Protein AF-0000000073278139 (afdb_homodimer)

Foldseek 3Di:
DAAAQQAQDDPLPPQWDADPVRHTQLLVLLVCLVVDPLVVLQVVVLVLQVVLVVVCVVLVHWSEEEEDQLFLQSLCVVCCCCPVNVTQYEYEYAADPPWDPLSVQSVVLSVVVPHHYDYDYADLVLLLVLLVVCCQPPVASCLQVVLLSVQGRQVCCLVRLRAEYEYAAQCCRNVVNPFQRDDAFFCLRVCVGPSNVQQDLVVRDDPVDHSVSSVSSHHPDSVSCVVSNHTYTHPPRNDSQDAPVSSNVVSVVSPRDWQPPDDLLAQLADDTRPPNTDLVLSVSQLLVCQQRVWGDLSVVRRRCSSVPNDGNVRSLVSRVRRGNGHHVVSLVVSCVSSVHDSVVSVVSSVVRGDCVQWDQDPVVRDIDGNDRRPDDDD/DAAAQQAQDDPLDPQWDADPVRHTLLLVLLVCLVVDPLVVLQVVVLVLQVVLVVVCVVLVHWSEEEEDQLFLQSLCVVCCCCPVNVTQYEYEYAADPPWDPLSVQSVVLSVVVPHHYDYDYADLVLLLVQLVVCCQPPVASCLQVVLLSVQGRQVCCLVRLRAEYEYAAQCCRNVVNPFQRDDAFFCLRVCVGPSNVQQDLVVRDDPVDHSVSSVSSHHDDSVSCVVSNHTYTHPPRNDSQDAPVSSNVVSVVSPRDWQPPDDLLAQLADDTRPPNTDLVLSVNQLLVCQQRVWGVLSVVRRRCSSVPNDGNVRSLVSRVRRTNGHHVVSLVVSCVSSVHDSVVSVVSSVVRGDCVQWDQDPVVRDIDGNDRRPDDDD

Sequence (756 aa):
MKYCKRCLQPDTRPDIKFDENGVCYACLYEERKRSIDWKSRQLELKEIVERAKRKAKKLNTYDCVIGVSGGKDSTFQAIYAKEKLGLNVLLVNCQPDNITEVGRHNMENLISLGFDCIQMRPNPQITKQLVKKSFYEYGNPIKPTEYSLWSSAYIIAEKFNIPLIIQGENAALTLGLVNGLGNDGNALNVNNGNTVNGCKATDWESDSISLDKLFMYNFPDKKVLIEKDIEAIYLQYYVREWSQVYNADFSIARGLWGRSREKLEDIGRYRRYTALDSDMQIVNQMIKYYKFGFGFATDEACYDIREGRLTREEAKWLVNKYDGKCSSRYIKEFCEYIDISEEEFWNVVDKYVNKDIFSKDPSTSKWIPKFTVGEDFEMKYCKRCLQPDTRPDIKFDENGVCYACLYEERKRSIDWKSRQLELKEIVERAKRKAKKLNTYDCVIGVSGGKDSTFQAIYAKEKLGLNVLLVNCQPDNITEVGRHNMENLISLGFDCIQMRPNPQITKQLVKKSFYEYGNPIKPTEYSLWSSAYIIAEKFNIPLIIQGENAALTLGLVNGLGNDGNALNVNNGNTVNGCKATDWESDSISLDKLFMYNFPDKKVLIEKDIEAIYLQYYVREWSQVYNADFSIARGLWGRSREKLEDIGRYRRYTALDSDMQIVNQMIKYYKFGFGFATDEACYDIREGRLTREEAKWLVNKYDGKCSSRYIKEFCEYIDISEEEFWNVVDKYVNKDIFSKDPSTSKWIPKFTVGEDFE

Organism: Clostridium novyi (strain NT) (NCBI:txid386415)

Radius of gyration: 28.95 Å; Cα contacts (8 Å, |Δi|>4): 1438; chains: 2; bounding box: 57×91×70 Å

InterPro domains:
  IPR014729 Rossmann-like alpha/beta/alpha sandwich fold [G3DSA:3.40.50.620] (43-197)
  IPR020022 N-acetyl sugar amidotransferase [TIGR03573] (1-350)

Structure (mmCIF, N/CA/C/O backbone):
data_AF-0000000073278139-model_v1
#
loop_
_entity.id
_entity.type
_entity.pdbx_description
1 polymer 'LPS biosynthesis protein WbpG'
#
loop_
_atom_site.group_PDB
_atom_site.id
_atom_site.type_symbol
_atom_site.label_atom_id
_atom_site.label_alt_id
_atom_site.label_comp_id
_atom_site.label_asym_id
_atom_site.label_entity_id
_atom_site.label_seq_id
_atom_site.pdbx_PDB_ins_code
_atom_site.Cartn_x
_atom_site.Cartn_y
_atom_site.Cartn_z
_atom_site.occupancy
_atom_site.B_iso_or_equiv
_atom_site.auth_seq_id
_atom_site.auth_comp_id
_atom_site.auth_asym_id
_atom_site.auth_atom_id
_atom_site.pdbx_PDB_model_num
ATOM 1 N N . MET A 1 1 ? 5.332 -37.219 -24.281 1 96 1 MET A N 1
ATOM 2 C CA . MET A 1 1 ? 4.281 -36.5 -23.594 1 96 1 MET A CA 1
ATOM 3 C C . MET A 1 1 ? 3.021 -37.344 -23.438 1 96 1 MET A C 1
ATOM 5 O O . MET A 1 1 ? 2.443 -37.781 -24.438 1 96 1 MET A O 1
ATOM 9 N N . LYS A 1 2 ? 2.688 -37.594 -22.188 1 97 2 LYS A N 1
ATOM 10 C CA . LYS A 1 2 ? 1.5 -38.375 -21.875 1 97 2 LYS A CA 1
ATOM 11 C C . LYS A 1 2 ? 0.469 -37.531 -21.125 1 97 2 LYS A C 1
ATOM 13 O O . LYS A 1 2 ? 0.824 -36.75 -20.25 1 97 2 LYS A O 1
ATOM 18 N N . TYR A 1 3 ? -0.718 -37.781 -21.531 1 97.81 3 TYR A N 1
ATOM 19 C CA . TYR A 1 3 ? -1.793 -37.062 -20.859 1 97.81 3 TYR A CA 1
ATOM 20 C C . TYR A 1 3 ? -2.457 -37.906 -19.797 1 97.81 3 TYR A C 1
ATOM 22 O O . TYR A 1 3 ? -2.545 -39.125 -19.922 1 97.81 3 TYR A O 1
ATOM 30 N N . CYS A 1 4 ? -2.848 -37.25 -18.75 1 98 4 CYS A N 1
ATOM 31 C CA . CYS A 1 4 ? -3.738 -37.906 -17.797 1 98 4 CYS A CA 1
ATOM 32 C C . CYS A 1 4 ? -4.934 -38.531 -18.5 1 98 4 CYS A C 1
ATOM 34 O O . CYS A 1 4 ? -5.52 -37.906 -19.391 1 98 4 CYS A O 1
ATOM 36 N N . LYS A 1 5 ? -5.332 -39.656 -18.094 1 96.56 5 LYS A N 1
ATOM 37 C CA . LYS A 1 5 ? -6.406 -40.406 -18.766 1 96.56 5 LYS A CA 1
ATOM 38 C C . LYS A 1 5 ? -7.77 -39.812 -18.438 1 96.56 5 LYS A C 1
ATOM 40 O O . LYS A 1 5 ? -8.75 -40.062 -19.125 1 96.56 5 LYS A O 1
ATOM 45 N N . ARG A 1 6 ? -7.852 -39 -17.453 1 96.25 6 ARG A N 1
ATOM 46 C CA . ARG A 1 6 ? -9.117 -38.406 -17.031 1 96.25 6 ARG A CA 1
ATOM 47 C C . ARG A 1 6 ? -9.234 -36.969 -17.5 1 96.25 6 ARG A C 1
ATOM 49 O O . ARG A 1 6 ? -10.281 -36.562 -18 1 96.25 6 ARG A O 1
ATOM 56 N N . CYS A 1 7 ? -8.227 -36.25 -17.312 1 97.88 7 CYS A N 1
ATOM 57 C CA . CYS A 1 7 ? -8.266 -34.844 -17.719 1 97.88 7 CYS A CA 1
ATOM 58 C C . CYS A 1 7 ? -7.289 -34.562 -18.859 1 97.88 7 CYS A C 1
ATOM 60 O O . CYS A 1 7 ? -7.094 -35.438 -19.719 1 97.88 7 CYS A O 1
ATOM 62 N N . LEU A 1 8 ? -6.75 -33.312 -18.969 1 98.12 8 LEU A N 1
ATOM 63 C CA . LEU A 1 8 ? -5.875 -32.969 -20.094 1 98.12 8 LEU A CA 1
ATOM 64 C C . LEU A 1 8 ? -4.496 -32.562 -19.594 1 98.12 8 LEU A C 1
ATOM 66 O O . LEU A 1 8 ? -3.75 -31.891 -20.312 1 98.12 8 LEU A O 1
ATOM 70 N N . GLN A 1 9 ? -4.172 -32.906 -18.312 1 97.62 9 GLN A N 1
ATOM 71 C CA . GLN A 1 9 ? -2.859 -32.594 -17.766 1 97.62 9 GLN A CA 1
ATOM 72 C C . GLN A 1 9 ? -1.771 -33.469 -18.391 1 97.62 9 GLN A C 1
ATOM 74 O O . GLN A 1 9 ? -1.834 -34.688 -18.312 1 97.62 9 GLN A O 1
ATOM 79 N N . PRO A 1 10 ? -0.804 -32.844 -19.031 1 97.62 10 PRO A N 1
ATOM 80 C CA . PRO A 1 10 ? 0.306 -33.656 -19.547 1 97.62 10 PRO A CA 1
ATOM 81 C C . PRO A 1 10 ? 1.376 -33.938 -18.484 1 97.62 10 PRO A C 1
ATOM 83 O O . PRO A 1 10 ? 1.479 -33.188 -17.5 1 97.62 10 PRO A O 1
ATOM 86 N N . ASP A 1 11 ? 2.174 -34.969 -18.672 1 96.25 11 ASP A N 1
ATOM 87 C CA . ASP A 1 11 ? 3.223 -35.312 -17.734 1 96.25 11 ASP A CA 1
ATOM 88 C C . ASP A 1 11 ? 4.461 -34.469 -17.906 1 96.25 11 ASP A C 1
ATOM 90 O O . ASP A 1 11 ? 5.492 -34.688 -17.266 1 96.25 11 ASP A O 1
ATOM 94 N N . THR A 1 12 ? 4.352 -33.469 -18.844 1 95.81 12 THR A N 1
ATOM 95 C CA . THR A 1 12 ? 5.434 -32.5 -19.031 1 95.81 12 THR A CA 1
ATOM 96 C C . THR A 1 12 ? 5.398 -31.422 -17.969 1 95.81 12 THR A C 1
ATOM 98 O O . THR A 1 12 ? 6.336 -30.641 -17.828 1 95.81 12 THR A O 1
ATOM 101 N N . ARG A 1 13 ? 4.281 -31.328 -17.156 1 94.12 13 ARG A N 1
ATOM 102 C CA . ARG A 1 13 ? 4.25 -30.406 -16.031 1 94.12 13 ARG A CA 1
ATOM 103 C C . ARG A 1 13 ? 5.297 -30.781 -14.992 1 94.12 13 ARG A C 1
ATOM 105 O O . ARG A 1 13 ? 5.324 -31.922 -14.508 1 94.12 13 ARG A O 1
ATOM 112 N N . PRO A 1 14 ? 6.051 -29.75 -14.625 1 89.44 14 PRO A N 1
ATOM 113 C CA . PRO A 1 14 ? 7.047 -30.047 -13.602 1 89.44 14 PRO A CA 1
ATOM 114 C C . PRO A 1 14 ? 6.422 -30.531 -12.289 1 89.44 14 PRO A C 1
ATOM 116 O O . PRO A 1 14 ? 5.441 -29.938 -11.82 1 89.44 14 PRO A O 1
ATOM 119 N N . ASP A 1 15 ? 6.871 -31.625 -11.695 1 87.62 15 ASP A N 1
ATOM 120 C CA . ASP A 1 15 ? 6.551 -32.156 -10.375 1 87.62 15 ASP A CA 1
ATOM 121 C C . ASP A 1 15 ? 5.184 -32.844 -10.375 1 87.62 15 ASP A C 1
ATOM 123 O O . ASP A 1 15 ? 4.656 -33.188 -9.32 1 87.62 15 ASP A O 1
ATOM 127 N N . ILE A 1 16 ? 4.664 -33.062 -11.578 1 92.38 16 ILE A N 1
ATOM 128 C CA . ILE A 1 16 ? 3.367 -33.75 -11.656 1 92.38 16 ILE A CA 1
ATOM 129 C C . ILE A 1 16 ? 3.537 -35.219 -11.383 1 92.38 16 ILE A C 1
ATOM 131 O O . ILE A 1 16 ? 4.598 -35.812 -11.656 1 92.38 16 ILE A O 1
ATOM 135 N N . LYS A 1 17 ? 2.514 -35.844 -10.789 1 91.69 17 LYS A N 1
ATOM 136 C CA . LYS A 1 17 ? 2.545 -37.281 -10.539 1 91.69 17 LYS A CA 1
ATOM 137 C C . LYS A 1 17 ? 1.291 -37.969 -11.078 1 91.69 17 LYS A C 1
ATOM 139 O O . LYS A 1 17 ? 0.185 -37.438 -10.938 1 91.69 17 LYS A O 1
ATOM 144 N N . PHE A 1 18 ? 1.536 -39.094 -11.75 1 95.31 18 PHE A N 1
ATOM 145 C CA . PHE A 1 18 ? 0.462 -39.969 -12.219 1 95.31 18 PHE A CA 1
ATOM 146 C C . PHE A 1 18 ? 0.475 -41.281 -11.484 1 95.31 18 PHE A C 1
ATOM 148 O O . PHE A 1 18 ? 1.533 -41.75 -11.062 1 95.31 18 PHE A O 1
ATOM 155 N N . ASP A 1 19 ? -0.637 -41.844 -11.32 1 95.25 19 ASP A N 1
ATOM 156 C CA . ASP A 1 19 ? -0.679 -43.188 -10.75 1 95.25 19 ASP A CA 1
ATOM 157 C C . ASP A 1 19 ? -0.417 -44.25 -11.82 1 95.25 19 ASP A C 1
ATOM 159 O O . ASP A 1 19 ? -0.039 -43.938 -12.945 1 95.25 19 ASP A O 1
ATOM 163 N N . GLU A 1 20 ? -0.483 -45.5 -11.438 1 96.5 20 GLU A N 1
ATOM 164 C CA . GLU A 1 20 ? -0.156 -46.594 -12.32 1 96.5 20 GLU A CA 1
ATOM 165 C C . GLU A 1 20 ? -1.116 -46.656 -13.508 1 96.5 20 GLU A C 1
ATOM 167 O O . GLU A 1 20 ? -0.776 -47.219 -14.555 1 96.5 20 GLU A O 1
ATOM 172 N N . ASN A 1 21 ? -2.27 -46.125 -13.359 1 96.56 21 ASN A N 1
ATOM 173 C CA . ASN A 1 21 ? -3.273 -46.156 -14.414 1 96.56 21 ASN A CA 1
ATOM 174 C C . ASN A 1 21 ? -3.189 -44.906 -15.305 1 96.56 21 ASN A C 1
ATOM 176 O O . ASN A 1 21 ? -4.031 -44.719 -16.172 1 96.56 21 ASN A O 1
ATOM 180 N N . GLY A 1 22 ? -2.24 -44 -15.039 1 96.81 22 GLY A N 1
ATOM 181 C CA . GLY A 1 22 ? -2.045 -42.812 -15.859 1 96.81 22 GLY A CA 1
ATOM 182 C C . GLY A 1 22 ? -2.951 -41.656 -15.461 1 96.81 22 GLY A C 1
ATOM 183 O O . GLY A 1 22 ? -3.229 -40.781 -16.266 1 96.81 22 GLY A O 1
ATOM 184 N N . VAL A 1 23 ? -3.512 -41.75 -14.312 1 97.56 23 VAL A N 1
ATOM 185 C CA . VAL A 1 23 ? -4.379 -40.688 -13.805 1 97.56 23 VAL A CA 1
ATOM 186 C C . VAL A 1 23 ? -3.584 -39.75 -12.883 1 97.56 23 VAL A C 1
ATOM 188 O O . VAL A 1 23 ? -2.875 -40.219 -11.992 1 97.56 23 VAL A O 1
ATOM 191 N N . CYS A 1 24 ? -3.639 -38.469 -13.125 1 96.75 24 CYS A N 1
ATOM 192 C CA . CYS A 1 24 ? -2.854 -37.531 -12.328 1 96.75 24 CYS A CA 1
ATOM 193 C C . CYS A 1 24 ? -3.41 -37.406 -10.914 1 96.75 24 CYS A C 1
ATOM 195 O O . CYS A 1 24 ? -4.594 -37.688 -10.688 1 96.75 24 CYS A O 1
ATOM 197 N N . TYR A 1 25 ? -2.633 -36.906 -10.008 1 94.44 25 TYR A N 1
ATOM 198 C CA . TYR A 1 25 ? -2.992 -36.875 -8.594 1 94.44 25 TYR A CA 1
ATOM 199 C C . TYR A 1 25 ? -4.086 -35.875 -8.328 1 94.44 25 TYR A C 1
ATOM 201 O O . TYR A 1 25 ? -4.848 -36 -7.367 1 94.44 25 TYR A O 1
ATOM 209 N N . ALA A 1 26 ? -4.148 -34.812 -9.125 1 94.88 26 ALA A N 1
ATOM 210 C CA . ALA A 1 26 ? -5.23 -33.844 -8.969 1 94.88 26 ALA A CA 1
ATOM 211 C C . ALA A 1 26 ? -6.586 -34.5 -9.227 1 94.88 26 ALA A C 1
ATOM 213 O O . ALA A 1 26 ? -7.555 -34.25 -8.516 1 94.88 26 ALA A O 1
ATOM 214 N N . CYS A 1 27 ? -6.645 -35.344 -10.266 1 96.62 27 CYS A N 1
ATOM 215 C CA . CYS A 1 27 ? -7.875 -36.062 -10.562 1 96.62 27 CYS A CA 1
ATOM 216 C C . CYS A 1 27 ? -8.195 -37.062 -9.445 1 96.62 27 CYS A C 1
ATOM 218 O O . CYS A 1 27 ? -9.359 -37.25 -9.078 1 96.62 27 CYS A O 1
ATOM 220 N N . LEU A 1 28 ? -7.18 -37.688 -8.969 1 94.88 28 LEU A N 1
ATOM 221 C CA . LEU A 1 28 ? -7.383 -38.625 -7.871 1 94.88 28 LEU A CA 1
ATOM 222 C C . LEU A 1 28 ? -7.906 -37.906 -6.637 1 94.88 28 LEU A C 1
ATOM 224 O O . LEU A 1 28 ? -8.773 -38.438 -5.93 1 94.88 28 LEU A O 1
ATOM 228 N N . TYR A 1 29 ? -7.379 -36.781 -6.387 1 92.12 29 TYR A N 1
ATOM 229 C CA . TYR A 1 29 ? -7.855 -36 -5.254 1 92.12 29 TYR A CA 1
ATOM 230 C C . TYR A 1 29 ? -9.32 -35.625 -5.434 1 92.12 29 TYR A C 1
ATOM 232 O O . TYR A 1 29 ? -10.102 -35.656 -4.477 1 92.12 29 TYR A O 1
ATOM 240 N N . GLU A 1 30 ? -9.68 -35.156 -6.594 1 92.94 30 GLU A N 1
ATOM 241 C CA . GLU A 1 30 ? -11.07 -34.781 -6.852 1 92.94 30 GLU A CA 1
ATOM 242 C C . GLU A 1 30 ? -12.016 -35.969 -6.547 1 92.94 30 GLU A C 1
ATOM 244 O O . GLU A 1 30 ? -13.094 -35.75 -5.996 1 92.94 30 GLU A O 1
ATOM 249 N N . GLU A 1 31 ? -11.586 -37.125 -6.875 1 91.94 31 GLU A N 1
ATOM 250 C CA . GLU A 1 31 ? -12.375 -38.312 -6.578 1 91.94 31 GLU A CA 1
ATOM 251 C C . GLU A 1 31 ? -12.5 -38.531 -5.074 1 91.94 31 GLU A C 1
ATOM 253 O O . GLU A 1 31 ? -13.57 -38.906 -4.582 1 91.94 31 GLU A O 1
ATOM 258 N N . ARG A 1 32 ? -11.477 -38.281 -4.426 1 90.44 32 ARG A N 1
ATOM 259 C CA . ARG A 1 32 ? -11.438 -38.5 -2.984 1 90.44 32 ARG A CA 1
ATOM 260 C C . ARG A 1 32 ? -12.273 -37.469 -2.246 1 90.44 32 ARG A C 1
ATOM 262 O O . ARG A 1 32 ? -12.734 -37.688 -1.129 1 90.44 32 ARG A O 1
ATOM 269 N N . LYS A 1 33 ? -12.391 -36.375 -2.789 1 90.38 33 LYS A N 1
ATOM 270 C CA . LYS A 1 33 ? -13.172 -35.281 -2.174 1 90.38 33 LYS A CA 1
ATOM 271 C C . LYS A 1 33 ? -14.57 -35.781 -1.786 1 90.38 33 LYS A C 1
ATOM 273 O O . LYS A 1 33 ? -15.148 -35.312 -0.808 1 90.38 33 LYS A O 1
ATOM 278 N N . ARG A 1 34 ? -15.078 -36.75 -2.543 1 88.56 34 ARG A N 1
ATOM 279 C CA . ARG A 1 34 ? -16.422 -3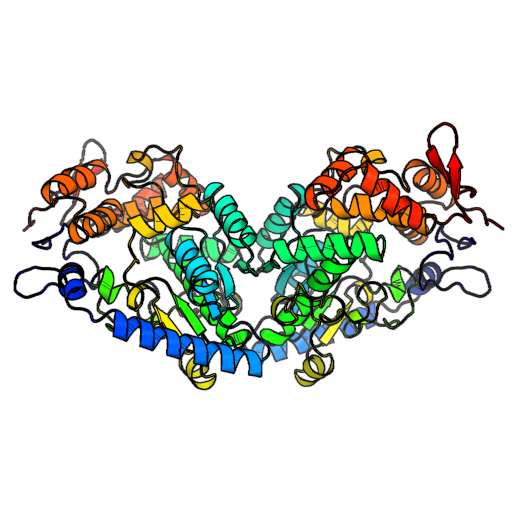7.281 -2.311 1 88.56 34 ARG A CA 1
ATOM 280 C C . ARG A 1 34 ? -16.5 -38.031 -0.979 1 88.56 34 ARG A C 1
ATOM 282 O O . ARG A 1 34 ? -17.578 -38.125 -0.38 1 88.56 34 ARG A O 1
ATOM 289 N N . SER A 1 35 ? -15.445 -38.438 -0.559 1 92.94 35 SER A N 1
ATOM 290 C CA . SER A 1 35 ? -15.438 -39.25 0.658 1 92.94 35 SER A CA 1
ATOM 291 C C . SER A 1 35 ? -14.875 -38.469 1.838 1 92.94 35 SER A C 1
ATOM 293 O O . SER A 1 35 ? -14.719 -39 2.934 1 92.94 35 SER A O 1
ATOM 295 N N . ILE A 1 36 ? -14.516 -37.219 1.633 1 94.69 36 ILE A N 1
ATOM 296 C CA . ILE A 1 36 ? -13.961 -36.406 2.701 1 94.69 36 ILE A CA 1
ATOM 297 C C . ILE A 1 36 ? -15.047 -36.094 3.74 1 94.69 36 ILE A C 1
ATOM 299 O O . ILE A 1 36 ? -16.188 -35.844 3.391 1 94.69 36 ILE A O 1
ATOM 303 N N . ASP A 1 37 ? -14.766 -36.25 5.008 1 96.25 37 ASP A N 1
ATOM 304 C CA . ASP A 1 37 ? -15.648 -35.812 6.094 1 96.25 37 ASP A CA 1
ATOM 305 C C . ASP A 1 37 ? -15.539 -34.312 6.324 1 96.25 37 ASP A C 1
ATOM 307 O O . ASP A 1 37 ? -14.836 -33.875 7.234 1 96.25 37 ASP A O 1
ATOM 311 N N . TRP A 1 38 ? -16.328 -33.594 5.66 1 95.81 38 TRP A N 1
ATOM 312 C CA . TRP A 1 38 ? -16.266 -32.125 5.684 1 95.81 38 TRP A CA 1
ATOM 313 C C . TRP A 1 38 ? -16.672 -31.594 7.051 1 95.81 38 TRP A C 1
ATOM 315 O O . TRP A 1 38 ? -16.25 -30.5 7.445 1 95.81 38 TRP A O 1
ATOM 325 N N . LYS A 1 39 ? -17.531 -32.312 7.734 1 96.31 39 LY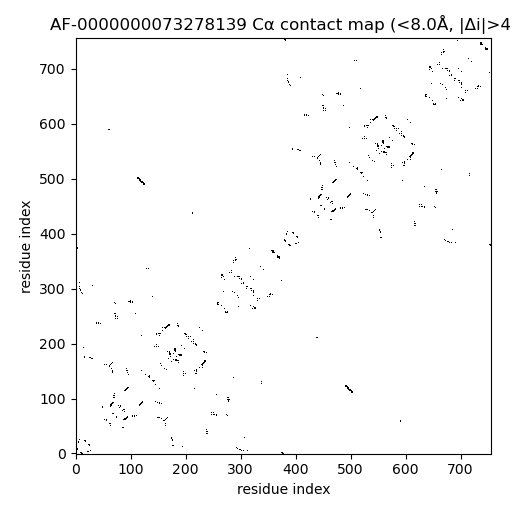S A N 1
ATOM 326 C CA . LYS A 1 39 ? -17.891 -31.906 9.086 1 96.31 39 LYS A CA 1
ATOM 327 C C . LYS A 1 39 ? -16.672 -31.891 10.008 1 96.31 39 LYS A C 1
ATOM 329 O O . LYS A 1 39 ? -16.484 -30.953 10.781 1 96.31 39 LYS A O 1
ATOM 334 N N . SER A 1 40 ? -15.922 -32.938 9.875 1 96.94 40 SER A N 1
ATOM 335 C CA . SER A 1 40 ? -14.695 -33 10.664 1 96.94 40 SER A CA 1
ATOM 336 C C . SER A 1 40 ? -13.727 -31.891 10.281 1 96.94 40 SER A C 1
ATOM 338 O O . SER A 1 40 ? -13.086 -31.281 11.148 1 96.94 40 SER A O 1
ATOM 340 N N . ARG A 1 41 ? -13.617 -31.609 9.016 1 96.94 41 ARG A N 1
ATOM 341 C CA . ARG A 1 41 ? -12.75 -30.531 8.531 1 96.94 41 ARG A CA 1
ATOM 342 C C . ARG A 1 41 ? -13.195 -29.188 9.086 1 96.94 41 ARG A C 1
ATOM 344 O O . ARG A 1 41 ? -12.359 -28.359 9.469 1 96.94 41 ARG A O 1
ATOM 351 N N . GLN A 1 42 ? -14.438 -29.016 9.078 1 96.62 42 GLN A N 1
ATOM 352 C CA . GLN A 1 42 ? -14.984 -27.75 9.57 1 96.62 42 GLN A CA 1
ATOM 353 C C . GLN A 1 42 ? -14.734 -27.594 11.07 1 96.62 42 GLN A C 1
ATOM 355 O O . GLN A 1 42 ? -14.469 -26.484 11.547 1 96.62 42 GLN A O 1
ATOM 360 N N . LEU A 1 43 ? -14.875 -28.656 11.805 1 97.75 43 LEU A N 1
ATOM 361 C CA . LEU A 1 43 ? -14.609 -28.625 13.234 1 97.75 43 LEU A CA 1
ATOM 362 C C . LEU A 1 43 ? -13.141 -28.281 13.508 1 97.75 43 LEU A C 1
ATOM 364 O O . LEU A 1 43 ? -12.836 -27.5 14.406 1 97.75 43 LEU A O 1
ATOM 368 N N . GLU A 1 44 ? -12.289 -28.906 12.719 1 98.19 44 GLU A N 1
ATOM 369 C CA . GLU A 1 44 ? -10.867 -28.594 12.828 1 98.19 44 GLU A CA 1
ATOM 370 C C . GLU A 1 44 ? -10.602 -27.125 12.547 1 98.19 44 GLU A C 1
ATOM 372 O O . GLU A 1 44 ? -9.836 -26.469 13.266 1 98.19 44 GLU A O 1
ATOM 377 N N . LEU A 1 45 ? -11.195 -26.594 11.516 1 98.5 45 LEU A N 1
ATOM 378 C CA . LEU A 1 45 ? -11.047 -25.188 11.156 1 98.5 45 LEU A CA 1
ATOM 379 C C . LEU A 1 45 ? -11.539 -24.297 12.289 1 98.5 45 LEU A C 1
ATOM 381 O O . LEU A 1 45 ? -10.906 -23.297 12.609 1 98.5 45 LEU A O 1
ATOM 385 N N . LYS A 1 46 ? -12.641 -24.672 12.844 1 98.31 46 LYS A N 1
ATOM 386 C CA . LYS A 1 46 ? -13.195 -23.891 13.953 1 98.31 46 LYS A CA 1
ATOM 387 C C . LYS A 1 46 ? -12.219 -23.828 15.125 1 98.31 46 LYS A C 1
ATOM 389 O O . LYS A 1 46 ? -12.07 -22.781 15.758 1 98.31 46 LYS A O 1
ATOM 394 N N . GLU A 1 47 ? -11.578 -24.906 15.391 1 98.62 47 GLU A N 1
ATOM 395 C CA . GLU A 1 47 ? -10.602 -24.938 16.484 1 98.62 47 GLU A CA 1
ATOM 396 C C . GLU A 1 47 ? -9.406 -24.047 16.188 1 98.62 47 GLU A C 1
ATOM 398 O O . GLU A 1 47 ? -8.906 -23.344 17.062 1 98.62 47 GLU A O 1
ATOM 403 N N . ILE A 1 48 ? -8.938 -24.094 14.977 1 98.69 48 ILE A N 1
ATOM 404 C CA . ILE A 1 48 ? -7.824 -23.25 14.547 1 98.69 48 ILE A CA 1
ATOM 405 C C . ILE A 1 48 ? -8.195 -21.781 14.719 1 98.69 48 ILE A C 1
ATOM 407 O O . ILE A 1 48 ? -7.402 -20.984 15.234 1 98.69 48 ILE A O 1
ATOM 411 N N . VAL A 1 49 ? -9.367 -21.469 14.328 1 98.75 49 VAL A N 1
ATOM 412 C CA . VAL A 1 49 ? -9.883 -20.094 14.367 1 98.75 49 VAL A CA 1
ATOM 413 C C . VAL A 1 49 ? -9.953 -19.625 15.82 1 98.75 49 VAL A C 1
ATOM 415 O O . VAL A 1 49 ? -9.516 -18.5 16.125 1 98.75 49 VAL A O 1
ATOM 418 N N . GLU A 1 50 ? -10.453 -20.453 16.688 1 98.69 50 GLU A N 1
ATOM 419 C CA . GLU A 1 50 ? -10.578 -20.078 18.094 1 98.69 50 GLU A CA 1
ATOM 420 C C . GLU A 1 50 ? -9.203 -19.875 18.734 1 98.69 50 GLU A C 1
ATOM 422 O O . GLU A 1 50 ? -9.016 -18.953 19.531 1 98.69 50 GLU A O 1
ATOM 427 N N . ARG A 1 51 ? -8.273 -20.719 18.391 1 98.5 51 ARG A N 1
ATOM 428 C CA . ARG A 1 51 ? -6.91 -20.547 18.891 1 98.5 51 ARG A CA 1
ATOM 429 C C . ARG A 1 51 ? -6.309 -19.234 18.422 1 98.5 51 ARG A C 1
ATOM 431 O O . ARG A 1 51 ? -5.664 -18.516 19.188 1 98.5 51 ARG A O 1
ATOM 438 N N . ALA A 1 52 ? -6.531 -18.938 17.172 1 98.75 52 ALA A N 1
ATOM 439 C CA . ALA A 1 52 ? -6.004 -17.703 16.594 1 98.75 52 ALA A CA 1
ATOM 440 C C . ALA A 1 52 ? -6.582 -16.469 17.297 1 98.75 52 ALA A C 1
ATOM 442 O O . ALA A 1 52 ? -5.852 -15.539 17.641 1 98.75 52 ALA A O 1
ATOM 443 N N . LYS A 1 53 ? -7.859 -16.5 17.547 1 98.5 53 LYS A N 1
ATOM 444 C CA . LYS A 1 53 ? -8.523 -15.391 18.219 1 98.5 53 LYS A CA 1
ATOM 445 C C . LYS A 1 53 ? -7.984 -15.188 19.625 1 98.5 53 LYS A C 1
ATOM 447 O O . LYS A 1 53 ? -7.742 -14.055 20.047 1 98.5 53 LYS A O 1
ATOM 452 N N . ARG A 1 54 ? -7.801 -16.266 20.359 1 98.19 54 ARG A N 1
ATOM 453 C CA . ARG A 1 54 ? -7.285 -16.203 21.719 1 98.19 54 ARG A CA 1
ATOM 454 C C . ARG A 1 54 ? -5.879 -15.609 21.75 1 98.19 54 ARG A C 1
ATOM 456 O O . ARG A 1 54 ? -5.574 -14.742 22.562 1 98.19 54 ARG A O 1
ATOM 463 N N . LYS A 1 55 ? -5.094 -16.062 20.844 1 98.19 55 LYS A N 1
ATOM 464 C CA . LYS A 1 55 ? -3.717 -15.578 20.766 1 98.19 55 LYS A CA 1
ATOM 465 C C . LYS A 1 55 ? -3.668 -14.109 20.375 1 98.19 55 LYS A C 1
ATOM 467 O O . LYS A 1 55 ? -2.906 -13.328 20.953 1 98.19 55 LYS A O 1
ATOM 472 N N . ALA A 1 56 ? -4.426 -13.789 19.375 1 97.94 56 ALA A N 1
ATOM 473 C CA . ALA A 1 56 ? -4.469 -12.414 18.875 1 97.94 56 ALA A CA 1
ATOM 474 C C . ALA A 1 56 ? -4.887 -11.445 19.984 1 97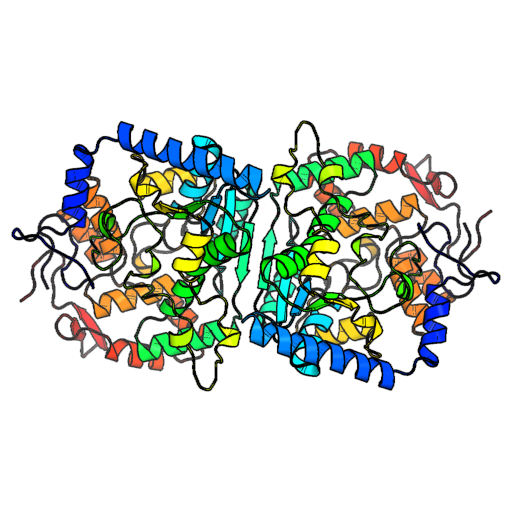.94 56 ALA A C 1
ATOM 476 O O . ALA A 1 56 ? -4.355 -10.336 20.078 1 97.94 56 ALA A O 1
ATOM 477 N N . LYS A 1 57 ? -5.887 -11.812 20.719 1 96.12 57 LYS A N 1
ATOM 478 C CA . LYS A 1 57 ? -6.348 -10.984 21.828 1 96.12 57 LYS A CA 1
ATOM 479 C C . LYS A 1 57 ? -5.219 -10.719 22.828 1 96.12 57 LYS A C 1
ATOM 481 O O . LYS A 1 57 ? -5.039 -9.586 23.281 1 96.12 57 LYS A O 1
ATOM 486 N N . LYS A 1 58 ? -4.473 -11.727 23.125 1 95.62 58 LYS A N 1
ATOM 487 C CA . LYS A 1 58 ? -3.357 -11.609 24.047 1 95.62 58 LYS A CA 1
ATOM 488 C C . LYS A 1 58 ? -2.268 -10.695 23.5 1 95.62 58 LYS A C 1
ATOM 490 O O . LYS A 1 58 ? -1.641 -9.945 24.25 1 95.62 58 LYS A O 1
ATOM 495 N N . LEU A 1 59 ? -2.076 -10.75 22.25 1 94.75 59 LEU A N 1
ATOM 496 C CA . LEU A 1 59 ? -0.975 -10.039 21.609 1 94.75 59 LEU A CA 1
ATOM 497 C C . LEU A 1 59 ? -1.432 -8.68 21.094 1 94.75 59 LEU A C 1
ATOM 499 O O . LEU A 1 59 ? -0.62 -7.898 20.594 1 94.75 59 LEU A O 1
ATOM 503 N N . ASN A 1 60 ? -2.74 -8.336 21.188 1 92.62 60 ASN A N 1
ATOM 504 C CA . ASN A 1 60 ? -3.318 -7.102 20.672 1 92.62 60 ASN A CA 1
ATOM 505 C C . ASN A 1 60 ? -2.973 -6.902 19.188 1 92.62 60 ASN A C 1
ATOM 507 O O . ASN A 1 60 ? -2.41 -5.871 18.828 1 92.62 60 ASN A O 1
ATOM 511 N N . THR A 1 61 ? -3.295 -7.918 18.422 1 96.69 61 THR A N 1
ATOM 512 C CA . THR A 1 61 ? -3.029 -7.922 16.984 1 96.69 61 THR A CA 1
ATOM 513 C C . THR A 1 61 ? -4.203 -8.523 16.219 1 96.69 61 THR A C 1
ATOM 515 O O . THR A 1 61 ? -5.262 -8.781 16.797 1 96.69 61 THR A O 1
ATOM 518 N N . TYR A 1 62 ? -4.098 -8.617 14.898 1 98.44 62 TYR A N 1
ATOM 519 C CA . TYR A 1 62 ? -5.117 -9.227 14.047 1 98.44 62 TYR A CA 1
ATOM 520 C C . TYR A 1 62 ? -5.18 -10.727 14.266 1 98.44 62 TYR A C 1
ATOM 522 O O . TYR A 1 62 ? -4.188 -11.352 14.656 1 98.44 62 TYR A O 1
ATOM 530 N N . ASP A 1 63 ? -6.375 -11.32 13.984 1 98.75 63 ASP A N 1
ATOM 531 C CA . ASP A 1 63 ? -6.531 -12.766 14.109 1 98.75 63 ASP A CA 1
ATOM 532 C C . ASP A 1 63 ? -5.754 -13.5 13.023 1 98.75 63 ASP A C 1
ATOM 534 O O . ASP A 1 63 ? -5.203 -14.57 13.266 1 98.75 63 ASP A O 1
ATOM 538 N N . CYS A 1 64 ? -5.766 -12.898 11.867 1 98.81 64 CYS A N 1
ATOM 539 C CA . CYS A 1 64 ? -5.121 -13.586 10.758 1 98.81 64 CYS A CA 1
ATOM 540 C C . CYS A 1 64 ? -4.66 -12.602 9.695 1 98.81 64 CYS A C 1
ATOM 542 O O . CYS A 1 64 ? -5.086 -11.445 9.688 1 98.81 64 CYS A O 1
ATOM 544 N N . VAL A 1 65 ? -3.736 -13.078 8.883 1 98.75 65 VAL A N 1
ATOM 545 C CA . VAL A 1 65 ? -3.289 -12.375 7.688 1 98.75 65 VAL A CA 1
ATOM 546 C C . VAL A 1 65 ? -3.645 -13.188 6.445 1 98.75 65 VAL A C 1
ATOM 548 O O . VAL A 1 65 ? -3.562 -14.414 6.457 1 98.75 65 VAL A O 1
ATOM 551 N N . ILE A 1 66 ? -4.051 -12.523 5.387 1 98.81 66 ILE A N 1
ATOM 552 C CA . ILE A 1 66 ? -4.352 -13.148 4.105 1 98.81 66 ILE A CA 1
ATOM 553 C C . ILE A 1 66 ? -3.65 -12.391 2.98 1 98.81 66 ILE A C 1
ATOM 555 O O . ILE A 1 66 ? -3.854 -11.188 2.814 1 98.81 66 ILE A O 1
ATOM 559 N N . GLY A 1 67 ? -2.762 -13.117 2.26 1 98.12 67 GLY A N 1
ATOM 560 C CA . GLY A 1 67 ? -2.264 -12.547 1.019 1 98.12 67 GLY A CA 1
ATOM 561 C C . GLY A 1 67 ? -3.334 -12.406 -0.048 1 98.12 67 GLY A C 1
ATOM 562 O O . GLY A 1 67 ? -4.051 -13.367 -0.342 1 98.12 67 GLY A O 1
ATOM 563 N N . VAL A 1 68 ? -3.434 -11.172 -0.608 1 98.19 68 VAL A N 1
ATOM 564 C CA . VAL A 1 68 ? -4.512 -10.945 -1.567 1 98.19 68 VAL A CA 1
ATOM 565 C C . VAL A 1 68 ? -3.951 -10.297 -2.832 1 98.19 68 VAL A C 1
ATOM 567 O O . VAL A 1 68 ? -3.004 -9.516 -2.768 1 98.19 68 VAL A O 1
ATOM 570 N N . SER A 1 69 ? -4.594 -10.609 -3.926 1 95.75 69 SER A N 1
ATOM 571 C CA . SER A 1 69 ? -4.254 -10.016 -5.215 1 95.75 69 SER A CA 1
ATOM 572 C C . SER A 1 69 ? -5.426 -9.211 -5.773 1 95.75 69 SER A C 1
ATOM 574 O O . SER A 1 69 ? -5.277 -8.5 -6.77 1 95.75 69 SER A O 1
ATOM 576 N N . GLY A 1 70 ? -6.562 -9.367 -5.164 1 95.25 70 GLY A N 1
ATOM 577 C CA . GLY A 1 70 ? -7.766 -8.781 -5.73 1 95.25 70 GLY A CA 1
ATOM 578 C C . GLY A 1 70 ? -8.461 -9.688 -6.73 1 95.25 70 GLY A C 1
ATOM 579 O O . GLY A 1 70 ? -9.43 -9.281 -7.375 1 95.25 70 GLY A O 1
ATOM 580 N N . GLY A 1 71 ? -8.078 -10.883 -6.84 1 97.25 71 GLY A N 1
ATOM 581 C CA . GLY A 1 71 ? -8.719 -11.859 -7.703 1 97.25 71 GLY A CA 1
ATOM 582 C C . GLY A 1 71 ? -9.828 -12.625 -7.012 1 97.25 71 GLY A C 1
ATOM 583 O O . GLY A 1 71 ? -10.18 -12.32 -5.867 1 97.25 71 GLY A O 1
ATOM 584 N N . LYS A 1 72 ? -10.312 -13.594 -7.703 1 97.75 72 LYS A N 1
ATOM 585 C CA . LYS A 1 72 ? -11.5 -14.312 -7.25 1 97.75 72 LYS A CA 1
ATOM 586 C C . LYS A 1 72 ? -11.195 -15.141 -6.008 1 97.75 72 LYS A C 1
ATOM 588 O O . LYS A 1 72 ? -11.992 -15.172 -5.066 1 97.75 72 LYS A O 1
ATOM 593 N N . ASP A 1 73 ? -10.055 -15.82 -5.969 1 97.44 73 ASP A N 1
ATOM 594 C CA . ASP A 1 73 ? -9.734 -16.719 -4.863 1 97.44 73 ASP A CA 1
ATOM 595 C C . ASP A 1 73 ? -9.422 -15.938 -3.592 1 97.44 73 ASP A C 1
ATOM 597 O O . ASP A 1 73 ? -9.922 -16.266 -2.514 1 97.44 73 ASP A O 1
ATOM 601 N N . SER A 1 74 ? -8.609 -14.914 -3.736 1 97.19 74 SER A N 1
ATOM 602 C CA . SER A 1 74 ? -8.242 -14.133 -2.557 1 97.19 74 SER A CA 1
ATOM 603 C C . SER A 1 74 ? -9.438 -13.352 -2.016 1 97.19 74 SER A C 1
ATOM 605 O O . SER A 1 74 ? -9.555 -13.156 -0.805 1 97.19 74 SER A O 1
ATOM 607 N N . THR A 1 75 ? -10.305 -12.859 -2.893 1 98.25 75 THR A N 1
ATOM 608 C CA . THR A 1 75 ? -11.523 -12.195 -2.447 1 98.25 75 THR A CA 1
ATOM 609 C C . THR A 1 75 ? -12.406 -13.156 -1.653 1 98.25 75 THR A C 1
ATOM 611 O O . THR A 1 75 ? -12.906 -12.805 -0.585 1 98.25 75 THR A O 1
ATOM 614 N N . PHE A 1 76 ? -12.578 -14.367 -2.152 1 98.38 76 PHE A N 1
ATOM 615 C CA . PHE A 1 76 ? -13.336 -15.383 -1.433 1 98.38 76 PHE A CA 1
ATOM 616 C C . PHE A 1 76 ? -12.711 -15.656 -0.067 1 98.38 76 PHE A C 1
ATOM 618 O O . PHE A 1 76 ? -13.414 -15.68 0.946 1 98.38 76 PHE A O 1
ATOM 625 N N . GLN A 1 77 ? -11.406 -15.828 -0.053 1 98.56 77 GLN A N 1
ATOM 626 C CA . GLN A 1 77 ? -10.68 -16.078 1.184 1 98.56 77 GLN A CA 1
ATOM 627 C C . GLN A 1 77 ? -10.953 -15 2.219 1 98.56 77 GLN A C 1
ATOM 629 O O . GLN A 1 77 ? -11.289 -15.297 3.367 1 98.56 77 GLN A O 1
ATOM 634 N N . ALA A 1 78 ? -10.789 -13.766 1.813 1 98.75 78 ALA A N 1
ATOM 635 C CA . ALA A 1 78 ? -10.906 -12.625 2.713 1 98.75 78 ALA A CA 1
ATOM 636 C C . ALA A 1 78 ? -12.312 -12.523 3.301 1 98.75 78 ALA A C 1
ATOM 638 O O . ALA A 1 78 ? -12.477 -12.398 4.516 1 98.75 78 ALA A O 1
ATOM 639 N N . ILE A 1 79 ? -13.305 -12.641 2.449 1 98.38 79 ILE A N 1
ATOM 640 C CA . ILE A 1 79 ? -14.688 -12.469 2.881 1 98.38 79 ILE A CA 1
ATOM 641 C C . ILE A 1 79 ? -15.117 -13.656 3.738 1 98.38 79 ILE A C 1
ATOM 643 O O . ILE A 1 79 ? -15.789 -13.484 4.758 1 98.38 79 ILE A O 1
ATOM 647 N N . TYR A 1 80 ? -14.719 -14.898 3.312 1 98.31 80 TYR A N 1
ATOM 648 C CA . TYR A 1 80 ? -15.023 -16.078 4.102 1 98.31 80 TYR A CA 1
ATOM 649 C C . TYR A 1 80 ? -14.438 -15.977 5.504 1 98.31 80 TYR A C 1
ATOM 651 O O . TYR A 1 80 ? -15.125 -16.25 6.492 1 98.31 80 TYR A O 1
ATOM 659 N N . ALA A 1 81 ? -13.195 -15.57 5.617 1 98.69 81 ALA A N 1
ATOM 660 C CA . ALA A 1 81 ? -12.516 -15.438 6.902 1 98.69 81 ALA A CA 1
ATOM 661 C C . ALA A 1 81 ? -13.227 -14.422 7.793 1 98.69 81 ALA A C 1
ATOM 663 O O . ALA A 1 81 ? -13.438 -14.672 8.984 1 98.69 81 ALA A O 1
ATOM 664 N N . LYS A 1 82 ? -13.602 -13.32 7.207 1 98.19 82 LYS A N 1
ATOM 665 C CA . LYS A 1 82 ? -14.242 -12.258 7.969 1 98.19 82 LYS A CA 1
ATOM 666 C C . LYS A 1 82 ? -15.68 -12.617 8.32 1 98.19 82 LYS A C 1
ATOM 668 O O . LYS A 1 82 ? -16.062 -12.609 9.492 1 98.19 82 LYS A O 1
ATOM 673 N N . GLU A 1 83 ? -16.484 -13 7.383 1 97.44 83 GLU A N 1
ATOM 674 C CA . GLU A 1 83 ? -17.938 -13.094 7.57 1 97.44 83 GLU A CA 1
ATOM 675 C C . GLU A 1 83 ? -18.328 -14.461 8.117 1 97.44 83 GLU A C 1
ATOM 677 O O . GLU A 1 83 ? -19.25 -14.57 8.938 1 97.44 83 GLU A O 1
ATOM 682 N N . LYS A 1 84 ? -17.719 -15.531 7.617 1 97.44 84 LYS A N 1
ATOM 683 C CA . LYS A 1 84 ? -18.094 -16.875 8.039 1 97.44 84 LYS A CA 1
ATOM 684 C C . LYS A 1 84 ? -17.344 -17.297 9.297 1 97.44 84 LYS A C 1
ATOM 686 O O . LYS A 1 84 ? -17.922 -17.922 10.188 1 97.44 84 LYS A O 1
ATOM 691 N N . LEU A 1 85 ? -16.062 -16.953 9.344 1 98.38 85 LEU A N 1
ATOM 692 C CA . LEU A 1 85 ? -15.242 -17.406 10.461 1 98.38 85 LEU A CA 1
ATOM 693 C C . LEU A 1 85 ? -15.18 -16.359 11.562 1 98.38 85 LEU A C 1
ATOM 695 O O . LEU A 1 85 ? -14.734 -16.641 12.672 1 98.38 85 LEU A O 1
ATOM 699 N N . GLY A 1 86 ? -15.57 -15.062 11.258 1 97.94 86 GLY A N 1
ATOM 700 C CA . GLY A 1 86 ? -15.617 -14 12.25 1 97.94 86 GLY A CA 1
ATOM 701 C C . GLY A 1 86 ? -14.234 -13.5 12.648 1 97.94 86 GLY A C 1
ATOM 702 O O . GLY A 1 86 ? -14.031 -13.055 13.781 1 97.94 86 GLY A O 1
ATOM 703 N N . LEU A 1 87 ? -13.289 -13.602 11.781 1 98.62 87 LEU A N 1
ATOM 704 C CA . LEU A 1 87 ? -11.906 -13.242 12.094 1 98.62 87 LEU A CA 1
ATOM 705 C C . LEU A 1 87 ? -11.672 -11.758 11.836 1 98.62 87 LEU A C 1
ATOM 707 O O . LEU A 1 87 ? -12.242 -11.18 10.906 1 98.62 87 LEU A O 1
ATOM 711 N N . ASN A 1 88 ? -10.844 -11.094 12.656 1 98.38 88 ASN A N 1
ATOM 712 C CA . ASN A 1 88 ? -10.234 -9.805 12.344 1 98.38 88 ASN A CA 1
ATOM 713 C C . ASN A 1 88 ? -9.055 -9.961 11.383 1 98.38 88 ASN A C 1
ATOM 715 O O . ASN A 1 88 ? -7.957 -10.344 11.797 1 98.38 88 ASN A O 1
ATOM 719 N N . VAL A 1 89 ? -9.297 -9.562 10.148 1 98.81 89 VAL A N 1
ATOM 720 C CA . VAL A 1 89 ? -8.391 -9.938 9.07 1 98.81 89 VAL A CA 1
ATOM 721 C C . VAL A 1 89 ? -7.531 -8.742 8.672 1 98.81 89 VAL A C 1
ATOM 723 O O . VAL A 1 89 ? -8.047 -7.633 8.492 1 98.81 89 VAL A O 1
ATOM 726 N N . LEU A 1 90 ? -6.234 -8.953 8.562 1 98.88 90 LEU A N 1
ATOM 727 C CA . LEU A 1 90 ? -5.348 -8.031 7.863 1 98.88 90 LEU A CA 1
ATOM 728 C C . LEU A 1 90 ? -5.004 -8.562 6.477 1 98.88 90 LEU A C 1
ATOM 730 O O . LEU A 1 90 ? -4.449 -9.656 6.344 1 98.88 90 LEU A O 1
ATOM 734 N N . LEU A 1 91 ? -5.387 -7.805 5.449 1 98.88 91 LEU A N 1
ATOM 735 C CA . LEU A 1 91 ? -4.984 -8.164 4.094 1 98.88 91 LEU A CA 1
ATOM 736 C C . LEU A 1 91 ? -3.555 -7.715 3.811 1 98.88 91 LEU A C 1
ATOM 738 O O . LEU A 1 91 ? -3.137 -6.648 4.266 1 98.88 91 LEU A O 1
ATOM 742 N N . VAL A 1 92 ? -2.836 -8.5 3.098 1 98.81 92 VAL A N 1
ATOM 743 C CA . VAL A 1 92 ? -1.503 -8.156 2.617 1 98.81 92 VAL A CA 1
ATOM 744 C C . VAL A 1 92 ? -1.437 -8.328 1.102 1 98.81 92 VAL A C 1
ATOM 746 O O . VAL A 1 92 ? -1.867 -9.352 0.57 1 98.81 92 VAL A O 1
ATOM 749 N N . ASN A 1 93 ? -0.991 -7.344 0.464 1 98 93 ASN A N 1
ATOM 750 C CA . ASN A 1 93 ? -0.894 -7.34 -0.992 1 98 93 ASN A CA 1
ATOM 751 C C . ASN A 1 93 ? 0.519 -7.004 -1.459 1 98 93 ASN A C 1
ATOM 753 O O . ASN A 1 93 ? 1.143 -6.074 -0.942 1 98 93 ASN A O 1
ATOM 757 N N . CYS A 1 94 ? 1.077 -7.82 -2.256 1 96.62 94 CYS A N 1
ATOM 758 C CA . CYS A 1 94 ? 2.25 -7.418 -3.025 1 96.62 94 CYS A CA 1
ATOM 759 C C . CYS A 1 94 ? 1.845 -6.82 -4.367 1 96.62 94 CYS A C 1
ATOM 761 O O . CYS A 1 94 ? 1.556 -7.551 -5.316 1 96.62 94 CYS A O 1
ATOM 763 N N . GLN A 1 95 ? 1.91 -5.562 -4.434 1 93.94 95 GLN A N 1
ATOM 764 C CA . GLN A 1 95 ? 1.437 -4.891 -5.641 1 93.94 95 GLN A CA 1
ATOM 765 C C . GLN A 1 95 ? 2.426 -5.062 -6.789 1 93.94 95 GLN A C 1
ATOM 767 O O . GLN A 1 95 ? 3.605 -4.734 -6.656 1 93.94 95 GLN A O 1
ATOM 772 N N . PRO A 1 96 ? 1.946 -5.578 -7.891 1 94.44 96 PRO A N 1
ATOM 773 C CA . PRO A 1 96 ? 2.859 -5.738 -9.023 1 94.44 96 PRO A CA 1
ATOM 774 C C . PRO A 1 96 ? 3.191 -4.41 -9.703 1 94.44 96 PRO A C 1
ATOM 776 O O . PRO A 1 96 ? 2.432 -3.445 -9.586 1 94.44 96 PRO A O 1
ATOM 779 N N . ASP A 1 97 ? 4.34 -4.43 -10.391 1 92.06 97 ASP A N 1
ATOM 780 C CA . ASP A 1 97 ? 4.621 -3.309 -11.281 1 92.06 97 ASP A CA 1
ATOM 781 C C . ASP A 1 97 ? 3.605 -3.242 -12.414 1 92.06 97 ASP A C 1
ATOM 783 O O . ASP A 1 97 ? 3.133 -4.273 -12.898 1 92.06 97 ASP A O 1
ATOM 787 N N . ASN A 1 98 ? 3.277 -2.086 -12.812 1 92 98 ASN A N 1
ATOM 788 C CA . ASN A 1 98 ? 2.355 -1.882 -13.93 1 92 98 ASN A CA 1
ATOM 789 C C . ASN A 1 98 ? 1.032 -2.607 -13.703 1 92 98 ASN A C 1
ATOM 791 O O . ASN A 1 98 ? 0.566 -3.346 -14.57 1 92 98 ASN A O 1
ATOM 795 N N . ILE A 1 99 ? 0.554 -2.527 -12.492 1 95.44 99 ILE A N 1
ATOM 796 C CA . ILE A 1 99 ? -0.733 -3.129 -12.164 1 95.44 99 ILE A CA 1
ATOM 797 C C . ILE A 1 99 ? -1.783 -2.688 -13.18 1 95.44 99 ILE A C 1
ATOM 799 O O . ILE A 1 99 ? -1.791 -1.531 -13.609 1 95.44 99 ILE A O 1
ATOM 803 N N . THR A 1 100 ? -2.672 -3.58 -13.562 1 96.25 100 THR A N 1
ATOM 804 C CA . THR A 1 100 ? -3.713 -3.295 -14.547 1 96.25 100 THR A CA 1
ATOM 805 C C . THR A 1 100 ? -4.816 -2.439 -13.93 1 96.25 100 THR A C 1
ATOM 807 O O . THR A 1 100 ? -4.914 -2.328 -12.711 1 96.25 100 T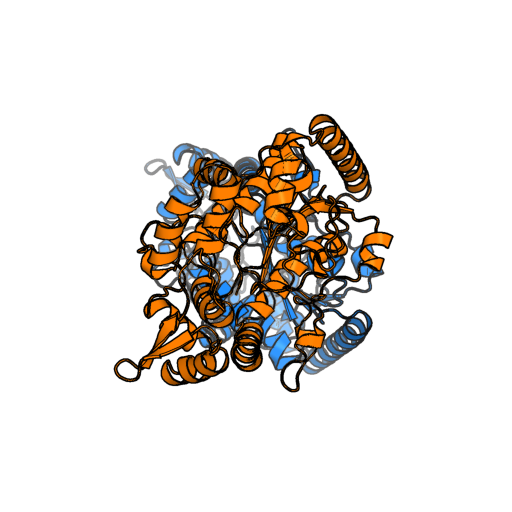HR A O 1
ATOM 810 N N . GLU A 1 101 ? -5.598 -1.86 -14.797 1 95.38 101 GLU A N 1
ATOM 811 C CA . GLU A 1 101 ? -6.758 -1.113 -14.32 1 95.38 101 GLU A CA 1
ATOM 812 C C . GLU A 1 101 ? -7.711 -2.012 -13.539 1 95.38 101 GLU A C 1
ATOM 814 O O . GLU A 1 101 ? -8.211 -1.626 -12.477 1 95.38 101 GLU A O 1
ATOM 819 N N . VAL A 1 102 ? -7.949 -3.215 -14.055 1 97.38 102 VAL A N 1
ATOM 820 C CA . VAL A 1 102 ? -8.828 -4.18 -13.398 1 97.38 102 VAL A CA 1
ATOM 821 C C . VAL A 1 102 ? -8.242 -4.57 -12.039 1 97.38 102 VAL A C 1
ATOM 823 O O . VAL A 1 102 ? -8.969 -4.656 -11.047 1 97.38 102 VAL A O 1
ATOM 826 N N . GLY A 1 103 ? -6.934 -4.836 -12.016 1 97.12 103 GLY A N 1
ATOM 827 C CA . GLY A 1 103 ? -6.273 -5.148 -10.758 1 97.12 103 GLY A CA 1
ATOM 828 C C . GLY A 1 103 ? -6.414 -4.055 -9.719 1 97.12 103 GLY A C 1
ATOM 829 O O . GLY A 1 103 ? -6.68 -4.336 -8.547 1 97.12 103 GLY A O 1
ATOM 830 N N . ARG A 1 104 ? -6.238 -2.787 -10.141 1 95.81 104 ARG A N 1
ATOM 831 C CA . ARG A 1 104 ? -6.383 -1.642 -9.25 1 95.81 104 ARG A CA 1
ATOM 832 C C . ARG A 1 104 ? -7.805 -1.554 -8.703 1 95.81 104 ARG A C 1
ATOM 834 O O . ARG A 1 104 ? -8 -1.351 -7.5 1 95.81 104 ARG A O 1
ATOM 841 N N . HIS A 1 105 ? -8.719 -1.649 -9.57 1 97.06 105 HIS A N 1
ATOM 842 C CA . HIS A 1 105 ? -10.117 -1.613 -9.172 1 97.06 105 HIS A CA 1
ATOM 843 C C . HIS A 1 105 ? -10.422 -2.697 -8.141 1 97.06 105 HIS A C 1
ATOM 845 O O . HIS A 1 105 ? -11.047 -2.426 -7.113 1 97.06 105 HIS A O 1
ATOM 851 N N . ASN A 1 106 ? -10.031 -3.926 -8.461 1 98.38 106 ASN A N 1
ATOM 852 C CA . ASN A 1 106 ? -10.375 -5.07 -7.625 1 98.38 106 ASN A CA 1
ATOM 853 C C . ASN A 1 106 ? -9.742 -4.969 -6.242 1 98.38 106 ASN A C 1
ATOM 855 O O . ASN A 1 106 ? -10.352 -5.363 -5.246 1 98.38 106 ASN A O 1
ATOM 859 N N . MET A 1 107 ? -8.523 -4.48 -6.188 1 97.56 107 MET A N 1
ATOM 860 C CA . MET A 1 107 ? -7.879 -4.301 -4.891 1 97.56 107 MET A CA 1
ATOM 861 C C . MET A 1 107 ? -8.617 -3.264 -4.055 1 97.56 107 MET A C 1
ATOM 863 O O . MET A 1 107 ? -8.875 -3.482 -2.869 1 97.56 107 MET A O 1
ATOM 867 N N . GLU A 1 108 ? -8.914 -2.133 -4.68 1 96.88 108 GLU A N 1
ATOM 868 C CA . GLU A 1 108 ? -9.656 -1.1 -3.963 1 96.88 108 GLU A CA 1
ATOM 869 C C . GLU A 1 108 ? -11.031 -1.601 -3.541 1 96.88 108 GLU A C 1
ATOM 871 O O . GLU A 1 108 ? -11.492 -1.309 -2.436 1 96.88 108 GLU A O 1
ATOM 876 N N . ASN A 1 109 ? -11.68 -2.283 -4.43 1 97.94 109 ASN A N 1
ATOM 877 C CA . ASN A 1 109 ? -12.977 -2.873 -4.109 1 97.94 109 ASN A CA 1
ATOM 878 C C . ASN A 1 109 ? -12.891 -3.795 -2.898 1 97.94 109 ASN A C 1
ATOM 880 O O . ASN A 1 109 ? -13.695 -3.686 -1.972 1 97.94 109 ASN A O 1
ATOM 884 N N . LEU A 1 110 ? -11.93 -4.676 -2.928 1 98.38 110 LEU A N 1
ATOM 885 C CA . LEU A 1 110 ? -11.766 -5.629 -1.834 1 98.38 110 LEU A CA 1
ATOM 886 C C . LEU A 1 110 ? -11.531 -4.902 -0.513 1 98.38 110 LEU A C 1
ATOM 888 O O . LEU A 1 110 ? -12.164 -5.223 0.496 1 98.38 110 LEU A O 1
ATOM 892 N N . ILE A 1 111 ? -10.672 -3.926 -0.482 1 98.25 111 ILE A N 1
ATOM 893 C CA . ILE A 1 111 ? -10.383 -3.158 0.724 1 98.25 111 ILE A CA 1
ATOM 894 C C . ILE A 1 111 ? -11.656 -2.457 1.204 1 98.25 111 ILE A C 1
ATOM 896 O O . ILE A 1 111 ? -11.938 -2.424 2.404 1 98.25 111 ILE A O 1
ATOM 900 N N . SER A 1 112 ? -12.438 -1.947 0.286 1 97.31 112 SER A N 1
ATOM 901 C CA . SER A 1 112 ? -13.633 -1.166 0.6 1 97.31 112 SER A CA 1
ATOM 902 C C . SER A 1 112 ? -14.711 -2.035 1.239 1 97.31 112 SER A C 1
ATOM 904 O O . SER A 1 112 ? -15.664 -1.52 1.822 1 97.31 112 SER A O 1
ATOM 906 N N . LEU A 1 113 ? -14.547 -3.328 1.077 1 97.62 113 LEU A N 1
ATOM 907 C CA . LEU A 1 113 ? -15.492 -4.238 1.713 1 97.62 113 LEU A CA 1
ATOM 908 C C . LEU A 1 113 ? -15.227 -4.344 3.211 1 97.62 113 LEU A C 1
ATOM 910 O O . LEU A 1 113 ? -15.852 -5.152 3.902 1 97.62 113 LEU A O 1
ATOM 914 N N . GLY A 1 114 ? -14.336 -3.586 3.723 1 97.06 114 GLY A N 1
ATOM 915 C CA . GLY A 1 114 ? -14.164 -3.412 5.156 1 97.06 114 GLY A CA 1
ATOM 916 C C . GLY A 1 114 ? -12.922 -4.102 5.695 1 97.06 114 GLY A C 1
ATOM 917 O O . GLY A 1 114 ? -12.992 -4.82 6.695 1 97.06 114 GLY A O 1
ATOM 918 N N . PHE A 1 115 ? -11.797 -3.895 5.023 1 98.38 115 PHE A N 1
ATOM 919 C CA . PHE A 1 115 ? -10.562 -4.547 5.461 1 98.38 115 PHE A CA 1
ATOM 920 C C . PHE A 1 115 ? -9.453 -3.527 5.66 1 98.38 115 PHE A C 1
ATOM 922 O O . PHE A 1 115 ? -9.359 -2.545 4.922 1 98.38 115 PHE A O 1
ATOM 929 N N . ASP A 1 116 ? -8.617 -3.729 6.719 1 98.56 116 ASP A N 1
ATOM 930 C CA . ASP A 1 116 ? -7.277 -3.141 6.73 1 98.56 116 ASP A CA 1
ATOM 931 C C . ASP A 1 116 ? -6.355 -3.855 5.75 1 98.56 116 ASP A C 1
ATOM 933 O O . ASP A 1 116 ? -6.469 -5.066 5.547 1 98.56 116 ASP A O 1
ATOM 937 N N . CYS A 1 117 ? -5.449 -3.092 5.141 1 98.69 117 CYS A N 1
ATOM 938 C CA . CYS A 1 117 ? -4.559 -3.713 4.168 1 98.69 117 CYS A CA 1
ATOM 939 C C . CYS A 1 117 ? -3.16 -3.111 4.25 1 98.69 117 CYS A C 1
ATOM 941 O O . CYS A 1 117 ? -3.01 -1.902 4.43 1 98.69 117 CYS A O 1
ATOM 943 N N . ILE A 1 118 ? -2.168 -3.953 4.238 1 98.69 118 ILE A N 1
ATOM 944 C CA . ILE A 1 118 ? -0.783 -3.549 4.023 1 98.69 118 ILE A CA 1
ATOM 945 C C . ILE A 1 118 ? -0.336 -3.963 2.625 1 98.69 118 ILE A C 1
ATOM 947 O O . ILE A 1 118 ? -0.395 -5.141 2.27 1 98.69 118 ILE A O 1
ATOM 951 N N . GLN A 1 119 ? 0.063 -2.986 1.879 1 98 119 GLN A N 1
ATOM 952 C CA . GLN A 1 119 ? 0.596 -3.266 0.55 1 98 119 GLN A CA 1
ATOM 953 C C . GLN A 1 119 ? 2.113 -3.119 0.523 1 98 119 GLN A C 1
ATOM 955 O O . GLN A 1 119 ? 2.648 -2.07 0.89 1 98 119 GLN A O 1
ATOM 960 N N . MET A 1 120 ? 2.75 -4.168 0.14 1 97.69 120 MET A N 1
ATOM 961 C CA . MET A 1 120 ? 4.203 -4.16 -0.01 1 97.69 120 MET A CA 1
ATOM 962 C C . MET A 1 120 ? 4.598 -3.971 -1.471 1 97.69 120 MET A C 1
ATOM 964 O O . MET A 1 120 ? 4.184 -4.746 -2.336 1 97.69 120 MET A O 1
ATOM 968 N N . ARG A 1 121 ? 5.355 -2.945 -1.728 1 97.31 121 ARG A N 1
ATOM 969 C CA . ARG A 1 121 ? 5.801 -2.574 -3.066 1 97.31 121 ARG A CA 1
ATOM 970 C C . ARG A 1 121 ? 7.324 -2.604 -3.168 1 97.31 121 ARG A C 1
ATOM 972 O O . ARG A 1 121 ? 7.992 -1.626 -2.826 1 97.31 121 ARG A O 1
ATOM 979 N N . PRO A 1 122 ? 7.855 -3.705 -3.748 1 97.12 122 PRO A N 1
ATOM 980 C CA . PRO A 1 122 ? 9.312 -3.74 -3.906 1 97.12 122 PRO A CA 1
ATOM 981 C C . PRO A 1 122 ? 9.828 -2.662 -4.859 1 97.12 122 PRO A C 1
ATOM 983 O O . PRO A 1 122 ? 9.102 -2.229 -5.758 1 97.12 122 PRO A O 1
ATOM 986 N N . ASN A 1 123 ? 11.078 -2.299 -4.652 1 97.81 123 ASN A N 1
ATOM 987 C CA . ASN A 1 123 ? 11.773 -1.356 -5.527 1 97.81 123 ASN A CA 1
ATOM 988 C C . ASN A 1 123 ? 11.641 -1.758 -6.996 1 97.81 123 ASN A C 1
ATOM 990 O O . ASN A 1 123 ? 12.211 -2.768 -7.418 1 97.81 123 ASN A O 1
ATOM 994 N N . PRO A 1 124 ? 10.953 -0.905 -7.801 1 97.38 124 PRO A N 1
ATOM 995 C CA . PRO A 1 124 ? 10.688 -1.288 -9.188 1 97.38 124 PRO A CA 1
ATOM 996 C C . PRO A 1 124 ? 11.961 -1.427 -10.016 1 97.38 124 PRO A C 1
ATOM 998 O O . PRO A 1 124 ? 12 -2.209 -10.977 1 97.38 124 PRO A O 1
ATOM 1001 N N . GLN A 1 125 ? 12.969 -0.676 -9.672 1 97.12 125 GLN A N 1
ATOM 1002 C CA . GLN A 1 125 ? 14.227 -0.782 -10.406 1 97.12 125 GLN A CA 1
ATOM 1003 C C . GLN A 1 125 ? 14.859 -2.156 -10.219 1 97.12 125 GLN A C 1
ATOM 1005 O O . GLN A 1 125 ? 15.383 -2.744 -11.164 1 97.12 125 GLN A O 1
ATOM 1010 N N . ILE A 1 126 ? 14.766 -2.615 -9.016 1 97 126 ILE A N 1
ATOM 1011 C CA . ILE A 1 126 ? 15.305 -3.936 -8.703 1 97 126 ILE A CA 1
ATOM 1012 C C . ILE A 1 126 ? 14.422 -5.012 -9.328 1 97 126 ILE A C 1
ATOM 1014 O O . ILE A 1 126 ? 14.922 -5.961 -9.938 1 97 126 ILE A O 1
ATOM 1018 N N . THR A 1 127 ? 13.117 -4.867 -9.211 1 97 127 THR A N 1
ATOM 1019 C CA . THR A 1 127 ? 12.18 -5.836 -9.766 1 97 127 THR A CA 1
ATOM 1020 C C . THR A 1 127 ? 12.398 -6 -11.273 1 97 127 THR A C 1
ATOM 1022 O O . THR A 1 127 ? 12.445 -7.121 -11.781 1 97 127 THR A O 1
ATOM 1025 N N . LYS A 1 128 ? 12.539 -4.879 -11.938 1 97.06 128 LYS A N 1
ATOM 1026 C CA . LYS A 1 128 ? 12.75 -4.902 -13.383 1 97.06 128 LYS A CA 1
ATOM 1027 C C . LYS A 1 128 ? 14.016 -5.676 -13.742 1 97.06 128 LYS A C 1
ATOM 1029 O O . LYS A 1 128 ? 14.016 -6.465 -14.688 1 97.06 128 LYS A O 1
ATOM 1034 N N . GLN A 1 129 ? 15.047 -5.457 -13 1 96.94 129 GLN A N 1
ATOM 1035 C CA . GLN A 1 129 ? 16.297 -6.16 -13.234 1 96.94 129 GLN A CA 1
ATOM 1036 C C . GLN A 1 129 ? 16.141 -7.66 -13.008 1 96.94 129 GLN A C 1
ATOM 1038 O O . GLN A 1 129 ? 16.656 -8.469 -13.781 1 96.94 129 GLN A O 1
ATOM 1043 N N . LEU A 1 130 ? 15.453 -7.969 -11.953 1 96.56 130 LEU A N 1
ATOM 1044 C CA . LEU A 1 130 ? 15.258 -9.375 -11.625 1 96.56 130 LEU A CA 1
ATOM 1045 C C . LEU A 1 130 ? 14.391 -10.062 -12.68 1 96.56 130 LEU A C 1
ATOM 1047 O O . LEU A 1 130 ? 14.656 -11.211 -13.055 1 96.56 130 LEU A O 1
ATOM 1051 N N . VAL A 1 131 ? 13.375 -9.367 -13.156 1 97.25 131 VAL A N 1
ATOM 1052 C CA . VAL A 1 131 ? 12.5 -9.898 -14.195 1 97.25 131 VAL A CA 1
ATOM 1053 C C . VAL A 1 131 ? 13.305 -10.164 -15.469 1 97.25 131 VAL A C 1
ATOM 1055 O O . VAL A 1 131 ? 13.203 -11.242 -16.062 1 97.25 131 VAL A O 1
ATOM 1058 N N . LYS A 1 132 ? 14.109 -9.203 -15.836 1 97.62 132 LYS A N 1
ATOM 1059 C CA . LYS A 1 132 ? 14.945 -9.344 -17.031 1 97.62 132 LYS A CA 1
ATOM 1060 C C . LYS A 1 132 ? 15.914 -10.516 -16.875 1 97.62 132 LYS A C 1
ATOM 1062 O O . LYS A 1 132 ? 16.016 -11.359 -17.781 1 97.62 132 LYS A O 1
ATOM 1067 N N . LYS A 1 133 ? 16.547 -10.562 -15.781 1 95.94 133 LYS A N 1
ATOM 1068 C CA . LYS A 1 133 ? 17.484 -11.648 -15.516 1 95.94 133 LYS A CA 1
ATOM 1069 C C . LYS A 1 133 ? 16.781 -13.008 -15.586 1 95.94 133 LYS A C 1
ATOM 1071 O O . LYS A 1 133 ? 17.297 -13.938 -16.219 1 95.94 133 LYS A O 1
ATOM 1076 N N . SER A 1 134 ? 15.648 -13.109 -14.945 1 95.81 134 SER A N 1
ATOM 1077 C CA . SER A 1 134 ? 14.914 -14.367 -14.891 1 95.81 134 SER A CA 1
ATOM 1078 C C . SER A 1 134 ? 14.422 -14.781 -16.266 1 95.81 134 SER A C 1
ATOM 1080 O O . SER A 1 134 ? 14.375 -15.977 -16.578 1 95.81 134 SER A O 1
ATOM 1082 N N . PHE A 1 135 ? 14.086 -13.789 -17.078 1 98.19 135 PHE A N 1
ATOM 1083 C CA . PHE A 1 135 ? 13.672 -14.055 -18.453 1 98.19 135 PHE A CA 1
ATOM 1084 C C . PHE A 1 135 ? 14.805 -14.695 -19.234 1 98.19 135 PHE A C 1
ATOM 1086 O O . PHE A 1 135 ? 14.617 -15.734 -19.875 1 98.19 135 PHE A O 1
ATOM 1093 N N . TYR A 1 136 ? 15.922 -14.156 -19.125 1 97.81 136 TYR A N 1
ATOM 1094 C CA . TYR A 1 136 ? 17.078 -14.641 -19.875 1 97.81 136 TYR A CA 1
ATOM 1095 C C . TYR A 1 136 ? 17.562 -15.977 -19.344 1 97.81 136 TYR A C 1
ATOM 1097 O O . TYR A 1 136 ? 17.891 -16.875 -20.109 1 97.81 136 TYR A O 1
ATOM 1105 N N . GLU A 1 137 ? 17.516 -16.125 -18.062 1 95 137 GLU A N 1
ATOM 1106 C CA . GLU A 1 137 ? 18.172 -17.281 -17.453 1 95 137 GLU A CA 1
ATOM 1107 C C . GLU A 1 137 ? 17.234 -18.484 -17.406 1 95 137 GLU A C 1
ATOM 1109 O O . GLU A 1 137 ? 17.688 -19.625 -17.5 1 95 137 GLU A O 1
ATOM 1114 N N . TYR A 1 138 ? 15.93 -18.188 -17.266 1 93.88 138 TYR A N 1
ATOM 1115 C CA . TYR A 1 138 ? 15.031 -19.297 -16.984 1 93.88 138 TYR A CA 1
ATOM 1116 C C . TYR A 1 138 ? 13.859 -19.312 -17.969 1 93.88 138 TYR A C 1
ATOM 1118 O O . TYR A 1 138 ? 13.07 -20.25 -18 1 93.88 138 TYR A O 1
ATOM 1126 N N . GLY A 1 139 ? 13.727 -18.328 -18.812 1 96.5 139 GLY A N 1
ATOM 1127 C CA . GLY A 1 139 ? 12.5 -18.203 -19.594 1 96.5 139 GLY A CA 1
ATOM 1128 C C . GLY A 1 139 ? 11.258 -18.094 -18.75 1 96.5 139 GLY A C 1
ATOM 1129 O O . GLY A 1 139 ? 10.195 -18.609 -19.109 1 96.5 139 GLY A O 1
ATOM 1130 N N . ASN A 1 140 ? 11.43 -17.578 -17.562 1 95.75 140 ASN A N 1
ATOM 1131 C CA . ASN A 1 140 ? 10.352 -17.375 -16.609 1 95.75 140 ASN A CA 1
ATOM 1132 C C . ASN A 1 140 ? 10.414 -15.992 -15.969 1 95.75 140 ASN A C 1
ATOM 1134 O O . ASN A 1 140 ? 10.898 -15.836 -14.852 1 95.75 140 ASN A O 1
ATOM 1138 N N . PRO A 1 141 ? 9.844 -15.023 -16.641 1 96.31 141 PRO A N 1
ATOM 1139 C CA . PRO A 1 141 ? 9.992 -13.648 -16.172 1 96.31 141 PRO A CA 1
ATOM 1140 C C . PRO A 1 141 ? 9.227 -13.375 -14.875 1 96.31 141 PRO A C 1
ATOM 1142 O O . PRO A 1 141 ? 9.5 -12.391 -14.18 1 96.31 141 PRO A O 1
ATOM 1145 N N . ILE A 1 142 ? 8.281 -14.188 -14.453 1 94.69 142 ILE A N 1
ATOM 1146 C CA . ILE A 1 142 ? 7.441 -13.852 -13.305 1 94.69 142 ILE A CA 1
ATOM 1147 C C . ILE A 1 142 ? 8.031 -14.477 -12.039 1 94.69 142 ILE A C 1
ATOM 1149 O O . ILE A 1 142 ? 7.609 -14.148 -10.93 1 94.69 142 ILE A O 1
ATOM 1153 N N . LYS A 1 143 ? 9.016 -15.328 -12.164 1 92.81 143 LYS A N 1
ATOM 1154 C CA . LYS A 1 143 ? 9.602 -16.047 -11.031 1 92.81 143 LYS A CA 1
ATOM 1155 C C . LYS A 1 143 ? 9.984 -15.086 -9.914 1 92.81 143 LYS A C 1
ATOM 1157 O O . LYS A 1 143 ? 9.617 -15.289 -8.758 1 92.81 143 LYS A O 1
ATOM 1162 N N . PRO A 1 144 ? 10.656 -13.984 -10.18 1 93 144 PRO A N 1
ATOM 1163 C CA . PRO A 1 144 ? 11.047 -13.102 -9.078 1 93 144 PRO A CA 1
ATOM 1164 C C . PRO A 1 144 ? 9.844 -12.492 -8.367 1 93 144 PRO A C 1
ATOM 1166 O O . PRO A 1 144 ? 9.867 -12.32 -7.145 1 93 144 PRO A O 1
ATOM 1169 N N . THR A 1 145 ? 8.805 -12.117 -9.086 1 93.38 145 THR A N 1
ATOM 1170 C CA . THR A 1 145 ? 7.656 -11.461 -8.477 1 93.38 145 THR A CA 1
ATOM 1171 C C . THR A 1 145 ? 6.859 -12.445 -7.629 1 93.38 145 THR A C 1
ATOM 1173 O O . THR A 1 145 ? 6.152 -12.047 -6.703 1 93.38 145 THR A O 1
ATOM 1176 N N . GLU A 1 146 ? 7 -13.734 -7.93 1 92.12 146 GLU A N 1
ATOM 1177 C CA . GLU A 1 146 ? 6.355 -14.742 -7.098 1 92.12 146 GLU A CA 1
ATOM 1178 C C . GLU A 1 146 ? 6.984 -14.797 -5.707 1 92.12 146 GLU A C 1
ATOM 1180 O O . GLU A 1 146 ? 6.301 -15.078 -4.723 1 92.12 146 GLU A O 1
ATOM 1185 N N . TYR A 1 147 ? 8.266 -14.523 -5.648 1 92.88 147 TYR A N 1
ATOM 1186 C CA . TYR A 1 147 ? 8.945 -14.531 -4.355 1 92.88 147 TYR A CA 1
ATOM 1187 C C . TYR A 1 147 ? 8.32 -13.516 -3.406 1 92.88 147 TYR A C 1
ATOM 1189 O O . TYR A 1 147 ? 7.879 -13.867 -2.309 1 92.88 147 TYR A O 1
ATOM 1197 N N . SER A 1 148 ? 8.219 -12.281 -3.898 1 94.12 148 SER A N 1
ATOM 1198 C CA . SER A 1 148 ? 7.672 -11.234 -3.045 1 94.12 148 SER A CA 1
ATOM 1199 C C . SER A 1 148 ? 6.176 -11.43 -2.818 1 94.12 148 SER A C 1
ATOM 1201 O O . SER A 1 148 ? 5.656 -11.102 -1.75 1 94.12 148 SER A O 1
ATOM 1203 N N . LEU A 1 149 ? 5.523 -11.969 -3.775 1 93.94 149 LEU A N 1
ATOM 1204 C CA . LEU A 1 149 ? 4.094 -12.242 -3.643 1 93.94 149 LEU A CA 1
ATOM 1205 C C . LEU A 1 149 ? 3.832 -13.211 -2.496 1 93.94 149 LEU A C 1
ATOM 1207 O O . LEU A 1 149 ? 2.982 -12.953 -1.64 1 93.94 149 LEU A O 1
ATOM 1211 N N . TRP A 1 150 ? 4.57 -14.266 -2.43 1 92.88 150 TRP A N 1
ATOM 1212 C CA . TRP A 1 150 ? 4.344 -15.297 -1.425 1 92.88 150 TRP A CA 1
ATOM 1213 C C . TRP A 1 150 ? 4.914 -14.875 -0.073 1 92.88 150 TRP A C 1
ATOM 1215 O O . TRP A 1 150 ? 4.301 -15.125 0.969 1 92.88 150 TRP A O 1
ATOM 1225 N N . SER A 1 151 ? 6.043 -14.242 -0.076 1 95.44 151 SER A N 1
ATOM 1226 C CA . SER A 1 151 ? 6.719 -13.922 1.18 1 95.44 151 SER A CA 1
ATOM 1227 C C . SER A 1 151 ? 5.977 -12.836 1.945 1 95.44 151 SER A C 1
ATOM 1229 O O . SER A 1 151 ? 6.062 -12.766 3.174 1 95.44 151 SER A O 1
ATOM 1231 N N . SER A 1 152 ? 5.238 -12 1.284 1 97.25 152 SER A N 1
ATOM 1232 C CA . SER A 1 152 ? 4.672 -10.789 1.871 1 97.25 152 SER A CA 1
ATOM 1233 C C . SER A 1 152 ? 3.797 -11.117 3.076 1 97.25 152 SER A C 1
ATOM 1235 O O . SER A 1 152 ? 3.984 -10.555 4.156 1 97.25 152 SER A O 1
ATOM 1237 N N . ALA A 1 153 ? 2.842 -12.062 2.936 1 97.88 153 ALA A N 1
ATOM 1238 C CA . ALA A 1 153 ? 1.928 -12.398 4.027 1 97.88 153 ALA A CA 1
ATOM 1239 C C . ALA A 1 153 ? 2.684 -12.992 5.211 1 97.88 153 ALA A C 1
ATOM 1241 O O . ALA A 1 153 ? 2.342 -12.727 6.367 1 97.88 153 ALA A O 1
ATOM 1242 N N . TYR A 1 154 ? 3.725 -13.742 4.918 1 97.75 154 TYR A N 1
ATOM 1243 C CA . TYR A 1 154 ? 4.492 -14.391 5.977 1 97.75 154 TYR A CA 1
ATOM 1244 C C . TYR A 1 154 ? 5.379 -13.391 6.703 1 97.75 154 TYR A C 1
ATOM 1246 O O . TYR A 1 154 ? 5.543 -13.461 7.922 1 97.75 154 TYR A O 1
ATOM 1254 N N . ILE A 1 155 ? 5.973 -12.453 5.914 1 97.88 155 ILE A N 1
ATOM 1255 C CA . ILE A 1 155 ? 6.766 -11.391 6.52 1 97.88 155 ILE A CA 1
ATOM 1256 C C . ILE A 1 155 ? 5.898 -10.586 7.48 1 97.88 155 ILE A C 1
ATOM 1258 O O . ILE A 1 155 ? 6.277 -10.359 8.633 1 97.88 155 ILE A O 1
ATOM 1262 N N . ILE A 1 156 ? 4.715 -10.219 7.066 1 98.69 156 ILE A N 1
ATOM 1263 C CA . ILE A 1 156 ? 3.838 -9.383 7.887 1 98.69 156 ILE A CA 1
ATOM 1264 C C . ILE A 1 156 ? 3.355 -10.18 9.094 1 98.69 156 ILE A C 1
ATOM 1266 O O . ILE A 1 156 ? 3.283 -9.648 10.203 1 98.69 156 ILE A O 1
ATOM 1270 N N . ALA A 1 157 ? 2.986 -11.477 8.875 1 98.69 157 ALA A N 1
ATOM 1271 C CA . ALA A 1 157 ? 2.592 -12.312 10.008 1 98.69 157 ALA A CA 1
ATOM 1272 C C . ALA A 1 157 ? 3.693 -12.359 11.062 1 98.69 157 ALA A C 1
ATOM 1274 O O . ALA A 1 157 ? 3.426 -12.195 12.258 1 98.69 157 ALA A O 1
ATOM 1275 N N . GLU A 1 158 ? 4.895 -12.586 10.625 1 98.38 158 GLU A N 1
ATOM 1276 C CA . GLU A 1 158 ? 6.039 -12.664 11.531 1 98.38 158 GLU A CA 1
ATOM 1277 C C . GLU A 1 158 ? 6.262 -11.336 12.25 1 98.38 158 GLU A C 1
ATOM 1279 O O . GLU A 1 158 ? 6.402 -11.305 13.477 1 98.38 158 GLU A O 1
ATOM 1284 N N . LYS A 1 159 ? 6.312 -10.234 11.492 1 98.31 159 LYS A N 1
ATOM 1285 C CA . LYS A 1 159 ? 6.668 -8.93 12.039 1 98.31 159 LYS A CA 1
ATOM 1286 C C . LYS A 1 159 ? 5.582 -8.406 12.969 1 98.31 159 LYS A C 1
ATOM 1288 O O . LYS A 1 159 ? 5.875 -7.754 13.977 1 98.31 159 LYS A O 1
ATOM 1293 N N . PHE A 1 160 ? 4.301 -8.703 12.695 1 98.19 160 PHE A N 1
ATOM 1294 C CA . PHE A 1 160 ? 3.174 -8.18 13.461 1 98.19 160 PHE A CA 1
ATOM 1295 C C . PHE A 1 160 ? 2.682 -9.219 14.469 1 98.19 160 PHE A C 1
ATOM 1297 O O . PHE A 1 160 ? 1.678 -9 15.148 1 98.19 160 PHE A O 1
ATOM 1304 N N . ASN A 1 161 ? 3.309 -10.375 14.523 1 98.12 161 ASN A N 1
ATOM 1305 C CA . ASN A 1 161 ? 2.953 -11.469 15.422 1 98.12 161 ASN A CA 1
ATOM 1306 C C . ASN A 1 161 ? 1.499 -11.898 15.242 1 98.12 161 ASN A C 1
ATOM 1308 O O . ASN A 1 161 ? 0.749 -11.984 16.219 1 98.12 161 ASN A O 1
ATOM 1312 N N . ILE A 1 162 ? 1.091 -12.047 14.062 1 98.75 162 ILE A N 1
ATOM 1313 C CA . ILE A 1 162 ? -0.272 -12.469 13.758 1 98.75 162 ILE A CA 1
ATOM 1314 C C . ILE A 1 162 ? -0.347 -13.992 13.75 1 98.75 162 ILE A C 1
ATOM 1316 O O . ILE A 1 162 ? 0.386 -14.656 13.016 1 98.75 162 ILE A O 1
ATOM 1320 N N . PRO A 1 163 ? -1.236 -14.586 14.438 1 98.75 163 PRO A N 1
ATOM 1321 C CA . PRO A 1 163 ? -1.147 -16 14.773 1 98.75 163 PRO A CA 1
ATOM 1322 C C . PRO A 1 163 ? -1.543 -16.922 13.617 1 98.75 163 PRO A C 1
ATOM 1324 O O . PRO A 1 163 ? -1.209 -18.109 13.617 1 98.75 163 PRO A O 1
ATOM 1327 N N . LEU A 1 164 ? -2.268 -16.422 12.648 1 98.88 164 LEU A N 1
ATOM 1328 C CA . LEU A 1 164 ? -2.801 -17.312 11.625 1 98.88 164 LEU A CA 1
ATOM 1329 C C . LEU A 1 164 ? -2.611 -16.719 10.234 1 98.88 164 LEU A C 1
ATOM 1331 O O . LEU A 1 164 ? -2.959 -15.562 10 1 98.88 164 LEU A O 1
ATOM 1335 N N . ILE A 1 165 ? -1.977 -17.469 9.398 1 98.81 165 ILE A N 1
ATOM 1336 C CA . ILE A 1 165 ? -1.896 -17.156 7.973 1 98.81 165 ILE A CA 1
ATOM 1337 C C . ILE A 1 165 ? -2.883 -18.031 7.199 1 98.81 165 ILE A C 1
ATOM 1339 O O . ILE A 1 165 ? -2.938 -19.25 7.398 1 98.81 165 ILE A O 1
ATOM 1343 N N . ILE A 1 166 ? -3.695 -17.438 6.344 1 98.75 166 ILE A N 1
ATOM 1344 C CA . ILE A 1 166 ? -4.629 -18.188 5.516 1 98.75 166 ILE A CA 1
ATOM 1345 C C . ILE A 1 166 ? -4.246 -18.047 4.047 1 98.75 166 ILE A C 1
ATOM 1347 O O . ILE A 1 166 ? -4.293 -16.953 3.488 1 98.75 166 ILE A O 1
ATOM 1351 N N . GLN A 1 167 ? -3.9 -19.141 3.463 1 97 167 GLN A N 1
ATOM 1352 C CA . GLN A 1 167 ? -3.604 -19.25 2.039 1 97 167 GLN A CA 1
ATOM 1353 C C . GLN A 1 167 ? -4.758 -19.891 1.28 1 97 167 GLN A C 1
ATOM 1355 O O . GLN A 1 167 ? -5.699 -20.406 1.892 1 97 167 GLN A O 1
ATOM 1360 N N . GLY A 1 168 ? -4.688 -19.844 -0.046 1 95.5 168 GLY A N 1
ATOM 1361 C CA . GLY A 1 168 ? -5.789 -20.312 -0.87 1 95.5 168 GLY A CA 1
ATOM 1362 C C . GLY A 1 168 ? -5.859 -21.828 -0.968 1 95.5 168 GLY A C 1
ATOM 1363 O O . GLY A 1 168 ? -6.539 -22.469 -0.17 1 95.5 168 GLY A O 1
ATOM 1364 N N . GLU A 1 169 ? -5.047 -22.328 -1.881 1 93.25 169 GLU A N 1
ATOM 1365 C CA . GLU A 1 169 ? -5.188 -23.766 -2.123 1 93.25 169 GLU A CA 1
ATOM 1366 C C . GLU A 1 169 ? -3.834 -24.469 -2.082 1 93.25 169 GLU A C 1
ATOM 1368 O O . GLU A 1 169 ? -2.809 -23.875 -2.42 1 93.25 169 GLU A O 1
ATOM 1373 N N . ASN A 1 170 ? -3.854 -25.719 -1.667 1 92.44 170 ASN A N 1
ATOM 1374 C CA . ASN A 1 170 ? -2.697 -26.609 -1.721 1 92.44 170 ASN A CA 1
ATOM 1375 C C . ASN A 1 170 ? -2.498 -27.188 -3.119 1 92.44 170 ASN A C 1
ATOM 1377 O O . ASN A 1 170 ? -3.234 -28.078 -3.535 1 92.44 170 ASN A O 1
ATOM 1381 N N . ALA A 1 171 ? -1.5 -26.75 -3.799 1 87.75 171 ALA A N 1
ATOM 1382 C CA . ALA A 1 171 ? -1.266 -27.141 -5.184 1 87.75 171 ALA A CA 1
ATOM 1383 C C . ALA A 1 171 ? -1.001 -28.641 -5.289 1 87.75 171 ALA A C 1
ATOM 1385 O O . ALA A 1 171 ? -1.279 -29.266 -6.32 1 87.75 171 ALA A O 1
ATOM 1386 N N . ALA A 1 172 ? -0.497 -29.234 -4.238 1 87 172 ALA A N 1
ATOM 1387 C CA . ALA A 1 172 ? -0.311 -30.688 -4.238 1 87 172 ALA A CA 1
ATOM 1388 C C . ALA A 1 172 ? -1.644 -31.406 -4.402 1 87 172 ALA A C 1
ATOM 1390 O O . ALA A 1 172 ? -1.72 -32.438 -5.086 1 87 172 ALA A O 1
ATOM 1391 N N . LEU A 1 173 ? -2.615 -30.844 -3.826 1 88.75 173 LEU A N 1
ATOM 1392 C CA . LEU A 1 173 ? -3.939 -31.453 -3.873 1 88.75 173 LEU A CA 1
ATOM 1393 C C . LEU A 1 173 ? -4.68 -31.047 -5.145 1 88.75 173 LEU A C 1
ATOM 1395 O O . LEU A 1 173 ? -5.199 -31.906 -5.863 1 88.75 173 LEU A O 1
ATOM 1399 N N . THR A 1 174 ? -4.609 -29.812 -5.5 1 89.06 174 THR A N 1
ATOM 1400 C CA . THR A 1 174 ? -5.5 -29.297 -6.535 1 89.06 174 THR A CA 1
ATOM 1401 C C . THR A 1 174 ? -4.848 -29.391 -7.91 1 89.06 174 THR A C 1
ATOM 1403 O O . THR A 1 174 ? -5.535 -29.375 -8.93 1 89.06 174 THR A O 1
ATOM 1406 N N . LEU A 1 175 ? -3.484 -29.469 -7.906 1 87.19 175 LEU A N 1
ATOM 1407 C CA . LEU A 1 175 ? -2.777 -29.5 -9.18 1 87.19 175 LEU A CA 1
ATOM 1408 C C . LEU A 1 175 ? -1.934 -30.766 -9.297 1 87.19 175 LEU A C 1
ATOM 1410 O O . LEU A 1 175 ? -1.391 -31.062 -10.359 1 87.19 175 LEU A O 1
ATOM 1414 N N . GLY A 1 176 ? -1.846 -31.484 -8.227 1 86.56 176 GLY A N 1
ATOM 1415 C CA . GLY A 1 176 ? -1.114 -32.75 -8.25 1 86.56 176 GLY A CA 1
ATOM 1416 C C . GLY A 1 176 ? 0.388 -32.562 -8.148 1 86.56 176 GLY A C 1
ATOM 1417 O O . GLY A 1 176 ? 1.156 -33.406 -8.602 1 86.56 176 GLY A O 1
ATOM 1418 N N . LEU A 1 177 ? 0.754 -31.391 -7.566 1 83.56 177 LEU A N 1
ATOM 1419 C CA . LEU A 1 177 ? 2.174 -31.094 -7.422 1 83.56 177 LEU A CA 1
ATOM 1420 C C . LEU A 1 177 ? 2.695 -31.578 -6.066 1 83.56 177 LEU A C 1
ATOM 1422 O O . LEU A 1 177 ? 2.543 -30.875 -5.062 1 83.56 177 LEU A O 1
ATOM 1426 N N . VAL A 1 178 ? 3.354 -32.688 -5.949 1 75.12 178 VAL A N 1
ATOM 1427 C CA . VAL A 1 178 ? 3.525 -33.375 -4.668 1 75.12 178 VAL A CA 1
ATOM 1428 C C . VAL A 1 178 ? 4.867 -32.969 -4.051 1 75.12 178 VAL A C 1
ATOM 1430 O O . VAL A 1 178 ? 5.059 -33.094 -2.838 1 75.12 178 VAL A O 1
ATOM 1433 N N . ASN A 1 179 ? 5.656 -32.344 -4.668 1 74.19 179 ASN A N 1
ATOM 1434 C CA . ASN A 1 179 ? 6.98 -32.188 -4.078 1 74.19 179 ASN A CA 1
ATOM 1435 C C . ASN A 1 179 ? 6.992 -31.062 -3.055 1 74.19 179 ASN A C 1
ATOM 1437 O O . ASN A 1 179 ? 6.777 -29.891 -3.406 1 74.19 179 ASN A O 1
ATOM 1441 N N . GLY A 1 180 ? 7.148 -31.391 -1.77 1 76.12 180 GLY A N 1
ATOM 1442 C CA . GLY A 1 180 ? 7.5 -30.5 -0.683 1 76.12 180 GLY A CA 1
ATOM 1443 C C . GLY A 1 180 ? 6.301 -29.812 -0.063 1 76.12 180 GLY A C 1
ATOM 1444 O O . GLY A 1 180 ? 6.422 -29.141 0.964 1 76.12 180 GLY A O 1
ATOM 1445 N N . LEU A 1 181 ? 5.094 -29.875 -0.569 1 82.44 181 LEU A N 1
ATOM 1446 C CA . LEU A 1 181 ? 3.939 -29.141 -0.077 1 82.44 181 LEU A CA 1
ATOM 1447 C C . LEU A 1 181 ? 3.143 -29.969 0.923 1 82.44 181 LEU A C 1
ATOM 1449 O O . LEU A 1 181 ? 2.43 -29.422 1.765 1 82.44 181 LEU A O 1
ATOM 1453 N N . GLY A 1 182 ? 3.244 -31.281 0.905 1 81.25 182 GLY A N 1
ATOM 1454 C CA . GLY A 1 182 ? 2.414 -32.156 1.728 1 81.25 182 GLY A CA 1
ATOM 1455 C C . GLY A 1 182 ? 0.991 -32.281 1.217 1 81.25 182 GLY A C 1
ATOM 1456 O O . GLY A 1 182 ? 0.608 -31.594 0.261 1 81.25 182 GLY A O 1
ATOM 1457 N N . ASN A 1 183 ? 0.139 -33.125 1.838 1 87.5 183 ASN A N 1
ATOM 1458 C CA . ASN A 1 183 ? -1.232 -33.375 1.413 1 87.5 183 ASN A CA 1
ATOM 1459 C C . ASN A 1 183 ? -2.234 -33.062 2.516 1 87.5 183 ASN A C 1
ATOM 1461 O O . ASN A 1 183 ? -3.229 -33.75 2.689 1 87.5 183 ASN A O 1
ATOM 1465 N N . ASP A 1 184 ? -1.892 -32 3.24 1 91.69 184 ASP A N 1
ATOM 1466 C CA . ASP A 1 184 ? -2.76 -31.594 4.34 1 91.69 184 ASP A CA 1
ATOM 1467 C C . ASP A 1 184 ? -3.041 -30.094 4.281 1 91.69 184 ASP A C 1
ATOM 1469 O O . ASP A 1 184 ? -2.881 -29.453 3.234 1 91.69 184 ASP A O 1
ATOM 1473 N N . GLY A 1 185 ? -3.621 -29.609 5.387 1 93.94 185 GLY A N 1
ATOM 1474 C CA . GLY A 1 185 ? -4.016 -28.203 5.422 1 93.94 185 GLY A CA 1
ATOM 1475 C C . GLY A 1 185 ? -2.904 -27.281 5.898 1 93.94 185 GLY A C 1
ATOM 1476 O O . GLY A 1 185 ? -3.123 -26.094 6.086 1 93.94 185 GLY A O 1
ATOM 1477 N N . ASN A 1 186 ? -1.703 -27.781 6.062 1 94.5 186 ASN A N 1
ATOM 1478 C CA . ASN A 1 186 ? -0.586 -27.016 6.59 1 94.5 186 ASN A CA 1
ATOM 1479 C C . ASN A 1 186 ? 0.109 -26.203 5.496 1 94.5 186 ASN A C 1
ATOM 1481 O O . ASN A 1 186 ? 0.705 -26.781 4.582 1 94.5 186 ASN A O 1
ATOM 1485 N N . ALA A 1 187 ? 0.108 -24.891 5.609 1 95.12 187 ALA A N 1
ATOM 1486 C CA . ALA A 1 187 ? 0.66 -24.016 4.574 1 95.12 187 ALA A CA 1
ATOM 1487 C C . ALA A 1 187 ? 1.998 -23.422 5.012 1 95.12 187 ALA A C 1
ATOM 1489 O O . ALA A 1 187 ? 2.5 -22.484 4.387 1 95.12 187 ALA A O 1
ATOM 1490 N N . LEU A 1 188 ? 2.65 -23.891 6.07 1 92.88 188 LEU A N 1
ATOM 1491 C CA . LEU A 1 188 ? 3.957 -23.406 6.508 1 92.88 188 LEU A CA 1
ATOM 1492 C C . LEU A 1 188 ? 5.043 -23.828 5.523 1 92.88 188 LEU A C 1
ATOM 1494 O O . LEU A 1 188 ? 6.113 -23.219 5.469 1 92.88 188 LEU A O 1
ATOM 1498 N N . ASN A 1 189 ? 4.664 -24.875 4.73 1 85.88 189 ASN A N 1
ATOM 1499 C CA . ASN A 1 189 ? 5.664 -25.391 3.795 1 85.88 189 ASN A CA 1
ATOM 1500 C C . ASN A 1 189 ? 5.41 -24.891 2.375 1 85.88 189 ASN A C 1
ATOM 1502 O O . ASN A 1 189 ? 5.93 -25.453 1.412 1 85.88 189 ASN A O 1
ATOM 1506 N N . VAL A 1 190 ? 4.711 -23.859 2.26 1 84.62 190 VAL A N 1
ATOM 1507 C CA . VAL A 1 190 ? 4.289 -23.359 0.95 1 84.62 190 VAL A CA 1
ATOM 1508 C C . VAL A 1 190 ? 5.512 -23.016 0.108 1 84.62 190 VAL A C 1
ATOM 1510 O O . VAL A 1 190 ? 5.496 -23.172 -1.115 1 84.62 190 VAL A O 1
ATOM 1513 N N . ASN A 1 191 ? 6.602 -22.594 0.772 1 81.25 191 ASN A N 1
ATOM 1514 C CA . ASN A 1 191 ? 7.781 -22.141 0.042 1 81.25 191 ASN A CA 1
ATOM 1515 C C . ASN A 1 191 ? 8.633 -23.328 -0.425 1 81.25 191 ASN A C 1
ATOM 1517 O O . ASN A 1 191 ? 9.648 -23.141 -1.089 1 81.25 191 ASN A O 1
ATOM 1521 N N . ASN A 1 192 ? 8.18 -24.5 -0.147 1 78 192 ASN A N 1
ATOM 1522 C CA . ASN A 1 192 ? 8.898 -25.688 -0.624 1 78 192 ASN A CA 1
ATOM 1523 C C . ASN A 1 192 ? 8.43 -26.094 -2.016 1 78 192 ASN A C 1
ATOM 1525 O O . ASN A 1 192 ? 9.016 -26.984 -2.631 1 78 192 ASN A O 1
ATOM 1529 N N . GLY A 1 193 ? 7.473 -25.453 -2.516 1 70.19 193 GLY A N 1
ATOM 1530 C CA . GLY A 1 193 ? 7.016 -25.75 -3.863 1 70.19 193 GLY A CA 1
ATOM 1531 C C . GLY A 1 193 ? 7.977 -25.281 -4.938 1 70.19 193 GLY A C 1
ATOM 1532 O O . GLY A 1 193 ? 8.867 -24.469 -4.668 1 70.19 193 GLY A O 1
ATOM 1533 N N . ASN A 1 194 ? 7.859 -25.766 -6.121 1 64.62 194 ASN A N 1
ATOM 1534 C CA . ASN A 1 194 ? 8.734 -25.484 -7.258 1 64.62 194 ASN A CA 1
ATOM 1535 C C . ASN A 1 194 ? 8.773 -24 -7.59 1 64.62 194 ASN A C 1
ATOM 1537 O O . ASN A 1 194 ? 9.836 -23.453 -7.91 1 64.62 194 ASN A O 1
ATOM 1541 N N . THR A 1 195 ? 7.703 -23.438 -7.484 1 63.88 195 THR A N 1
ATOM 1542 C CA . THR A 1 195 ? 7.598 -22.047 -7.91 1 63.88 195 THR A CA 1
ATOM 1543 C C . THR A 1 195 ? 8.492 -21.141 -7.055 1 63.88 195 THR A C 1
ATOM 1545 O O . THR A 1 195 ? 9.172 -20.266 -7.578 1 63.88 195 THR A O 1
ATOM 1548 N N . VAL A 1 196 ? 8.555 -21.438 -5.766 1 72.06 196 VAL A N 1
ATOM 1549 C CA . VAL A 1 196 ? 9.195 -20.516 -4.836 1 72.06 196 VAL A CA 1
ATOM 1550 C C . VAL A 1 196 ? 10.516 -21.125 -4.348 1 72.06 196 VAL A C 1
ATOM 1552 O O . VAL A 1 196 ? 11.469 -20.391 -4.086 1 72.06 196 VAL A O 1
ATOM 1555 N N . ASN A 1 197 ? 10.695 -22.359 -4.469 1 69.88 197 ASN A N 1
ATOM 1556 C CA . ASN A 1 197 ? 11.914 -23.078 -4.117 1 69.88 197 ASN A CA 1
ATOM 1557 C C . ASN A 1 197 ? 12.625 -22.438 -2.932 1 69.88 197 ASN A C 1
ATOM 1559 O O . ASN A 1 197 ? 13.812 -22.109 -3.016 1 69.88 197 ASN A O 1
ATOM 1563 N N . GLY A 1 198 ? 11.891 -22.203 -1.879 1 73.31 198 GLY A N 1
ATOM 1564 C CA . GLY A 1 198 ? 12.414 -21.656 -0.637 1 73.31 198 GLY A CA 1
ATOM 1565 C C . GLY A 1 198 ? 12.289 -20.141 -0.554 1 73.31 198 GLY A C 1
ATOM 1566 O O . GLY A 1 198 ? 12.32 -19.562 0.538 1 73.31 198 GLY A O 1
ATOM 1567 N N . CYS A 1 199 ? 12.188 -19.547 -1.826 1 76.38 199 CYS A N 1
ATOM 1568 C CA . CYS A 1 199 ? 12.07 -18.094 -1.925 1 76.38 199 CYS A CA 1
ATOM 1569 C C . CYS A 1 199 ? 13.172 -17.406 -1.125 1 76.38 199 CYS A C 1
ATOM 1571 O O . CYS A 1 199 ? 12.891 -16.547 -0.284 1 76.38 199 CYS A O 1
ATOM 1573 N N . LYS A 1 200 ? 14.398 -17.766 -1.473 1 86.38 200 LYS A N 1
ATOM 1574 C CA . LYS A 1 200 ? 15.555 -17.188 -0.804 1 86.38 200 LYS A CA 1
ATOM 1575 C C . LYS A 1 200 ? 16.109 -16 -1.599 1 86.38 200 LYS A C 1
ATOM 1577 O O . LYS A 1 200 ? 16.406 -16.125 -2.789 1 86.38 200 LYS A O 1
ATOM 1582 N N . ALA A 1 201 ? 16.281 -14.961 -0.856 1 87.62 201 ALA A N 1
ATOM 1583 C CA . ALA A 1 201 ? 16.812 -13.75 -1.48 1 87.62 201 ALA A CA 1
ATOM 1584 C C . ALA A 1 201 ? 18.172 -14.016 -2.143 1 87.62 201 ALA A C 1
ATOM 1586 O O . ALA A 1 201 ? 18.5 -13.398 -3.156 1 87.62 201 ALA A O 1
ATOM 1587 N N . THR A 1 202 ? 18.906 -14.938 -1.666 1 87.75 202 THR A N 1
ATOM 1588 C CA . THR A 1 202 ? 20.25 -15.234 -2.152 1 87.75 202 THR A CA 1
ATOM 1589 C C . THR A 1 202 ? 20.203 -15.742 -3.59 1 87.75 202 THR A C 1
ATOM 1591 O O . THR A 1 202 ? 21.219 -15.703 -4.301 1 87.75 202 THR A O 1
ATOM 1594 N N . ASP A 1 203 ? 19.062 -16.203 -3.984 1 86.19 203 ASP A N 1
ATOM 1595 C CA . ASP A 1 203 ? 18.906 -16.688 -5.355 1 86.19 203 ASP A CA 1
ATOM 1596 C C . ASP A 1 203 ? 19.016 -15.531 -6.352 1 86.19 203 ASP A C 1
ATOM 1598 O O . ASP A 1 203 ? 19.266 -15.742 -7.535 1 86.19 203 ASP A O 1
ATOM 1602 N N . TRP A 1 204 ? 18.859 -14.32 -5.848 1 90.06 204 TRP A N 1
ATOM 1603 C CA . TRP A 1 204 ? 18.781 -13.164 -6.738 1 90.06 204 TRP A CA 1
ATOM 1604 C C . TRP A 1 204 ? 19.984 -12.242 -6.543 1 90.06 204 TRP A C 1
ATOM 1606 O O . TRP A 1 204 ? 20.156 -11.266 -7.273 1 90.06 204 TRP A O 1
ATOM 1616 N N . GLU A 1 205 ? 20.75 -12.547 -5.57 1 90 205 GLU A N 1
ATOM 1617 C CA . GLU A 1 205 ? 21.922 -11.727 -5.316 1 90 205 GLU A CA 1
ATOM 1618 C C . GLU A 1 205 ? 22.875 -11.734 -6.504 1 90 205 GLU A C 1
ATOM 1620 O O . GLU A 1 205 ? 23.047 -12.766 -7.16 1 90 205 GLU A O 1
ATOM 1625 N N . SER A 1 206 ? 23.422 -10.586 -6.84 1 90.88 206 SER A N 1
ATOM 1626 C CA . SER A 1 206 ? 24.406 -10.406 -7.898 1 90.88 206 SER A CA 1
ATOM 1627 C C . SER A 1 206 ? 25.328 -9.234 -7.602 1 90.88 206 SER A C 1
ATOM 1629 O O . SER A 1 206 ? 25.25 -8.633 -6.527 1 90.88 206 SER A O 1
ATOM 1631 N N . ASP A 1 207 ? 26.234 -8.984 -8.57 1 87.75 207 ASP A N 1
ATOM 1632 C CA . ASP A 1 207 ? 27.156 -7.859 -8.398 1 87.75 207 ASP A CA 1
ATOM 1633 C C . ASP A 1 207 ? 26.391 -6.539 -8.359 1 87.75 207 ASP A C 1
ATOM 1635 O O . ASP A 1 207 ? 26.797 -5.598 -7.676 1 87.75 207 ASP A O 1
ATOM 1639 N N . SER A 1 208 ? 25.281 -6.566 -8.969 1 89.62 208 SER A N 1
ATOM 1640 C CA . SER A 1 208 ? 24.531 -5.316 -9.102 1 89.62 208 SER A CA 1
ATOM 1641 C C . SER A 1 208 ? 23.422 -5.215 -8.055 1 89.62 208 SER A C 1
ATOM 1643 O O . SER A 1 208 ? 22.891 -4.129 -7.809 1 89.62 208 SER A O 1
ATOM 1645 N N . ILE A 1 209 ? 23.078 -6.348 -7.469 1 93 209 ILE A N 1
ATOM 1646 C CA . ILE A 1 209 ? 21.984 -6.348 -6.496 1 93 209 ILE A CA 1
ATOM 1647 C C . ILE A 1 209 ? 22.453 -7.02 -5.207 1 93 209 ILE A C 1
ATOM 1649 O O . ILE A 1 209 ? 22.547 -8.25 -5.137 1 93 209 ILE A O 1
ATOM 1653 N N . SER A 1 210 ? 22.594 -6.211 -4.191 1 92.12 210 SER A N 1
ATOM 1654 C CA . SER A 1 210 ? 23.031 -6.734 -2.904 1 92.12 210 SER A CA 1
ATOM 1655 C C . SER A 1 210 ? 21.875 -7.289 -2.1 1 92.12 210 SER A C 1
ATOM 1657 O O . SER A 1 210 ? 20.719 -6.902 -2.32 1 92.12 210 SER A O 1
ATOM 1659 N N . LEU A 1 211 ? 22.172 -8.141 -1.182 1 91.81 211 LEU A N 1
ATOM 1660 C CA . LEU A 1 211 ? 21.172 -8.867 -0.4 1 91.81 211 LEU A CA 1
ATOM 1661 C C . LEU A 1 211 ? 20.312 -7.902 0.415 1 91.81 211 LEU A C 1
ATOM 1663 O O . LEU A 1 211 ? 19.141 -8.164 0.652 1 91.81 211 LEU A O 1
ATOM 1667 N N . ASP A 1 212 ? 20.875 -6.836 0.806 1 90.44 212 ASP A N 1
ATOM 1668 C CA . ASP A 1 212 ? 20.156 -5.887 1.654 1 90.44 212 ASP A CA 1
ATOM 1669 C C . ASP A 1 212 ? 19.016 -5.223 0.891 1 90.44 212 ASP A C 1
ATOM 1671 O O . ASP A 1 212 ? 18.109 -4.641 1.496 1 90.44 212 ASP A O 1
ATOM 1675 N N . LYS A 1 213 ? 19.016 -5.348 -0.425 1 93 213 LYS A N 1
ATOM 1676 C CA . LYS A 1 213 ? 17.984 -4.766 -1.269 1 93 213 LYS A CA 1
ATOM 1677 C C . LYS A 1 213 ? 16.875 -5.781 -1.562 1 93 213 LYS A C 1
ATOM 1679 O O . LYS A 1 213 ? 15.906 -5.469 -2.252 1 93 213 LYS A O 1
ATOM 1684 N N . LEU A 1 214 ? 17 -6.926 -0.982 1 95.5 214 LEU A N 1
ATOM 1685 C CA . LEU A 1 214 ? 16.125 -8.023 -1.365 1 95.5 214 LEU A CA 1
ATOM 1686 C C . LEU A 1 214 ? 15.305 -8.508 -0.171 1 95.5 214 LEU A C 1
ATOM 1688 O O . LEU A 1 214 ? 14.898 -9.672 -0.121 1 95.5 214 LEU A O 1
ATOM 1692 N N . PHE A 1 215 ? 15.047 -7.586 0.749 1 95.38 215 PHE A N 1
ATOM 1693 C CA . PHE A 1 215 ? 14.336 -7.93 1.975 1 95.38 215 PHE A CA 1
ATOM 1694 C C . PHE A 1 215 ? 12.969 -8.523 1.659 1 95.38 215 PHE A C 1
ATOM 1696 O O . PHE A 1 215 ? 12.578 -9.539 2.24 1 95.38 215 PHE A O 1
ATOM 1703 N N . MET A 1 216 ? 12.273 -7.992 0.695 1 95.88 216 MET A N 1
ATOM 1704 C CA . MET A 1 216 ? 10.883 -8.359 0.424 1 95.88 216 MET A CA 1
ATOM 1705 C C . MET A 1 216 ? 10.812 -9.648 -0.38 1 95.88 216 MET A C 1
ATOM 1707 O O . MET A 1 216 ? 9.719 -10.164 -0.631 1 95.88 216 MET A O 1
ATOM 1711 N N . TYR A 1 217 ? 11.969 -10.227 -0.744 1 94.56 217 TYR A N 1
ATOM 1712 C CA . TYR A 1 217 ? 12.023 -11.438 -1.552 1 94.56 217 TYR A CA 1
ATOM 1713 C C . TYR A 1 217 ? 12.406 -12.641 -0.701 1 94.56 217 TYR A C 1
ATOM 1715 O O . TYR A 1 217 ? 12.648 -13.734 -1.227 1 94.56 217 TYR A O 1
ATOM 1723 N N . ASN A 1 218 ? 12.422 -12.438 0.586 1 93 218 ASN A N 1
ATOM 1724 C CA . ASN A 1 218 ? 12.883 -13.484 1.482 1 93 218 ASN A CA 1
ATOM 1725 C C . ASN A 1 218 ? 11.766 -13.992 2.385 1 93 218 ASN A C 1
ATOM 1727 O O . ASN A 1 218 ? 11.172 -13.219 3.143 1 93 218 ASN A O 1
ATOM 1731 N N . PHE A 1 219 ? 11.547 -15.289 2.309 1 92.56 219 PHE A N 1
ATOM 1732 C CA . PHE A 1 219 ? 10.625 -15.914 3.25 1 92.56 219 PHE A CA 1
ATOM 1733 C C . PHE A 1 219 ? 11.219 -15.93 4.656 1 92.56 219 PHE A C 1
ATOM 1735 O O . PHE A 1 219 ? 12.414 -16.188 4.832 1 92.56 219 PHE A O 1
ATOM 1742 N N . PRO A 1 220 ? 10.367 -15.641 5.637 1 93.25 220 PRO A N 1
ATOM 1743 C CA . PRO A 1 220 ? 10.875 -15.836 6.996 1 93.25 220 PRO A CA 1
ATOM 1744 C C . PRO A 1 220 ? 11.312 -17.281 7.262 1 93.25 220 PRO A C 1
ATOM 1746 O O . PRO A 1 220 ? 10.758 -18.203 6.676 1 93.25 220 PRO A O 1
ATOM 1749 N N . ASP A 1 221 ? 12.281 -17.391 8.109 1 90.94 221 ASP A N 1
ATOM 1750 C CA . ASP A 1 221 ? 12.672 -18.719 8.555 1 90.94 221 ASP A CA 1
ATOM 1751 C C . ASP A 1 221 ? 11.508 -19.453 9.219 1 90.94 221 ASP A C 1
ATOM 1753 O O . ASP A 1 221 ? 10.875 -18.906 10.133 1 90.94 221 ASP A O 1
ATOM 1757 N N . LYS A 1 222 ? 11.234 -20.625 8.742 1 91.44 222 LYS A N 1
ATOM 1758 C CA . LYS A 1 222 ? 10.133 -21.422 9.281 1 91.44 222 LYS A CA 1
ATOM 1759 C C . LYS A 1 222 ? 10.273 -21.609 10.789 1 91.44 222 LYS A C 1
ATOM 1761 O O . LYS A 1 222 ? 9.273 -21.625 11.508 1 91.44 222 LYS A O 1
ATOM 1766 N N . LYS A 1 223 ? 11.484 -21.766 11.289 1 94 223 LYS A N 1
ATOM 1767 C CA . LYS A 1 223 ? 11.742 -21.938 12.719 1 94 223 LYS A CA 1
ATOM 1768 C C . LYS A 1 223 ? 11.234 -20.734 13.516 1 94 223 LYS A C 1
ATOM 1770 O O . LYS A 1 223 ? 10.711 -20.891 14.625 1 94 223 LYS A O 1
ATOM 1775 N N . VAL A 1 224 ? 11.43 -19.578 12.898 1 95.38 224 VAL A N 1
ATOM 1776 C CA . VAL A 1 224 ? 10.984 -18.359 13.562 1 95.38 224 VAL A CA 1
ATOM 1777 C C . VAL A 1 224 ? 9.461 -18.344 13.648 1 95.38 224 VAL A C 1
ATOM 1779 O O . VAL A 1 224 ? 8.891 -17.984 14.68 1 95.38 224 VAL A O 1
ATOM 1782 N N . LEU A 1 225 ? 8.766 -18.75 12.625 1 96.5 225 LEU A N 1
ATOM 1783 C CA . LEU A 1 225 ? 7.305 -18.797 12.609 1 96.5 225 LEU A CA 1
ATOM 1784 C C . LEU A 1 225 ? 6.785 -19.781 13.648 1 96.5 225 LEU A C 1
ATOM 1786 O O . LEU A 1 225 ? 5.82 -19.484 14.359 1 96.5 225 LEU A O 1
ATOM 1790 N N . ILE A 1 226 ? 7.48 -20.906 13.758 1 96.25 226 ILE A N 1
ATOM 1791 C CA . ILE A 1 226 ? 7.09 -21.938 14.711 1 96.25 226 ILE A CA 1
ATOM 1792 C C . ILE A 1 226 ? 7.309 -21.438 16.141 1 96.25 226 ILE A C 1
ATOM 1794 O O . ILE A 1 226 ? 6.449 -21.609 17 1 96.25 226 ILE A O 1
ATOM 1798 N N . GLU A 1 227 ? 8.43 -20.812 16.344 1 97.12 227 GLU A N 1
ATOM 1799 C CA . GLU A 1 227 ? 8.75 -20.281 17.656 1 97.12 227 GLU A CA 1
ATOM 1800 C C . GLU A 1 227 ? 7.73 -19.219 18.094 1 97.12 227 GLU A C 1
ATOM 1802 O O . GLU A 1 227 ? 7.398 -19.109 19.266 1 97.12 227 GLU A O 1
ATOM 1807 N N . LYS A 1 228 ? 7.238 -18.5 17.156 1 96.94 228 LYS A N 1
ATOM 1808 C CA . LYS A 1 228 ? 6.25 -17.469 17.438 1 96.94 228 LYS A CA 1
ATOM 1809 C C . LYS A 1 228 ? 4.84 -18.047 17.5 1 96.94 228 LYS A C 1
ATOM 1811 O O . LYS A 1 228 ? 3.867 -17.312 17.672 1 96.94 228 LYS A O 1
ATOM 1816 N N . ASP A 1 229 ? 4.746 -19.344 17.297 1 97.56 229 ASP A N 1
ATOM 1817 C CA . ASP A 1 229 ? 3.48 -20.078 17.344 1 97.56 229 ASP A CA 1
ATOM 1818 C C . ASP A 1 229 ? 2.51 -19.562 16.281 1 97.56 229 ASP A C 1
ATOM 1820 O O . ASP A 1 229 ? 1.338 -19.312 16.578 1 97.56 229 ASP A O 1
ATOM 1824 N N . ILE A 1 230 ? 3.01 -19.234 15.109 1 98.31 230 ILE A N 1
ATOM 1825 C CA . ILE A 1 230 ? 2.207 -18.812 13.969 1 98.31 230 ILE A CA 1
ATOM 1826 C C . ILE A 1 230 ? 1.81 -20.031 13.141 1 98.31 230 ILE A C 1
ATOM 1828 O O . ILE A 1 230 ? 2.662 -20.844 12.766 1 98.31 230 ILE A O 1
ATOM 1832 N N . GLU A 1 231 ? 0.545 -20.172 12.891 1 98.06 231 GLU A N 1
ATOM 1833 C CA . GLU A 1 231 ? 0.016 -21.25 12.055 1 98.06 231 GLU A CA 1
ATOM 1834 C C . GLU A 1 231 ? -0.326 -20.734 10.656 1 98.06 231 GLU A C 1
ATOM 1836 O O . GLU A 1 231 ? -0.649 -19.562 10.484 1 98.06 231 GLU A O 1
ATOM 1841 N N . ALA A 1 232 ? -0.181 -21.594 9.695 1 98.12 232 ALA A N 1
ATOM 1842 C CA . ALA A 1 232 ? -0.58 -21.297 8.32 1 98.12 232 ALA A CA 1
ATOM 1843 C C . ALA A 1 232 ? -1.424 -22.438 7.738 1 98.12 232 ALA A C 1
ATOM 1845 O O . ALA A 1 232 ? -1.087 -23.609 7.887 1 98.12 232 ALA A O 1
ATOM 1846 N N . ILE A 1 233 ? -2.514 -22.078 7.074 1 98.44 233 ILE A N 1
ATOM 1847 C CA . ILE A 1 233 ? -3.391 -23.125 6.559 1 98.44 233 ILE A CA 1
ATOM 1848 C C . ILE A 1 233 ? -3.764 -22.812 5.109 1 98.44 233 ILE A C 1
ATOM 1850 O O . ILE A 1 233 ? -3.701 -21.656 4.68 1 98.44 233 ILE A O 1
ATOM 1854 N N . TYR A 1 234 ? -4.121 -23.859 4.41 1 97.25 234 TYR A N 1
ATOM 1855 C CA . TYR A 1 234 ? -4.828 -23.734 3.141 1 97.25 234 TYR A CA 1
ATOM 1856 C C . TYR A 1 234 ? -6.336 -23.781 3.35 1 97.25 234 TYR A C 1
ATOM 1858 O O . TYR A 1 234 ? -6.879 -24.781 3.795 1 97.25 234 TYR A O 1
ATOM 1866 N N . LEU A 1 235 ? -6.973 -22.719 2.979 1 98.06 235 LEU A N 1
ATOM 1867 C CA . LEU A 1 235 ? -8.414 -22.656 3.207 1 98.06 235 LEU A CA 1
ATOM 1868 C C . LEU A 1 235 ? -9.141 -23.734 2.416 1 98.06 235 LEU A C 1
ATOM 1870 O O . LEU A 1 235 ? -10.109 -24.328 2.902 1 98.06 235 LEU A O 1
ATOM 1874 N N . GLN A 1 236 ? -8.672 -23.984 1.226 1 96.25 236 GLN A N 1
ATOM 1875 C CA . GLN A 1 236 ? -9.281 -24.969 0.339 1 96.25 236 GLN A CA 1
ATOM 1876 C C . GLN A 1 236 ? -9.375 -26.344 1.013 1 96.25 236 GLN A C 1
ATOM 1878 O O . GLN A 1 236 ? -10.312 -27.109 0.76 1 96.25 236 GLN A O 1
ATOM 1883 N N . TYR A 1 237 ? -8.5 -26.641 1.855 1 96.44 237 TYR A N 1
ATOM 1884 C CA . TYR A 1 237 ? -8.461 -27.938 2.531 1 96.44 237 TYR A CA 1
ATOM 1885 C C . TYR A 1 237 ? -9.656 -28.109 3.453 1 96.44 237 TYR A C 1
ATOM 1887 O O . TYR A 1 237 ? -10.133 -29.219 3.66 1 96.44 237 TYR A O 1
ATOM 1895 N N . TYR A 1 238 ? -10.211 -27.031 3.896 1 97.38 238 TYR A N 1
ATOM 1896 C CA . TYR A 1 238 ? -11.227 -27.078 4.945 1 97.38 238 TYR A CA 1
ATOM 1897 C C . TYR A 1 238 ? -12.594 -26.703 4.398 1 97.38 238 TYR A C 1
ATOM 1899 O O . TYR A 1 238 ? -13.617 -26.969 5.039 1 97.38 238 TYR A O 1
ATOM 1907 N N . VAL A 1 239 ? -12.656 -26.125 3.287 1 95.56 239 VAL A N 1
ATOM 1908 C CA . VAL A 1 239 ? -13.891 -25.516 2.807 1 95.56 239 VAL A CA 1
ATOM 1909 C C . VAL A 1 239 ? -14.391 -26.266 1.574 1 95.56 239 VAL A C 1
ATOM 1911 O O . VAL A 1 239 ? -13.836 -26.109 0.482 1 95.56 239 VAL A O 1
ATOM 1914 N N . ARG A 1 240 ? -15.547 -26.875 1.667 1 91.88 240 ARG A N 1
ATOM 1915 C CA . ARG A 1 240 ? -16.125 -27.734 0.626 1 91.88 240 ARG A CA 1
ATOM 1916 C C . ARG A 1 240 ? -16.5 -26.906 -0.599 1 91.88 240 ARG A C 1
ATOM 1918 O O . ARG A 1 240 ? -16.391 -27.391 -1.731 1 91.88 240 ARG A O 1
ATOM 1925 N N . GLU A 1 241 ? -16.875 -25.688 -0.365 1 91.62 241 GLU A N 1
ATOM 1926 C CA . GLU A 1 241 ? -17.406 -24.828 -1.421 1 91.62 241 GLU A CA 1
ATOM 1927 C C . GLU A 1 241 ? -16.297 -24.328 -2.334 1 91.62 241 GLU A C 1
ATOM 1929 O O . GLU A 1 241 ? -16.562 -23.812 -3.426 1 91.62 241 GLU A O 1
ATOM 1934 N N . TRP A 1 242 ? -15.055 -24.484 -1.955 1 93.81 242 TRP A N 1
ATOM 1935 C CA . TRP A 1 242 ? -13.938 -23.922 -2.713 1 93.81 242 TRP A CA 1
ATOM 1936 C C . TRP A 1 242 ? -13.914 -24.484 -4.133 1 93.81 242 TRP A C 1
ATOM 1938 O O . TRP A 1 242 ? -13.875 -25.703 -4.328 1 93.81 242 TRP A O 1
ATOM 1948 N N . SER A 1 243 ? -14.016 -23.734 -5.121 1 92.94 243 SER A N 1
ATOM 1949 C CA . SER A 1 243 ? -13.828 -24.078 -6.531 1 92.94 243 SER A CA 1
ATOM 1950 C C . SER A 1 243 ? -13.523 -22.828 -7.363 1 92.94 243 SER A C 1
ATOM 1952 O O . SER A 1 243 ? -13.836 -21.719 -6.949 1 92.94 243 SER A O 1
ATOM 1954 N N . GLN A 1 244 ? -12.977 -23.062 -8.477 1 90.81 244 GLN A N 1
ATOM 1955 C CA . GLN A 1 244 ? -12.617 -21.938 -9.336 1 90.81 244 GLN A CA 1
ATOM 1956 C C . GLN A 1 244 ? -13.852 -21.141 -9.75 1 90.81 244 GLN A C 1
ATOM 1958 O O . GLN A 1 244 ? -13.836 -19.906 -9.727 1 90.81 244 GLN A O 1
ATOM 1963 N N . VAL A 1 245 ? -14.859 -21.844 -10.062 1 93.88 245 VAL A N 1
ATOM 1964 C CA . VAL A 1 245 ? -16.062 -21.203 -10.578 1 93.88 245 VAL A CA 1
ATOM 1965 C C . VAL A 1 245 ? -16.844 -20.562 -9.43 1 93.88 245 VAL A C 1
ATOM 1967 O O . VAL A 1 245 ? -17.344 -19.438 -9.547 1 93.88 245 VAL A O 1
ATOM 1970 N N . TYR A 1 246 ? -16.969 -21.25 -8.336 1 95.44 246 TYR A N 1
ATOM 1971 C CA . TYR A 1 246 ? -17.688 -20.703 -7.195 1 95.44 246 TYR A CA 1
ATOM 1972 C C . TYR A 1 246 ? -17 -19.453 -6.672 1 95.44 246 TYR A C 1
ATOM 1974 O O . TYR A 1 246 ? -17.656 -18.453 -6.371 1 95.44 246 TYR A O 1
ATOM 1982 N N . ASN A 1 247 ? -15.695 -19.531 -6.543 1 97.5 247 ASN A N 1
ATOM 1983 C CA . ASN A 1 247 ? -14.945 -18.359 -6.082 1 97.5 247 ASN A CA 1
ATOM 1984 C C . ASN A 1 247 ? -15.172 -17.156 -6.988 1 97.5 247 ASN A C 1
ATOM 1986 O O . ASN A 1 247 ? -15.297 -16.031 -6.508 1 97.5 247 ASN A O 1
ATOM 1990 N N . ALA A 1 248 ? -15.211 -17.438 -8.273 1 97.12 248 ALA A N 1
ATOM 1991 C CA . ALA A 1 248 ? -15.453 -16.359 -9.234 1 97.12 248 ALA A CA 1
ATOM 1992 C C . ALA A 1 248 ? -16.844 -15.758 -9.047 1 97.12 248 ALA A C 1
ATOM 1994 O O . ALA A 1 248 ? -16.984 -14.547 -8.898 1 97.12 248 ALA A O 1
ATOM 1995 N N . ASP A 1 249 ? -17.844 -16.609 -9.008 1 97.31 249 ASP A N 1
ATOM 1996 C CA . ASP A 1 249 ? -19.219 -16.141 -8.859 1 97.31 249 ASP A CA 1
ATOM 1997 C C . ASP A 1 249 ? -19.391 -15.352 -7.566 1 97.31 249 ASP A C 1
ATOM 1999 O O . ASP A 1 249 ? -20.016 -14.289 -7.562 1 97.31 249 ASP A O 1
ATOM 2003 N N . PHE A 1 250 ? -18.844 -15.891 -6.562 1 97.81 250 PHE A N 1
ATOM 2004 C CA . PHE A 1 250 ? -18.906 -15.281 -5.238 1 97.81 250 PHE A CA 1
ATOM 2005 C C . PHE A 1 250 ? -18.281 -13.883 -5.262 1 97.81 250 PHE A C 1
ATOM 2007 O O . PHE A 1 250 ? -18.875 -12.938 -4.73 1 97.81 250 PHE A O 1
ATOM 2014 N N . SER A 1 251 ? -17.172 -13.758 -5.871 1 98.31 251 SER A N 1
ATOM 2015 C CA . SER A 1 251 ? -16.422 -12.516 -5.887 1 98.31 251 SER A CA 1
ATOM 2016 C C . SER A 1 251 ? -17.031 -11.5 -6.848 1 98.31 251 SER A C 1
ATOM 2018 O O . SER A 1 251 ? -17.047 -10.305 -6.57 1 98.31 251 SER A O 1
ATOM 2020 N N . ILE A 1 252 ? -17.531 -12.008 -7.996 1 97.69 252 ILE A N 1
ATOM 2021 C CA . ILE A 1 252 ? -18.203 -11.148 -8.961 1 97.69 252 ILE A CA 1
ATOM 2022 C C . ILE A 1 252 ? -19.422 -10.5 -8.305 1 97.69 252 ILE A C 1
ATOM 2024 O O . ILE A 1 252 ? -19.641 -9.297 -8.461 1 97.69 252 ILE A O 1
ATOM 2028 N N . ALA A 1 253 ? -20.156 -11.273 -7.543 1 98.06 253 ALA A N 1
ATOM 2029 C CA . ALA A 1 253 ? -21.344 -10.766 -6.852 1 98.06 253 ALA A CA 1
ATOM 2030 C C . ALA A 1 253 ? -20.969 -9.664 -5.867 1 98.06 253 ALA A C 1
ATOM 2032 O O . ALA A 1 253 ? -21.844 -8.922 -5.406 1 98.06 253 ALA A O 1
ATOM 2033 N N . ARG A 1 254 ? -19.703 -9.539 -5.676 1 97.56 254 ARG A N 1
ATOM 2034 C CA . ARG A 1 254 ? -19.25 -8.57 -4.684 1 97.56 254 ARG A CA 1
ATOM 2035 C C . ARG A 1 254 ? -18.359 -7.508 -5.328 1 97.56 254 ARG A C 1
ATOM 2037 O O . ARG A 1 254 ? -17.562 -6.871 -4.645 1 97.56 254 ARG A O 1
ATOM 2044 N N . GLY A 1 255 ? -18.422 -7.391 -6.57 1 97.75 255 GLY A N 1
ATOM 2045 C CA . GLY A 1 255 ? -17.875 -6.223 -7.242 1 97.75 255 GLY A CA 1
ATOM 2046 C C . GLY A 1 255 ? -16.609 -6.527 -8.008 1 97.75 255 GLY A C 1
ATOM 2047 O O . GLY A 1 255 ? -15.977 -5.621 -8.57 1 97.75 255 GLY A O 1
ATOM 2048 N N . LEU A 1 256 ? -16.172 -7.809 -8.086 1 98.12 256 LEU A N 1
ATOM 2049 C CA . LEU A 1 256 ? -14.961 -8.164 -8.82 1 98.12 256 LEU A CA 1
ATOM 2050 C C . LEU A 1 256 ? -15.148 -7.941 -10.312 1 98.12 256 LEU A C 1
ATOM 2052 O O . LEU A 1 256 ? -16.172 -8.328 -10.883 1 98.12 256 LEU A O 1
ATOM 2056 N N . TRP A 1 257 ? -14.148 -7.238 -10.906 1 98.06 257 TRP A N 1
ATOM 2057 C CA . TRP A 1 257 ? -14.102 -7.07 -12.352 1 98.06 257 TRP A CA 1
ATOM 2058 C C . TRP A 1 257 ? -13.234 -8.148 -13 1 98.06 257 TRP A C 1
ATOM 2060 O O . TRP A 1 257 ? -12.32 -8.68 -12.367 1 98.06 257 TRP A O 1
ATOM 2070 N N . GLY A 1 258 ? -13.594 -8.578 -14.133 1 97.12 258 GLY A N 1
ATOM 2071 C CA . GLY A 1 258 ? -12.773 -9.453 -14.961 1 97.12 258 GLY A CA 1
ATOM 2072 C C . GLY A 1 258 ? -12.211 -8.758 -16.188 1 97.12 258 GLY A C 1
ATOM 2073 O O . GLY A 1 258 ? -12.328 -7.539 -16.328 1 97.12 258 GLY A O 1
ATOM 2074 N N . ARG A 1 259 ? -11.461 -9.562 -16.953 1 95.31 259 ARG A N 1
ATOM 2075 C CA . ARG A 1 259 ? -10.977 -9.078 -18.25 1 95.31 259 ARG A CA 1
ATOM 2076 C C . ARG A 1 259 ? -12.094 -9.094 -19.281 1 95.31 259 ARG A C 1
ATOM 2078 O O . ARG A 1 259 ? -12.07 -9.906 -20.219 1 95.31 259 ARG A O 1
ATOM 2085 N N . SER A 1 260 ? -12.938 -8.094 -19.203 1 90.38 260 SER A N 1
ATOM 2086 C CA . SER A 1 260 ? -14.188 -8.148 -19.953 1 90.38 260 SER A CA 1
ATOM 2087 C C . SER A 1 260 ? -14.008 -7.617 -21.375 1 90.38 260 SER A C 1
ATOM 2089 O O . SER A 1 260 ? -14.82 -7.895 -22.25 1 90.38 260 SER A O 1
ATOM 2091 N N . ARG A 1 261 ? -12.961 -6.891 -21.703 1 87.31 261 ARG A N 1
ATOM 2092 C CA . ARG A 1 261 ? -12.867 -6.203 -22.984 1 87.31 261 ARG A CA 1
ATOM 2093 C C . ARG A 1 261 ? -11.844 -6.879 -23.891 1 87.31 261 ARG A C 1
ATOM 2095 O O . ARG A 1 261 ? -11.773 -6.578 -25.094 1 87.31 261 ARG A O 1
ATOM 2102 N N . GLU A 1 262 ? -11.133 -7.844 -23.375 1 92.12 262 GLU A N 1
ATOM 2103 C CA . GLU A 1 262 ? -10.094 -8.484 -24.172 1 92.12 262 GLU A CA 1
ATOM 2104 C C . GLU A 1 262 ? -10.641 -9.695 -24.922 1 92.12 262 GLU A C 1
ATOM 2106 O O . GLU A 1 262 ? -11.5 -10.414 -24.406 1 92.12 262 GLU A O 1
ATOM 2111 N N . LYS A 1 263 ? -10.102 -9.828 -26.172 1 95.06 263 LYS A N 1
ATOM 2112 C CA . LYS A 1 263 ? -10.375 -11.102 -26.844 1 95.06 263 LYS A CA 1
ATOM 2113 C C . LYS A 1 263 ? -9.68 -12.258 -26.125 1 95.06 263 LYS A C 1
ATOM 2115 O O . LYS A 1 263 ? -8.508 -12.156 -25.75 1 95.06 263 LYS A O 1
ATOM 2120 N N . LEU A 1 264 ? -10.43 -13.305 -25.906 1 95.81 264 LEU A N 1
ATOM 2121 C CA . LEU A 1 264 ? -9.906 -14.445 -25.156 1 95.81 264 LEU A CA 1
ATOM 2122 C C . LEU A 1 264 ? -8.695 -15.047 -25.859 1 95.81 264 LEU A C 1
ATOM 2124 O O . LEU A 1 264 ? -7.77 -15.531 -25.203 1 95.81 264 LEU A O 1
ATOM 2128 N N . GLU A 1 265 ? -8.641 -15.008 -27.203 1 95.69 265 GLU A N 1
ATOM 2129 C CA . GLU A 1 265 ? -7.508 -15.516 -27.969 1 95.69 265 GLU A CA 1
ATOM 2130 C C . GLU A 1 265 ? -6.246 -14.695 -27.703 1 95.69 265 GLU A C 1
ATOM 2132 O O . GLU A 1 265 ? -5.133 -15.195 -27.859 1 95.69 265 GLU A O 1
ATOM 2137 N N . ASP A 1 266 ? -6.465 -13.508 -27.281 1 96.56 266 ASP A N 1
ATOM 2138 C CA . ASP A 1 266 ? -5.336 -12.609 -27.031 1 96.56 266 ASP A CA 1
ATOM 2139 C C . ASP A 1 266 ? -4.637 -12.945 -25.719 1 96.56 266 ASP A C 1
ATOM 2141 O O . ASP A 1 266 ? -3.453 -12.641 -25.547 1 96.56 266 ASP A O 1
ATOM 2145 N N . ILE A 1 267 ? -5.363 -13.602 -24.797 1 97.06 267 ILE A N 1
ATOM 2146 C CA . ILE A 1 267 ? -4.793 -13.766 -23.469 1 97.06 267 ILE A CA 1
ATOM 2147 C C . ILE A 1 267 ? -4.547 -15.242 -23.188 1 97.06 267 ILE A C 1
ATOM 2149 O O . ILE A 1 267 ? -4.023 -15.602 -22.141 1 97.06 267 ILE A O 1
ATOM 2153 N N . GLY A 1 268 ? -4.93 -16.125 -24.125 1 97.06 268 GLY A N 1
ATOM 2154 C CA . GLY A 1 268 ? -4.605 -17.547 -24.047 1 97.06 268 GLY A CA 1
ATOM 2155 C C . GLY A 1 268 ? -5.398 -18.281 -22.969 1 97.06 268 GLY A C 1
ATOM 2156 O O . GLY A 1 268 ? -4.871 -19.172 -22.297 1 97.06 268 GLY A O 1
ATOM 2157 N N . ARG A 1 269 ? -6.617 -17.891 -22.703 1 95.88 269 ARG A N 1
ATOM 2158 C CA . ARG A 1 269 ? -7.512 -18.469 -21.719 1 95.88 269 ARG A CA 1
ATOM 2159 C C . ARG A 1 269 ? -8.961 -18.406 -22.172 1 95.88 269 ARG A C 1
ATOM 2161 O O . ARG A 1 269 ? -9.281 -17.719 -23.156 1 95.88 269 ARG A O 1
ATOM 2168 N N . TYR A 1 270 ? -9.812 -19.188 -21.531 1 96.19 270 TYR A N 1
ATOM 2169 C CA . TYR A 1 270 ? -11.203 -19.109 -21.969 1 96.19 270 TYR A CA 1
ATOM 2170 C C . TYR A 1 270 ? -12.102 -18.625 -20.859 1 96.19 270 TYR A C 1
ATOM 2172 O O . TYR A 1 270 ? -13.328 -18.578 -21 1 96.19 270 TYR A O 1
ATOM 2180 N N . ARG A 1 271 ? -11.484 -18.266 -19.703 1 94.69 271 ARG A N 1
ATOM 2181 C CA . ARG A 1 271 ? -12.188 -17.594 -18.609 1 94.69 271 ARG A CA 1
ATOM 2182 C C . ARG A 1 271 ? -11.633 -16.188 -18.391 1 94.69 271 ARG A C 1
ATOM 2184 O O . ARG A 1 271 ? -10.469 -15.914 -18.719 1 94.69 271 ARG A O 1
ATOM 2191 N N . ARG A 1 272 ? -12.414 -15.359 -17.766 1 96.19 272 ARG A N 1
ATOM 2192 C CA . ARG A 1 272 ? -12.086 -13.938 -17.75 1 96.19 272 ARG A CA 1
ATOM 2193 C C . ARG A 1 272 ? -11.664 -13.492 -16.359 1 96.19 272 ARG A C 1
ATOM 2195 O O . ARG A 1 272 ? -11.359 -12.312 -16.141 1 96.19 272 ARG A O 1
ATOM 2202 N N . TYR A 1 273 ? -11.594 -14.391 -15.367 1 96.38 273 TYR A N 1
ATOM 2203 C CA . TYR A 1 273 ? -11.469 -13.945 -13.984 1 96.38 273 TYR A CA 1
ATOM 2204 C C . TYR A 1 273 ? -10.219 -14.523 -13.336 1 96.38 273 TYR A C 1
ATOM 2206 O O . TYR A 1 273 ? -10.203 -14.789 -12.125 1 96.38 273 TYR A O 1
ATOM 2214 N N . THR A 1 274 ? -9.188 -14.711 -14.148 1 93.88 274 THR A N 1
ATOM 2215 C CA . THR A 1 274 ? -7.906 -15.188 -13.648 1 93.88 274 THR A CA 1
ATOM 2216 C C . THR A 1 274 ? -6.789 -14.203 -13.992 1 93.88 274 THR A C 1
ATOM 2218 O O . THR A 1 274 ? -6.863 -13.516 -15.008 1 93.88 274 THR A O 1
ATOM 2221 N N . ALA A 1 275 ? -5.805 -14.117 -13.125 1 91.88 275 ALA A N 1
ATOM 2222 C CA . ALA A 1 275 ? -4.605 -13.312 -13.344 1 91.88 275 ALA A CA 1
ATOM 2223 C C . ALA A 1 275 ? -4.969 -11.898 -13.797 1 91.88 275 ALA A C 1
ATOM 2225 O O . ALA A 1 275 ? -4.527 -11.445 -14.852 1 91.88 275 ALA A O 1
ATOM 2226 N N . LEU A 1 276 ? -5.59 -11.203 -12.953 1 96.69 276 LEU A N 1
ATOM 2227 C CA . LEU A 1 276 ? -6.242 -9.953 -13.336 1 96.69 276 LEU A CA 1
ATOM 2228 C C . LEU A 1 276 ? -5.324 -8.758 -13.07 1 96.69 276 LEU A C 1
ATOM 2230 O O . LEU A 1 276 ? -5.508 -7.691 -13.656 1 96.69 276 LEU A O 1
ATOM 2234 N N . ASP A 1 277 ? -4.305 -8.898 -12.242 1 96.12 277 ASP A N 1
ATOM 2235 C CA . ASP A 1 277 ? -3.6 -7.727 -11.734 1 96.12 277 ASP A CA 1
ATOM 2236 C C . ASP A 1 277 ? -2.35 -7.438 -12.562 1 96.12 277 ASP A C 1
ATOM 2238 O O . ASP A 1 277 ? -1.776 -6.348 -12.469 1 96.12 277 ASP A O 1
ATOM 2242 N N . SER A 1 278 ? -1.896 -8.391 -13.375 1 95.81 278 SER A N 1
ATOM 2243 C CA . SER A 1 278 ? -0.689 -8.18 -14.164 1 95.81 278 SER A CA 1
ATOM 2244 C C . SER A 1 278 ? -0.828 -8.797 -15.555 1 95.81 278 SER A C 1
ATOM 2246 O O . SER A 1 278 ? -1.253 -9.945 -15.688 1 95.81 278 SER A O 1
ATOM 2248 N N . ASP A 1 279 ? -0.335 -8.094 -16.547 1 96.5 279 ASP A N 1
ATOM 2249 C CA . ASP A 1 279 ? -0.381 -8.586 -17.922 1 96.5 279 ASP A CA 1
ATOM 2250 C C . ASP A 1 279 ? 0.828 -9.461 -18.234 1 96.5 279 ASP A C 1
ATOM 2252 O O . ASP A 1 279 ? 0.823 -10.211 -19.219 1 96.5 279 ASP A O 1
ATOM 2256 N N . MET A 1 280 ? 1.773 -9.438 -17.391 1 96.31 280 MET A N 1
ATOM 2257 C CA . MET A 1 280 ? 2.98 -10.219 -17.625 1 96.31 280 MET A CA 1
ATOM 2258 C C . MET A 1 280 ? 2.678 -11.719 -17.562 1 96.31 280 MET A C 1
ATOM 2260 O O . MET A 1 280 ? 3.359 -12.516 -18.203 1 96.31 280 MET A O 1
ATOM 2264 N N . GLN A 1 281 ? 1.687 -12.008 -16.812 1 96.12 281 GLN A N 1
ATOM 2265 C CA . GLN A 1 281 ? 1.295 -13.406 -16.688 1 96.12 281 GLN A CA 1
ATOM 2266 C C . GLN A 1 281 ? 0.887 -13.992 -18.031 1 96.12 281 GLN A C 1
ATOM 2268 O O . GLN A 1 281 ? 1.126 -15.172 -18.297 1 96.12 281 GLN A O 1
ATOM 2273 N N . ILE A 1 282 ? 0.326 -13.18 -18.906 1 97.5 282 ILE A N 1
ATOM 2274 C CA . ILE A 1 282 ? -0.137 -13.625 -20.203 1 97.5 282 ILE A CA 1
ATOM 2275 C C . ILE A 1 282 ? 1.056 -14.062 -21.062 1 97.5 282 ILE A C 1
ATOM 2277 O O . ILE A 1 282 ? 1.041 -15.141 -21.656 1 97.5 282 ILE A O 1
ATOM 2281 N N . VAL A 1 283 ? 2.072 -13.266 -21.031 1 98.31 283 VAL A N 1
ATOM 2282 C CA . VAL A 1 283 ? 3.295 -13.578 -21.766 1 98.31 283 VAL A CA 1
ATOM 2283 C C . VAL A 1 283 ? 3.939 -14.836 -21.172 1 98.31 283 VAL A C 1
ATOM 2285 O O . VAL A 1 283 ? 4.363 -15.727 -21.922 1 98.31 283 VAL A O 1
ATOM 2288 N N . ASN A 1 284 ? 3.951 -14.906 -19.875 1 97.94 284 ASN A N 1
ATOM 2289 C CA . ASN A 1 284 ? 4.578 -16.047 -19.203 1 97.94 284 ASN A CA 1
ATOM 2290 C C . ASN A 1 284 ? 3.869 -17.344 -19.531 1 97.94 284 ASN A C 1
ATOM 2292 O O . ASN A 1 284 ? 4.508 -18.406 -19.625 1 97.94 284 ASN A O 1
ATOM 2296 N N . GLN A 1 285 ? 2.592 -17.312 -19.656 1 97.62 285 GLN A N 1
ATOM 2297 C CA . GLN A 1 285 ? 1.835 -18.531 -19.953 1 97.62 285 GLN A CA 1
ATOM 2298 C C . GLN A 1 285 ? 2.09 -19 -21.375 1 97.62 285 GLN A C 1
ATOM 2300 O O . GLN A 1 285 ? 2.096 -20.203 -21.641 1 97.62 285 GLN A O 1
ATOM 2305 N N . MET A 1 286 ? 2.293 -18.047 -22.266 1 98.31 286 MET A N 1
ATOM 2306 C CA . MET A 1 286 ? 2.701 -18.453 -23.609 1 98.31 286 MET A CA 1
ATOM 2307 C C . MET A 1 286 ? 4.051 -19.156 -23.594 1 98.31 286 MET A C 1
ATOM 2309 O O . MET A 1 286 ? 4.223 -20.203 -24.234 1 98.31 286 MET A O 1
ATOM 2313 N N . ILE A 1 287 ? 4.969 -18.609 -22.844 1 98.44 287 ILE A N 1
ATOM 2314 C CA . ILE A 1 287 ? 6.289 -19.219 -22.734 1 98.44 287 ILE A CA 1
ATOM 2315 C C . ILE A 1 287 ? 6.172 -20.609 -22.125 1 98.44 287 ILE A C 1
ATOM 2317 O O . ILE A 1 287 ? 6.812 -21.547 -22.594 1 98.44 287 ILE A O 1
ATOM 2321 N N . LYS A 1 288 ? 5.359 -20.703 -21.109 1 97.69 288 LYS A N 1
ATOM 2322 C CA . LYS A 1 288 ? 5.094 -22 -20.484 1 97.69 288 LYS A CA 1
ATOM 2323 C C . LYS A 1 288 ? 4.594 -23.016 -21.516 1 97.69 288 LYS A C 1
ATOM 2325 O O . LYS A 1 288 ? 5.027 -24.172 -21.516 1 97.69 288 LYS A O 1
ATOM 2330 N N . TYR A 1 289 ? 3.719 -22.609 -22.359 1 98.31 289 TYR A N 1
ATOM 2331 C CA . TYR A 1 289 ? 3.184 -23.469 -23.422 1 98.31 289 TYR A CA 1
ATOM 2332 C C . TYR A 1 289 ? 4.301 -23.984 -24.312 1 98.31 289 TYR A C 1
ATOM 2334 O O . TYR A 1 289 ? 4.344 -25.188 -24.609 1 98.31 289 TYR A O 1
ATOM 2342 N N . TYR A 1 290 ? 5.184 -23.141 -24.688 1 98.31 290 TYR A N 1
ATOM 2343 C CA . TYR A 1 290 ? 6.27 -23.531 -25.578 1 98.31 290 TYR A CA 1
ATOM 2344 C C . TYR A 1 290 ? 7.266 -24.422 -24.859 1 98.31 290 TYR A C 1
ATOM 2346 O O . TYR A 1 290 ? 7.914 -25.266 -25.484 1 98.31 290 TYR A O 1
ATOM 2354 N N . LYS A 1 291 ? 7.332 -24.266 -23.562 1 97.88 291 LYS A N 1
ATOM 2355 C CA . LYS A 1 291 ? 8.281 -25.047 -22.781 1 97.88 291 LYS A CA 1
ATOM 2356 C C . LYS A 1 291 ? 7.746 -26.453 -22.516 1 97.88 291 LYS A C 1
ATOM 2358 O O . LYS A 1 291 ? 8.5 -27.422 -22.516 1 97.88 291 LYS A O 1
ATOM 2363 N N . PHE A 1 292 ? 6.383 -26.5 -22.25 1 97.5 292 PHE A N 1
ATOM 2364 C CA . PHE A 1 292 ? 5.902 -27.734 -21.656 1 97.5 292 PHE A CA 1
ATOM 2365 C C . PHE A 1 292 ? 4.738 -28.312 -22.453 1 97.5 292 PHE A C 1
ATOM 2367 O O . PHE A 1 292 ? 4.242 -29.391 -22.141 1 97.5 292 PHE A O 1
ATOM 2374 N N . GLY A 1 293 ? 4.266 -27.594 -23.422 1 97.81 293 GLY A N 1
ATOM 2375 C CA . GLY A 1 293 ? 3.211 -28.109 -24.281 1 97.81 293 GLY A CA 1
ATOM 2376 C C . GLY A 1 293 ? 1.818 -27.781 -23.766 1 97.81 293 GLY A C 1
ATOM 2377 O O . GLY A 1 293 ? 0.825 -28.266 -24.312 1 97.81 293 GLY A O 1
ATOM 2378 N N . PHE A 1 294 ? 1.757 -27.047 -22.688 1 98.06 294 PHE A N 1
ATOM 2379 C CA . PHE A 1 294 ? 0.462 -26.641 -22.172 1 98.06 294 PHE A CA 1
ATOM 2380 C C . PHE A 1 294 ? 0.559 -25.266 -21.516 1 98.06 294 PHE A C 1
ATOM 2382 O O . PHE A 1 294 ? 1.633 -24.859 -21.078 1 98.06 294 PHE A O 1
ATOM 2389 N N . GLY A 1 295 ? -0.555 -24.5 -21.547 1 96.94 295 GLY A N 1
ATOM 2390 C CA . GLY A 1 295 ? -0.66 -23.188 -20.953 1 96.94 295 GLY A CA 1
ATOM 2391 C C . GLY A 1 295 ? -1.819 -23.062 -19.969 1 96.94 295 GLY A C 1
ATOM 2392 O O . GLY A 1 295 ? -2.162 -24.016 -19.281 1 96.94 295 GLY A O 1
ATOM 2393 N N . PHE A 1 296 ? -2.299 -21.906 -19.844 1 96.69 296 PHE A N 1
ATOM 2394 C CA . PHE A 1 296 ? -3.283 -21.625 -18.812 1 96.69 296 PHE A CA 1
ATOM 2395 C C . PHE A 1 296 ? -4.629 -22.234 -19.156 1 96.69 296 PHE A C 1
ATOM 2397 O O . PHE A 1 296 ? -5.375 -22.656 -18.266 1 96.69 296 PHE A O 1
ATOM 2404 N N . ALA A 1 297 ? -5.004 -22.266 -20.438 1 97.94 297 ALA A N 1
ATOM 2405 C CA . ALA A 1 297 ? -6.273 -22.859 -20.844 1 97.94 297 ALA A CA 1
ATOM 2406 C C . ALA A 1 297 ? -6.352 -24.328 -20.391 1 97.94 297 ALA A C 1
ATOM 2408 O O . ALA A 1 297 ? -7.418 -24.812 -20.016 1 97.94 297 ALA A O 1
ATOM 2409 N N . THR A 1 298 ? -5.254 -25.031 -20.516 1 98.19 298 THR A N 1
ATOM 2410 C CA . THR A 1 298 ? -5.211 -26.406 -20.031 1 98.19 298 THR A CA 1
ATOM 2411 C C . THR A 1 298 ? -5.477 -26.469 -18.531 1 98.19 298 THR A C 1
ATOM 2413 O O . THR A 1 298 ? -6.215 -27.344 -18.062 1 98.19 298 THR A O 1
ATOM 2416 N N . ASP A 1 299 ? -4.898 -25.562 -17.75 1 96.31 299 ASP A N 1
ATOM 2417 C CA . ASP A 1 299 ? -5.148 -25.516 -16.312 1 96.31 299 ASP A CA 1
ATOM 2418 C C . ASP A 1 299 ? -6.637 -25.344 -16.016 1 96.31 299 ASP A C 1
ATOM 2420 O O . ASP A 1 299 ? -7.199 -26.047 -15.188 1 96.31 299 ASP A O 1
ATOM 2424 N N . GLU A 1 300 ? -7.227 -24.406 -16.703 1 96.75 300 GLU A N 1
ATOM 2425 C CA . GLU A 1 300 ? -8.656 -24.156 -16.531 1 96.75 300 GLU A CA 1
ATOM 2426 C C . GLU A 1 300 ? -9.477 -25.391 -16.891 1 96.75 300 GLU A C 1
ATOM 2428 O O . GLU A 1 300 ? -10.398 -25.766 -16.172 1 96.75 300 GLU A O 1
ATOM 2433 N N . ALA A 1 301 ? -9.125 -25.969 -18.016 1 97.88 301 ALA A N 1
ATOM 2434 C CA . ALA A 1 301 ? -9.852 -27.125 -18.531 1 97.88 301 ALA A CA 1
ATOM 2435 C C . ALA A 1 301 ? -9.781 -28.297 -17.547 1 97.88 301 ALA A C 1
ATOM 2437 O O . ALA A 1 301 ? -10.773 -29 -17.328 1 97.88 301 ALA A O 1
ATOM 2438 N N . CYS A 1 302 ? -8.633 -28.484 -17 1 97.56 302 CYS A N 1
ATOM 2439 C CA . CYS A 1 302 ? -8.461 -29.578 -16.047 1 97.56 302 CYS A CA 1
ATOM 2440 C C . CYS A 1 302 ? -9.367 -29.375 -14.828 1 97.56 302 CYS A C 1
ATOM 2442 O O . CYS A 1 302 ? -10.008 -30.328 -14.375 1 97.56 302 CYS A O 1
ATOM 2444 N N . TYR A 1 303 ? -9.445 -28.188 -14.352 1 95.94 303 TYR A N 1
ATOM 2445 C CA . TYR A 1 303 ? -10.367 -27.906 -13.25 1 95.94 303 TYR A CA 1
ATOM 2446 C C . TYR A 1 303 ? -11.805 -28.203 -13.656 1 95.94 303 TYR A C 1
ATOM 2448 O O . TYR A 1 303 ? -12.547 -28.828 -12.898 1 95.94 303 TYR A O 1
ATOM 2456 N N . ASP A 1 304 ? -12.148 -27.766 -14.812 1 97 304 ASP A N 1
ATOM 2457 C CA . ASP A 1 304 ? -13.531 -27.906 -15.266 1 97 304 ASP A CA 1
ATOM 2458 C C . ASP A 1 304 ? -13.891 -29.375 -15.484 1 97 304 ASP A C 1
ATOM 2460 O O . ASP A 1 304 ? -15.016 -29.797 -15.203 1 97 304 ASP A O 1
ATOM 2464 N N . ILE A 1 305 ? -12.977 -30.125 -16.047 1 97.56 305 ILE A N 1
ATOM 2465 C CA . ILE A 1 305 ? -13.211 -31.547 -16.234 1 97.56 305 ILE A CA 1
ATOM 2466 C C . ILE A 1 305 ? -13.391 -32.219 -14.867 1 97.56 305 ILE A C 1
ATOM 2468 O O . ILE A 1 305 ? -14.367 -32.938 -14.648 1 97.56 305 ILE A O 1
ATOM 2472 N N . ARG A 1 306 ? -12.5 -31.938 -13.938 1 95.12 306 ARG A N 1
ATOM 2473 C CA . ARG A 1 306 ? -12.523 -32.531 -12.609 1 95.12 306 ARG A CA 1
ATOM 2474 C C . ARG A 1 306 ? -13.805 -32.188 -11.859 1 95.12 306 ARG A C 1
ATOM 2476 O O . ARG A 1 306 ? -14.359 -33.031 -11.148 1 95.12 306 ARG A O 1
ATOM 2483 N N . GLU A 1 307 ? -14.258 -31.016 -12.078 1 92.25 307 GLU A N 1
ATOM 2484 C CA . GLU A 1 307 ? -15.445 -30.547 -11.359 1 92.25 307 GLU A CA 1
ATOM 2485 C C . GLU A 1 307 ? -16.719 -30.891 -12.133 1 92.25 307 GLU A C 1
ATOM 2487 O O . GLU A 1 307 ? -17.812 -30.531 -11.695 1 92.25 307 GLU A O 1
ATOM 2492 N N . GLY A 1 308 ? -16.594 -31.5 -13.32 1 93.31 308 GLY A N 1
ATOM 2493 C CA . GLY A 1 308 ? -17.734 -32.031 -14.062 1 93.31 308 GLY A CA 1
ATOM 2494 C C . GLY A 1 308 ? -18.391 -31 -14.961 1 93.31 308 GLY A C 1
ATOM 2495 O O . GLY A 1 308 ? -19.5 -31.203 -15.445 1 93.31 308 GLY A O 1
ATOM 2496 N N . ARG A 1 309 ? -17.719 -29.953 -15.18 1 95.12 309 ARG A N 1
ATOM 2497 C CA . ARG A 1 309 ? -18.312 -28.891 -15.961 1 95.12 309 ARG A CA 1
ATOM 2498 C C . ARG A 1 309 ? -18.109 -29.109 -17.453 1 95.12 309 ARG A C 1
ATOM 2500 O O . ARG A 1 309 ? -18.922 -28.672 -18.281 1 95.12 309 ARG A O 1
ATOM 2507 N N . LEU A 1 310 ? -17 -29.75 -17.797 1 97.12 310 LEU A N 1
ATOM 2508 C CA . LEU A 1 310 ? -16.672 -30.078 -19.172 1 97.12 310 LEU A CA 1
ATOM 2509 C C . LEU A 1 310 ? -16.312 -31.562 -19.297 1 97.12 310 LEU A C 1
ATOM 2511 O O . LEU A 1 310 ? -15.734 -32.156 -18.375 1 97.12 310 LEU A O 1
ATOM 2515 N N . THR A 1 311 ? -16.672 -32.094 -20.422 1 97.31 311 THR A N 1
ATOM 2516 C CA . THR A 1 311 ? 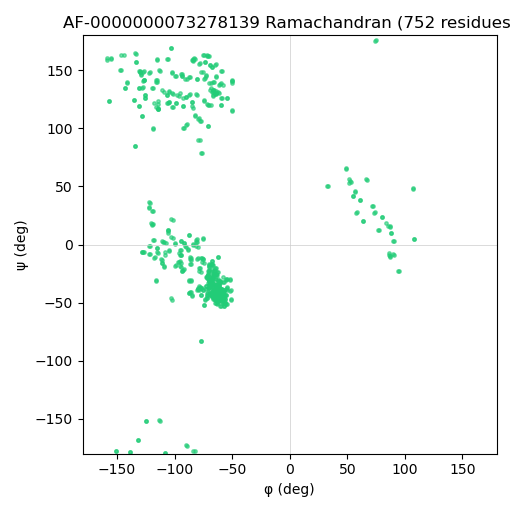-16.094 -33.375 -20.781 1 97.31 311 THR A CA 1
ATOM 2517 C C . THR A 1 311 ? -14.672 -33.188 -21.312 1 97.31 311 THR A C 1
ATOM 2519 O O . THR A 1 311 ? -14.289 -32.094 -21.719 1 97.31 311 THR A O 1
ATOM 2522 N N . ARG A 1 312 ? -13.945 -34.25 -21.188 1 96.88 312 ARG A N 1
ATOM 2523 C CA . ARG A 1 312 ? -12.594 -34.219 -21.719 1 96.88 312 ARG A CA 1
ATOM 2524 C C . ARG A 1 312 ? -12.594 -33.75 -23.172 1 96.88 312 ARG A C 1
ATOM 2526 O O . ARG A 1 312 ? -11.742 -32.969 -23.594 1 96.88 312 ARG A O 1
ATOM 2533 N N . GLU A 1 313 ? -13.625 -34.219 -24 1 95.62 313 GLU A N 1
ATOM 2534 C CA . GLU A 1 313 ? -13.719 -33.875 -25.422 1 95.62 313 GLU A CA 1
ATOM 2535 C C . GLU A 1 313 ? -14.039 -32.375 -25.609 1 95.62 313 GLU A C 1
ATOM 2537 O O . GLU A 1 313 ? -13.445 -31.719 -26.453 1 95.62 313 GLU A O 1
ATOM 2542 N N . GLU A 1 314 ? -14.953 -31.953 -24.844 1 96.31 314 GLU A N 1
ATOM 2543 C CA . GLU A 1 314 ? -15.281 -30.531 -24.891 1 96.31 314 GLU A CA 1
ATOM 2544 C C . GLU A 1 314 ? -14.07 -29.672 -24.531 1 96.31 314 GLU A C 1
ATOM 2546 O O . GLU A 1 314 ? -13.844 -28.625 -25.141 1 96.31 314 GLU A O 1
ATOM 2551 N N . ALA A 1 315 ? -13.328 -30.125 -23.578 1 97.94 315 ALA A N 1
ATOM 2552 C CA . ALA A 1 315 ? -12.172 -29.375 -23.094 1 97.94 315 ALA A CA 1
ATOM 2553 C C . ALA A 1 315 ? -11.062 -29.344 -24.156 1 97.94 315 ALA A C 1
ATOM 2555 O O . ALA A 1 315 ? -10.336 -28.344 -24.25 1 97.94 315 ALA A O 1
ATOM 2556 N N . LYS A 1 316 ? -10.984 -30.375 -24.938 1 97.69 316 LYS A N 1
ATOM 2557 C CA . LYS A 1 316 ? -9.984 -30.422 -26 1 97.69 316 LYS A CA 1
ATOM 2558 C C . LYS A 1 316 ? -10.156 -29.25 -26.969 1 97.69 316 LYS A C 1
ATOM 2560 O O . LYS A 1 316 ? -9.172 -28.656 -27.406 1 97.69 316 LYS A O 1
ATOM 2565 N N . TRP A 1 317 ? -11.367 -29.047 -27.266 1 96.94 317 TRP A N 1
ATOM 2566 C CA . TRP A 1 317 ? -11.641 -27.953 -28.188 1 96.94 317 TRP A CA 1
ATOM 2567 C C . TRP A 1 317 ? -11.148 -26.625 -27.609 1 96.94 317 TRP A C 1
ATOM 2569 O O . TRP A 1 317 ? -10.523 -25.828 -28.328 1 96.94 317 TRP A O 1
ATOM 2579 N N . LEU A 1 318 ? -11.461 -26.312 -26.375 1 97.69 318 LEU A N 1
ATOM 2580 C CA . LEU A 1 318 ? -11.062 -25.078 -25.719 1 97.69 318 LEU A CA 1
ATOM 2581 C C . LEU A 1 318 ? -9.547 -24.953 -25.656 1 97.69 318 LEU A C 1
ATOM 2583 O O . LEU A 1 318 ? -8.992 -23.891 -25.969 1 97.69 318 LEU A O 1
ATOM 2587 N N . VAL A 1 319 ? -8.898 -26 -25.25 1 98.31 319 VAL A N 1
ATOM 2588 C CA . VAL A 1 319 ? -7.445 -26 -25.125 1 98.31 319 VAL A CA 1
ATOM 2589 C C . VAL A 1 319 ? -6.809 -25.75 -26.5 1 98.31 319 VAL A C 1
ATOM 2591 O O . VAL A 1 319 ? -5.871 -24.953 -26.609 1 98.31 319 VAL A O 1
ATOM 2594 N N . ASN A 1 320 ? -7.332 -26.391 -27.516 1 96.81 320 ASN A N 1
ATOM 2595 C CA . ASN A 1 320 ? -6.816 -26.203 -28.875 1 96.81 320 ASN A CA 1
ATOM 2596 C C . ASN A 1 320 ? -6.98 -24.766 -29.344 1 96.81 320 ASN A C 1
ATOM 2598 O O . ASN A 1 320 ? -6.141 -24.234 -30.078 1 96.81 320 ASN A O 1
ATOM 2602 N N . LYS A 1 321 ? -8.016 -24.234 -28.938 1 96.62 321 LYS A N 1
ATOM 2603 C CA . LYS A 1 321 ? -8.359 -22.906 -29.453 1 96.62 321 LYS A CA 1
ATOM 2604 C C . LYS A 1 321 ? -7.543 -21.828 -28.75 1 96.62 321 LYS A C 1
ATOM 2606 O O . LYS A 1 321 ? -7.129 -20.859 -29.375 1 96.62 321 LYS A O 1
ATOM 2611 N N . TYR A 1 322 ? -7.277 -22.016 -27.453 1 97.69 322 TYR A N 1
ATOM 2612 C CA . TYR A 1 322 ? -6.836 -20.844 -26.688 1 97.69 322 TYR A CA 1
ATOM 2613 C C . TYR A 1 322 ? -5.418 -21.047 -26.172 1 97.69 322 TYR A C 1
ATOM 2615 O O . TYR A 1 322 ? -4.684 -20.078 -25.969 1 97.69 322 TYR A O 1
ATOM 2623 N N . ASP A 1 323 ? -4.992 -22.219 -25.875 1 97.62 323 ASP A N 1
ATOM 2624 C CA . ASP A 1 323 ? -3.746 -22.453 -25.141 1 97.62 323 ASP A CA 1
ATOM 2625 C C . ASP A 1 323 ? -2.541 -22 -25.969 1 97.62 323 ASP A C 1
ATOM 2627 O O . ASP A 1 323 ? -2.488 -22.219 -27.172 1 97.62 323 ASP A O 1
ATOM 2631 N N . GLY A 1 324 ? -1.671 -21.266 -25.312 1 96.19 324 GLY A N 1
ATOM 2632 C CA . GLY A 1 324 ? -0.448 -20.812 -25.953 1 96.19 324 GLY A CA 1
ATOM 2633 C C . GLY A 1 324 ? -0.617 -19.5 -26.703 1 96.19 324 GLY A C 1
ATOM 2634 O O . GLY A 1 324 ? 0.367 -18.875 -27.109 1 96.19 324 GLY A O 1
ATOM 2635 N N . LYS A 1 325 ? -1.777 -19.062 -26.875 1 96.88 325 LYS A N 1
ATOM 2636 C CA . LYS A 1 325 ? -2.023 -17.812 -27.594 1 96.88 325 LYS A CA 1
ATOM 2637 C C . LYS A 1 325 ? -1.635 -16.609 -26.734 1 96.88 325 LYS A C 1
ATOM 2639 O O . LYS A 1 325 ? -1.778 -16.625 -25.516 1 96.88 325 LYS A O 1
ATOM 2644 N N . CYS A 1 326 ? -1.092 -15.617 -27.391 1 97.62 326 CYS A N 1
ATOM 2645 C CA . CYS A 1 326 ? -0.692 -14.352 -26.781 1 97.62 326 CYS A CA 1
ATOM 2646 C C . CYS A 1 326 ? -0.635 -13.242 -27.828 1 97.62 326 CYS A C 1
ATOM 2648 O O . CYS A 1 326 ? 0.08 -13.359 -28.828 1 97.62 326 CYS A O 1
ATOM 2650 N N . SER A 1 327 ? -1.374 -12.242 -27.547 1 97.12 327 SER A N 1
ATOM 2651 C CA . SER A 1 327 ? -1.353 -11.125 -28.484 1 97.12 327 SER A CA 1
ATOM 2652 C C . SER A 1 327 ? 0.005 -10.43 -28.469 1 97.12 327 SER A C 1
ATOM 2654 O O . SER A 1 327 ? 0.67 -10.359 -27.438 1 97.12 327 SER A O 1
ATOM 2656 N N . SER A 1 328 ? 0.326 -9.805 -29.641 1 96.94 328 SER A N 1
ATOM 2657 C CA . SER A 1 328 ? 1.583 -9.078 -29.781 1 96.94 328 SER A CA 1
ATOM 2658 C C . SER A 1 328 ? 1.627 -7.863 -28.875 1 96.94 328 SER A C 1
ATOM 2660 O O . SER A 1 328 ? 2.705 -7.434 -28.453 1 96.94 328 SER A O 1
ATOM 2662 N N . ARG A 1 329 ? 0.496 -7.395 -28.562 1 97.06 329 ARG A N 1
ATOM 2663 C CA . ARG A 1 329 ? 0.45 -6.223 -27.688 1 97.06 329 ARG A CA 1
ATOM 2664 C C . ARG A 1 329 ? 1.078 -6.523 -26.328 1 97.06 329 ARG A C 1
ATOM 2666 O O . ARG A 1 329 ? 1.802 -5.695 -25.781 1 97.06 329 ARG A O 1
ATOM 2673 N N . TYR A 1 330 ? 0.789 -7.66 -25.75 1 97.81 330 TYR A N 1
ATOM 2674 C CA . TYR A 1 330 ? 1.339 -8.031 -24.453 1 97.81 330 TYR A CA 1
ATOM 2675 C C . TYR A 1 330 ? 2.838 -8.289 -24.547 1 97.81 330 TYR A C 1
ATOM 2677 O O . TYR A 1 330 ? 3.588 -7.98 -23.609 1 97.81 330 TYR A O 1
ATOM 2685 N N . ILE A 1 331 ? 3.25 -8.859 -25.656 1 98.5 331 ILE A N 1
ATOM 2686 C CA . ILE A 1 331 ? 4.672 -9.094 -25.891 1 98.5 331 ILE A CA 1
ATOM 2687 C C . ILE A 1 331 ? 5.406 -7.754 -25.984 1 98.5 331 ILE A C 1
ATOM 2689 O O . ILE A 1 331 ? 6.461 -7.574 -25.375 1 98.5 331 ILE A O 1
ATOM 2693 N N . LYS A 1 332 ? 4.859 -6.859 -26.703 1 98.56 332 LYS A N 1
ATOM 2694 C CA . LYS A 1 332 ? 5.449 -5.531 -26.859 1 98.56 332 LYS A CA 1
ATOM 2695 C C . LYS A 1 332 ? 5.555 -4.816 -25.516 1 98.56 332 LYS A C 1
ATOM 2697 O O . LYS A 1 332 ? 6.586 -4.215 -25.219 1 98.56 332 LYS A O 1
ATOM 2702 N N . GLU A 1 333 ? 4.484 -4.883 -24.766 1 98 333 GLU A N 1
ATOM 2703 C CA . GLU A 1 333 ? 4.465 -4.258 -23.438 1 98 333 GLU A CA 1
ATOM 2704 C C . GLU A 1 333 ? 5.551 -4.84 -22.547 1 98 333 GLU A C 1
ATOM 2706 O O . GLU A 1 333 ? 6.219 -4.105 -21.812 1 98 333 GLU A O 1
ATOM 2711 N N . PHE A 1 334 ? 5.676 -6.086 -22.578 1 98.44 334 PHE A N 1
ATOM 2712 C CA . PHE A 1 334 ? 6.703 -6.754 -21.797 1 98.44 334 PHE A CA 1
ATOM 2713 C C . PHE A 1 334 ? 8.094 -6.316 -22.234 1 98.44 334 PHE A C 1
ATOM 2715 O O . PHE A 1 334 ? 8.945 -6.012 -21.391 1 98.44 334 PHE A O 1
ATOM 2722 N N . CYS A 1 335 ? 8.336 -6.316 -23.547 1 98.81 335 CYS A N 1
ATOM 2723 C CA . CYS A 1 335 ? 9.617 -5.895 -24.109 1 98.81 335 CYS A CA 1
ATOM 2724 C C . CYS A 1 335 ? 9.945 -4.469 -23.688 1 98.81 335 CYS A C 1
ATOM 2726 O O . CYS A 1 335 ? 11.078 -4.18 -23.297 1 98.81 335 CYS A O 1
ATOM 2728 N N . GLU A 1 336 ? 8.984 -3.623 -23.734 1 98.31 336 GLU A N 1
ATOM 2729 C CA . GLU A 1 336 ? 9.172 -2.242 -23.297 1 98.31 336 GLU A CA 1
ATOM 2730 C C . GLU A 1 336 ? 9.516 -2.17 -21.812 1 98.31 336 GLU A C 1
ATOM 2732 O O . GLU A 1 336 ? 10.375 -1.385 -21.422 1 98.31 336 GLU A O 1
ATOM 2737 N N . TYR A 1 337 ? 8.914 -2.955 -21.062 1 97.62 337 TYR A N 1
ATOM 2738 C CA . TYR A 1 337 ? 9.117 -2.955 -19.625 1 97.62 337 TYR A CA 1
ATOM 2739 C C . TYR A 1 337 ? 10.555 -3.322 -19.281 1 97.62 337 TYR A C 1
ATOM 2741 O O . TYR A 1 337 ? 11.188 -2.67 -18.438 1 97.62 337 TYR A O 1
ATOM 2749 N N . ILE A 1 338 ? 11.117 -4.32 -19.922 1 97.94 338 ILE A N 1
ATOM 2750 C CA . ILE A 1 338 ? 12.461 -4.754 -19.547 1 97.94 338 ILE A CA 1
ATOM 2751 C C . ILE A 1 338 ? 13.477 -4.207 -20.547 1 97.94 338 ILE A C 1
ATOM 2753 O O . ILE A 1 338 ? 14.648 -4.602 -20.531 1 97.94 338 ILE A O 1
ATOM 2757 N N . ASP A 1 339 ? 13.109 -3.4 -21.469 1 97.62 339 ASP A N 1
ATOM 2758 C CA . ASP A 1 339 ? 13.953 -2.629 -22.391 1 97.62 339 ASP A CA 1
ATOM 2759 C C . ASP A 1 339 ? 14.703 -3.545 -23.344 1 97.62 339 ASP A C 1
ATOM 2761 O O . ASP A 1 339 ? 15.93 -3.488 -23.438 1 97.62 339 ASP A O 1
ATOM 2765 N N . ILE A 1 340 ? 13.938 -4.324 -24.031 1 98.56 340 ILE A N 1
ATOM 2766 C CA . ILE A 1 340 ? 14.516 -5.148 -25.094 1 98.56 340 ILE A CA 1
ATOM 2767 C C . ILE A 1 340 ? 13.648 -5.055 -26.344 1 98.56 340 ILE A C 1
ATOM 2769 O O . ILE A 1 340 ? 12.508 -4.586 -26.297 1 98.56 340 ILE A O 1
ATOM 2773 N N . SER A 1 341 ? 14.195 -5.477 -27.453 1 98.44 341 SER A N 1
ATOM 2774 C CA . SER A 1 341 ? 13.43 -5.531 -28.688 1 98.44 341 SER A CA 1
ATOM 2775 C C . SER A 1 341 ? 12.594 -6.805 -28.781 1 98.44 341 SER A C 1
ATOM 2777 O O . SER A 1 341 ? 12.859 -7.77 -28.047 1 98.44 341 SER A O 1
ATOM 2779 N N . GLU A 1 342 ? 11.586 -6.789 -29.625 1 98.06 342 GLU A N 1
ATOM 2780 C CA . GLU A 1 342 ? 10.797 -7.996 -29.844 1 98.06 342 GLU A CA 1
ATOM 2781 C C . GLU A 1 342 ? 11.641 -9.109 -30.453 1 98.06 342 GLU A C 1
ATOM 2783 O O . GLU A 1 342 ? 11.438 -10.289 -30.156 1 98.06 342 GLU A O 1
ATOM 2788 N N . GLU A 1 343 ? 12.562 -8.711 -31.312 1 97.75 343 GLU A N 1
ATOM 2789 C CA . GLU A 1 343 ? 13.477 -9.688 -31.891 1 97.75 343 GLU A CA 1
ATOM 2790 C C . GLU A 1 343 ? 14.281 -10.414 -30.812 1 97.75 343 GLU A C 1
ATOM 2792 O O . GLU A 1 343 ? 14.391 -11.641 -30.828 1 97.75 343 GLU A O 1
ATOM 2797 N N . GLU A 1 344 ? 14.789 -9.672 -29.906 1 98.5 344 GLU A N 1
ATOM 2798 C CA . GLU A 1 344 ? 15.539 -10.25 -28.797 1 98.5 344 GLU A CA 1
ATOM 2799 C C . GLU A 1 344 ? 14.641 -11.148 -27.938 1 98.5 344 GLU A C 1
ATOM 2801 O O . GLU A 1 344 ? 15.086 -12.203 -27.469 1 98.5 344 GLU A O 1
ATOM 2806 N N . PHE A 1 345 ? 13.469 -10.727 -27.797 1 98.56 345 PHE A N 1
ATOM 2807 C CA . PHE A 1 345 ? 12.492 -11.508 -27.047 1 98.56 345 PHE A CA 1
ATOM 2808 C C . PHE A 1 345 ? 12.344 -12.906 -27.656 1 98.56 345 PHE A C 1
ATOM 2810 O O . PHE A 1 345 ? 12.477 -13.906 -26.953 1 98.56 345 PHE A O 1
ATOM 2817 N N . TRP A 1 346 ? 12.102 -13 -28.891 1 97.69 346 TRP A N 1
ATOM 2818 C CA . TRP A 1 346 ? 11.867 -14.289 -29.547 1 97.69 346 TRP A CA 1
ATOM 2819 C C . TRP A 1 346 ? 13.156 -15.102 -29.609 1 97.69 346 TRP A C 1
ATOM 2821 O O . TRP A 1 346 ? 13.117 -16.328 -29.516 1 97.69 346 TRP A O 1
ATOM 2831 N N . ASN A 1 347 ? 14.312 -14.414 -29.703 1 97.94 347 ASN A N 1
ATOM 2832 C CA . ASN A 1 347 ? 15.586 -15.125 -29.625 1 97.94 347 ASN A CA 1
ATOM 2833 C C . ASN A 1 347 ? 15.75 -15.859 -28.312 1 97.94 347 ASN A C 1
ATOM 2835 O O . ASN A 1 347 ? 16.266 -16.984 -28.266 1 97.94 347 ASN A O 1
ATOM 2839 N N . VAL A 1 348 ? 15.297 -15.211 -27.297 1 98.56 348 VAL A N 1
ATOM 2840 C CA . VAL A 1 348 ? 15.391 -15.82 -25.969 1 98.56 348 VAL A CA 1
ATOM 2841 C C . VAL A 1 348 ? 14.359 -16.938 -25.844 1 98.56 348 VAL A C 1
ATOM 2843 O O . VAL A 1 348 ? 14.688 -18.047 -25.422 1 98.56 348 VAL A O 1
ATOM 2846 N N . VAL A 1 349 ? 13.109 -16.703 -26.234 1 98.25 349 VAL A N 1
ATOM 2847 C CA . VAL A 1 349 ? 12.039 -17.688 -26.125 1 98.25 349 VAL A CA 1
ATOM 2848 C C . VAL A 1 349 ? 12.398 -18.938 -26.938 1 98.25 349 VAL A C 1
ATOM 2850 O O . VAL A 1 349 ? 12.164 -20.062 -26.484 1 98.25 349 VAL A O 1
ATOM 2853 N N . ASP A 1 350 ? 13.008 -18.766 -28.094 1 97.69 350 ASP A N 1
ATOM 2854 C CA . ASP A 1 350 ? 13.383 -19.875 -28.969 1 97.69 350 ASP A CA 1
ATOM 2855 C C . ASP A 1 350 ? 14.297 -20.859 -28.25 1 97.69 350 ASP A C 1
ATOM 2857 O O . ASP A 1 350 ? 14.242 -22.062 -28.516 1 97.69 350 ASP A O 1
ATOM 2861 N N . LYS A 1 351 ? 15.086 -20.328 -27.359 1 97.75 351 LYS A N 1
ATOM 2862 C CA . LYS A 1 351 ? 16.016 -21.188 -26.625 1 97.75 351 LYS A CA 1
ATOM 2863 C C . LYS A 1 351 ? 15.273 -22.094 -25.656 1 97.75 351 LYS A C 1
ATOM 2865 O O . LYS A 1 351 ? 15.773 -23.172 -25.297 1 97.75 351 LYS A O 1
ATOM 2870 N N . TYR A 1 352 ? 14.109 -21.703 -25.297 1 97.88 352 TYR A N 1
ATOM 2871 C CA . TYR A 1 352 ? 13.406 -22.438 -24.25 1 97.88 352 TYR A CA 1
ATOM 2872 C C . TYR A 1 352 ? 12.297 -23.297 -24.844 1 97.88 352 TYR A C 1
ATOM 2874 O O . TYR A 1 352 ? 11.641 -24.047 -24.125 1 97.88 352 TYR A O 1
ATOM 2882 N N . VAL A 1 353 ? 12.031 -23.219 -26.125 1 98.25 353 VAL A N 1
ATOM 2883 C CA . VAL A 1 353 ? 11.008 -24.047 -26.766 1 98.25 353 VAL A CA 1
ATOM 2884 C C . VAL A 1 353 ? 11.414 -25.516 -26.688 1 98.25 353 VAL A C 1
ATOM 2886 O O . VAL A 1 353 ? 12.57 -25.859 -26.953 1 98.25 353 VAL A O 1
ATOM 2889 N N . ASN A 1 354 ? 10.523 -26.359 -26.234 1 98 354 ASN A N 1
ATOM 2890 C CA . ASN A 1 354 ? 10.742 -27.797 -26.25 1 98 354 ASN A CA 1
ATOM 2891 C C . ASN A 1 354 ? 10.695 -28.359 -27.656 1 98 354 ASN A C 1
ATOM 2893 O O . ASN A 1 354 ? 9.625 -28.703 -28.172 1 98 354 ASN A O 1
ATOM 2897 N N . LYS A 1 355 ? 11.805 -28.625 -28.203 1 96.75 355 LYS A N 1
ATOM 2898 C CA . LYS A 1 355 ? 11.906 -29 -29.609 1 96.75 355 LYS A CA 1
ATOM 2899 C C . LYS A 1 355 ? 11.453 -30.453 -29.812 1 96.75 355 LYS A C 1
ATOM 2901 O O . LYS A 1 355 ? 11.211 -30.875 -30.953 1 96.75 355 LYS A O 1
ATOM 2906 N N . ASP A 1 356 ? 11.305 -31.125 -28.75 1 97.12 356 ASP A N 1
ATOM 2907 C CA . ASP A 1 356 ? 10.773 -32.5 -28.859 1 97.12 356 ASP A CA 1
ATOM 2908 C C . ASP A 1 356 ? 9.289 -32.469 -29.219 1 97.12 356 ASP A C 1
ATOM 2910 O O . ASP A 1 356 ? 8.789 -33.406 -29.844 1 97.12 356 ASP A O 1
ATOM 2914 N N . ILE A 1 357 ? 8.633 -31.359 -28.797 1 97.62 357 ILE A N 1
ATOM 2915 C CA . ILE A 1 357 ? 7.184 -31.406 -29 1 97.62 357 ILE A CA 1
ATOM 2916 C C . ILE A 1 357 ? 6.742 -30.234 -29.875 1 97.62 357 ILE A C 1
ATOM 2918 O O . ILE A 1 357 ? 5.559 -30.094 -30.188 1 97.62 357 ILE A O 1
ATOM 2922 N N . PHE A 1 358 ? 7.656 -29.438 -30.234 1 97.75 358 PHE A N 1
ATOM 2923 C CA . PHE A 1 358 ? 7.355 -28.359 -31.188 1 97.75 358 PHE A CA 1
ATOM 2924 C C . PHE A 1 358 ? 8.32 -28.406 -32.375 1 97.75 358 PHE A C 1
ATOM 2926 O O . PHE A 1 358 ? 9.461 -28.844 -32.219 1 97.75 358 PHE A O 1
ATOM 2933 N N . SER A 1 359 ? 7.848 -27.984 -33.5 1 97.12 359 SER A N 1
ATOM 2934 C CA . SER A 1 359 ? 8.68 -27.781 -34.688 1 97.12 359 SER A CA 1
ATOM 2935 C C . SER A 1 359 ? 8.5 -26.375 -35.281 1 97.12 359 SER A C 1
ATOM 2937 O O . SER A 1 359 ? 7.402 -25.812 -35.219 1 97.12 359 SER A O 1
ATOM 2939 N N . LYS A 1 360 ? 9.57 -25.859 -35.688 1 95.31 360 LYS A N 1
ATOM 2940 C CA . LYS A 1 360 ? 9.516 -24.516 -36.25 1 95.31 360 LYS A CA 1
ATOM 2941 C C . LYS A 1 360 ? 9.141 -24.547 -37.719 1 95.31 360 LYS A C 1
ATOM 2943 O O . LYS A 1 360 ? 9.789 -25.234 -38.531 1 95.31 360 LYS A O 1
ATOM 2948 N N . ASP A 1 361 ? 8.07 -23.844 -38.031 1 93.31 361 ASP A N 1
ATOM 2949 C CA . ASP A 1 361 ? 7.68 -23.719 -39.438 1 93.31 361 ASP A CA 1
ATOM 2950 C C . ASP A 1 361 ? 8.664 -22.859 -40.188 1 93.31 361 ASP A C 1
ATOM 2952 O O . ASP A 1 361 ? 8.812 -21.672 -39.906 1 93.31 361 ASP A O 1
ATOM 2956 N N . PRO A 1 362 ? 9.305 -23.328 -41.188 1 91.44 362 PRO A N 1
ATOM 2957 C CA . PRO A 1 362 ? 10.336 -22.578 -41.906 1 91.44 362 PRO A CA 1
ATOM 2958 C C . PRO A 1 362 ? 9.766 -21.359 -42.656 1 91.44 362 PRO A C 1
ATOM 2960 O O . PRO A 1 362 ? 10.484 -20.391 -42.875 1 91.44 362 PRO A O 1
ATOM 2963 N N . SER A 1 363 ? 8.57 -21.359 -43.094 1 93.06 363 SER A N 1
ATOM 2964 C CA . SER A 1 363 ? 7.961 -20.281 -43.875 1 93.06 363 SER A CA 1
ATOM 2965 C C . SER A 1 363 ? 7.555 -19.109 -42.969 1 93.06 363 SER A C 1
ATOM 2967 O O . SER A 1 363 ? 7.73 -17.953 -43.344 1 93.06 363 SER A O 1
ATOM 2969 N N . THR A 1 364 ? 7.066 -19.438 -41.75 1 89.62 364 THR A N 1
ATOM 2970 C CA . THR A 1 364 ? 6.523 -18.391 -40.875 1 89.62 364 THR A CA 1
ATOM 2971 C C . THR A 1 364 ? 7.414 -18.172 -39.656 1 89.62 364 THR A C 1
ATOM 2973 O O . THR A 1 364 ? 7.27 -17.172 -38.969 1 89.62 364 THR A O 1
ATOM 2976 N N . SER A 1 365 ? 8.289 -19.062 -39.438 1 89.81 365 SER A N 1
ATOM 2977 C CA . SER A 1 365 ? 9.18 -19.047 -38.281 1 89.81 365 SER A CA 1
ATOM 2978 C C . SER A 1 365 ? 8.398 -19.172 -37 1 89.81 365 SER A C 1
ATOM 2980 O O . SER A 1 365 ? 8.875 -18.766 -35.938 1 89.81 365 SER A O 1
ATOM 2982 N N . LYS A 1 366 ? 7.219 -19.672 -37.125 1 91.62 366 LYS A N 1
ATOM 2983 C CA . LYS A 1 366 ? 6.402 -19.906 -35.906 1 91.62 366 LYS A CA 1
ATOM 2984 C C . LYS A 1 366 ? 6.555 -21.328 -35.406 1 91.62 366 LYS A C 1
ATOM 2986 O O . LYS A 1 366 ? 6.832 -22.25 -36.219 1 91.62 366 LYS A O 1
ATOM 2991 N N . TRP A 1 367 ? 6.477 -21.422 -34.156 1 95.69 367 TRP A N 1
ATOM 2992 C CA . TRP A 1 367 ? 6.516 -22.75 -33.562 1 95.69 367 TRP A CA 1
ATOM 2993 C C . TRP A 1 367 ? 5.148 -23.422 -33.625 1 95.69 367 TRP A C 1
ATOM 2995 O O . TRP A 1 367 ? 4.137 -22.828 -33.25 1 95.69 367 TRP A O 1
ATOM 3005 N N . ILE A 1 368 ? 5.148 -24.656 -34.125 1 95.69 368 ILE A N 1
ATOM 3006 C CA . ILE A 1 368 ? 3.928 -25.438 -34.281 1 95.69 368 ILE A CA 1
ATOM 3007 C C . ILE A 1 368 ? 4.023 -26.719 -33.438 1 95.69 368 ILE A C 1
ATOM 3009 O O . ILE A 1 368 ? 5.051 -27.406 -33.469 1 95.69 368 ILE A O 1
ATOM 3013 N N . PRO A 1 369 ? 2.973 -27.047 -32.719 1 97 369 PRO A N 1
ATOM 3014 C CA . PRO A 1 369 ? 3.016 -28.281 -31.922 1 97 369 PRO A CA 1
ATOM 3015 C C . PRO A 1 369 ? 3.084 -29.547 -32.781 1 97 369 PRO A C 1
ATOM 3017 O O . PRO A 1 369 ? 2.438 -29.609 -33.844 1 97 369 PRO A O 1
ATOM 3020 N N . LYS A 1 370 ? 3.881 -30.469 -32.312 1 96.94 370 LYS A N 1
ATOM 3021 C CA . LYS A 1 370 ? 3.951 -31.781 -32.938 1 96.94 370 LYS A CA 1
ATOM 3022 C C . LYS A 1 370 ? 2.887 -32.719 -32.375 1 96.94 370 LYS A C 1
ATOM 3024 O O . LYS A 1 370 ? 2.68 -33.812 -32.906 1 96.94 370 LYS A O 1
ATOM 3029 N N . PHE A 1 371 ? 2.283 -32.281 -31.328 1 97.19 371 PHE A N 1
ATOM 3030 C CA . PHE A 1 371 ? 1.352 -33.125 -30.594 1 97.19 371 PHE A CA 1
ATOM 3031 C C . PHE A 1 371 ? -0.087 -32.688 -30.828 1 97.19 371 PHE A C 1
ATOM 3033 O O . PHE A 1 371 ? -0.328 -31.594 -31.344 1 97.19 371 PHE A O 1
ATOM 3040 N N . THR A 1 372 ? -1.043 -33.625 -30.562 1 96.44 372 THR A N 1
ATOM 3041 C CA . THR A 1 372 ? -2.477 -33.344 -30.531 1 96.44 372 THR A CA 1
ATOM 3042 C C . THR A 1 372 ? -3 -33.344 -29.094 1 96.44 372 THR A C 1
ATOM 3044 O O . THR A 1 372 ? -2.752 -34.281 -28.344 1 96.44 372 THR A O 1
ATOM 3047 N N . VAL A 1 373 ? -3.688 -32.312 -28.75 1 97 373 VAL A N 1
ATOM 3048 C CA . VAL A 1 373 ? -4.184 -32.156 -27.391 1 97 373 VAL A CA 1
ATOM 3049 C C . VAL A 1 373 ? -4.984 -33.375 -26.984 1 97 373 VAL A C 1
ATOM 3051 O O . VAL A 1 373 ? -5.906 -33.812 -27.688 1 97 373 VAL A O 1
ATOM 3054 N N . GLY A 1 374 ? -4.621 -33.969 -25.875 1 96.19 374 GLY A N 1
ATOM 3055 C CA . GLY A 1 374 ? -5.367 -35.094 -25.297 1 96.19 374 GLY A CA 1
ATOM 3056 C C . GLY A 1 374 ? -4.887 -36.438 -25.797 1 96.19 374 GLY A C 1
ATOM 3057 O O . GLY A 1 374 ? -5.348 -37.469 -25.312 1 96.19 374 GLY A O 1
ATOM 3058 N N . GLU A 1 375 ? -4.004 -36.438 -26.781 1 96.44 375 GLU A N 1
ATOM 3059 C CA . GLU A 1 375 ? -3.438 -37.656 -27.297 1 96.44 375 GLU A CA 1
ATOM 3060 C C . GLU A 1 375 ? -1.964 -37.812 -26.922 1 96.44 375 GLU A C 1
ATOM 3062 O O . GLU A 1 375 ? -1.202 -36.844 -27.031 1 96.44 375 GLU A O 1
ATOM 3067 N N . ASP A 1 376 ? -1.647 -39 -26.422 1 96 376 ASP A N 1
ATOM 3068 C CA . ASP A 1 376 ? -0.247 -39.25 -26.078 1 96 376 ASP A CA 1
ATOM 3069 C C . ASP A 1 376 ? 0.655 -39.062 -27.297 1 96 376 ASP A C 1
ATOM 3071 O O . ASP A 1 376 ? 0.282 -39.438 -28.406 1 96 376 ASP A O 1
ATOM 3075 N N . PHE A 1 377 ? 1.757 -38.406 -27.016 1 92.62 377 PHE A N 1
ATOM 3076 C CA . PHE A 1 377 ? 2.729 -38.125 -28.078 1 92.62 377 PHE A CA 1
ATOM 3077 C C . PHE A 1 377 ? 4.039 -38.844 -27.797 1 92.62 377 PHE A C 1
ATOM 3079 O O . PHE A 1 377 ? 4.652 -38.656 -26.75 1 92.62 377 PHE A O 1
ATOM 3086 N N . GLU A 1 378 ? 4.57 -39.812 -28.656 1 85.62 378 GLU A N 1
ATOM 3087 C CA . GLU A 1 378 ? 5.777 -40.625 -28.531 1 85.62 378 GLU A CA 1
ATOM 3088 C C . GLU A 1 378 ? 6.949 -40 -29.266 1 85.62 378 GLU A C 1
ATOM 3090 O O . GLU A 1 378 ? 6.773 -39.406 -30.344 1 85.62 378 GLU A O 1
ATOM 3095 N N . MET B 1 1 ? -7.754 39.219 18.297 1 96.06 1 MET B N 1
ATOM 3096 C CA . MET B 1 1 ? -6.848 38.625 17.328 1 96.06 1 MET B CA 1
ATOM 3097 C C . MET B 1 1 ? -5.668 39.531 17.031 1 96.06 1 MET B C 1
ATOM 3099 O O . MET B 1 1 ? -5.852 40.656 16.562 1 96.06 1 MET B O 1
ATOM 3103 N N . LYS B 1 2 ? -4.5 39.031 17.391 1 97.06 2 LYS B N 1
ATOM 3104 C CA . LYS B 1 2 ? -3.27 39.781 17.172 1 97.06 2 LYS B CA 1
ATOM 3105 C C . LYS B 1 2 ? -2.357 39.062 16.188 1 97.06 2 LYS B C 1
ATOM 3107 O O . LYS B 1 2 ? -2.234 37.844 16.234 1 97.06 2 LYS B O 1
ATOM 3112 N N . TYR B 1 3 ? -1.798 39.875 15.375 1 97.88 3 TYR B N 1
ATOM 3113 C CA . TYR B 1 3 ? -0.892 39.281 14.391 1 97.88 3 TYR B CA 1
ATOM 3114 C C . TYR B 1 3 ? 0.559 39.438 14.828 1 97.88 3 TYR B C 1
ATOM 3116 O O . TYR B 1 3 ? 0.919 40.406 15.492 1 97.88 3 TYR B O 1
ATOM 3124 N N . CYS B 1 4 ? 1.323 38.438 14.5 1 98.06 4 CYS B N 1
ATOM 3125 C CA . CYS B 1 4 ? 2.77 38.594 14.609 1 98.06 4 CYS B CA 1
ATOM 3126 C C . CYS B 1 4 ? 3.242 39.875 13.93 1 98.06 4 CYS B C 1
ATOM 3128 O O . CYS B 1 4 ? 2.787 40.188 12.836 1 98.06 4 CYS B O 1
ATOM 3130 N N . LYS B 1 5 ? 4.148 40.562 14.516 1 96.62 5 LYS B N 1
ATOM 3131 C CA . LYS B 1 5 ? 4.605 41.844 14.008 1 96.62 5 LYS B CA 1
ATOM 3132 C C . LYS B 1 5 ? 5.496 41.656 12.781 1 96.62 5 LYS B C 1
ATOM 3134 O O . LYS B 1 5 ? 5.727 42.594 12.031 1 96.62 5 LYS B O 1
ATOM 3139 N N . ARG B 1 6 ? 5.977 40.5 12.555 1 96.38 6 ARG B N 1
ATOM 3140 C CA . ARG B 1 6 ? 6.883 40.219 11.445 1 96.38 6 ARG B CA 1
ATOM 3141 C C . ARG B 1 6 ? 6.156 39.531 10.297 1 96.38 6 ARG B C 1
ATOM 3143 O O . ARG B 1 6 ? 6.34 39.906 9.133 1 96.38 6 ARG B O 1
ATOM 3150 N N . CYS B 1 7 ? 5.422 38.562 10.602 1 97.94 7 CYS B N 1
ATOM 3151 C CA . CYS B 1 7 ? 4.703 37.844 9.562 1 97.94 7 CYS B CA 1
ATOM 3152 C C . CYS B 1 7 ? 3.197 38.062 9.688 1 97.94 7 CYS B C 1
ATOM 3154 O O . CYS B 1 7 ? 2.75 39.156 10.062 1 97.94 7 CYS B O 1
ATOM 3156 N N . LEU B 1 8 ? 2.369 37.062 9.234 1 98.19 8 LEU B N 1
ATOM 3157 C CA . LEU B 1 8 ? 0.922 37.25 9.242 1 98.19 8 LEU B CA 1
ATOM 3158 C C . LEU B 1 8 ? 0.248 36.188 10.109 1 98.19 8 LEU B C 1
ATOM 3160 O O . LEU B 1 8 ? -0.947 35.938 9.961 1 98.19 8 LEU B O 1
ATOM 3164 N N . GLN B 1 9 ? 1.045 35.531 11 1 97.69 9 GLN B N 1
ATOM 3165 C CA . GLN B 1 9 ? 0.486 34.531 11.906 1 97.69 9 GLN B CA 1
ATOM 3166 C C . GLN B 1 9 ? -0.355 35.188 13 1 97.69 9 GLN B C 1
ATOM 3168 O O . GLN B 1 9 ? 0.143 36.031 13.758 1 97.69 9 GLN B O 1
ATOM 3173 N N . PRO B 1 10 ? -1.604 34.844 13.078 1 97.62 10 PRO B N 1
ATOM 3174 C CA . PRO B 1 10 ? -2.404 35.375 14.188 1 97.62 10 PRO B CA 1
ATOM 3175 C C . PRO B 1 10 ? -2.258 34.562 15.461 1 97.62 10 PRO B C 1
ATOM 3177 O O . PRO B 1 10 ? -1.878 33.375 15.414 1 97.62 10 PRO B O 1
ATOM 3180 N N . ASP B 1 11 ? -2.574 35.125 16.609 1 96.31 11 ASP B N 1
ATOM 3181 C CA . ASP B 1 11 ? -2.459 34.469 17.891 1 96.31 11 ASP B CA 1
ATOM 3182 C C . ASP B 1 11 ? -3.664 33.562 18.156 1 96.31 11 ASP B C 1
ATOM 3184 O O . ASP B 1 11 ? -3.799 32.969 19.234 1 96.31 11 ASP B O 1
ATOM 3188 N N . THR B 1 12 ? -4.551 33.469 17.125 1 95.88 12 THR B N 1
ATOM 3189 C CA . THR B 1 12 ? -5.691 32.562 17.219 1 95.88 12 THR B CA 1
ATOM 3190 C C . THR B 1 12 ? -5.273 31.125 16.891 1 95.88 12 THR B C 1
ATOM 3192 O O . THR B 1 12 ? -6.039 30.188 17.094 1 95.88 12 THR B O 1
ATOM 3195 N N . ARG B 1 13 ? -4.039 30.922 16.328 1 94.19 13 ARG B N 1
ATOM 3196 C CA . ARG B 1 13 ? -3.537 29.578 16.109 1 94.19 13 ARG B CA 1
ATOM 3197 C C . ARG B 1 13 ? -3.348 28.844 17.422 1 94.19 13 ARG B C 1
ATOM 3199 O O . ARG B 1 13 ? -2.654 29.328 18.328 1 94.19 13 ARG B O 1
ATOM 3206 N N . PRO B 1 14 ? -3.902 27.641 17.438 1 89.56 14 PRO B N 1
ATOM 3207 C CA . PRO B 1 14 ? -3.721 26.891 18.672 1 89.56 14 PRO B CA 1
ATOM 3208 C C . PRO B 1 14 ? -2.254 26.594 18.984 1 89.56 14 PRO B C 1
ATOM 3210 O O . PRO B 1 14 ? -1.496 26.203 18.094 1 89.56 14 PRO B O 1
ATOM 3213 N N . ASP B 1 15 ? -1.766 26.844 20.188 1 87.75 15 ASP B N 1
ATOM 3214 C CA . ASP B 1 15 ? -0.465 26.5 20.75 1 87.75 15 ASP B CA 1
ATOM 3215 C C . ASP B 1 15 ? 0.63 27.422 20.234 1 87.75 15 ASP B C 1
ATOM 3217 O O . ASP B 1 15 ? 1.818 27.156 20.438 1 87.75 15 ASP B O 1
ATOM 3221 N N . ILE B 1 16 ? 0.196 28.516 19.594 1 92.44 16 ILE B N 1
ATOM 3222 C CA . ILE B 1 16 ? 1.182 29.453 19.078 1 92.44 16 ILE B CA 1
ATOM 3223 C C . ILE B 1 16 ? 1.752 30.297 20.219 1 92.44 16 ILE B C 1
ATOM 3225 O O . ILE B 1 16 ? 1.077 30.516 21.234 1 92.44 16 ILE B O 1
ATOM 3229 N N . LYS B 1 17 ? 3.023 30.688 20.094 1 91.81 17 LYS B N 1
ATOM 3230 C CA . LYS B 1 17 ? 3.645 31.531 21.109 1 91.81 17 LYS B CA 1
ATOM 3231 C C . LYS B 1 17 ? 4.285 32.781 20.469 1 91.81 17 LYS B C 1
ATOM 3233 O O . LYS B 1 17 ? 4.91 32.656 19.406 1 91.81 17 LYS B O 1
ATOM 3238 N N . PHE B 1 18 ? 4.031 33.906 21.125 1 95.44 18 PHE B N 1
ATOM 3239 C CA . PHE B 1 18 ? 4.664 35.156 20.75 1 95.44 18 PHE B CA 1
ATOM 3240 C C . PHE B 1 18 ? 5.605 35.625 21.844 1 95.44 18 PHE B C 1
ATOM 3242 O O . PHE B 1 18 ? 5.383 35.344 23.031 1 95.44 18 PHE B O 1
ATOM 3249 N N . ASP B 1 19 ? 6.609 36.312 21.469 1 95.31 19 ASP B N 1
ATOM 3250 C CA . ASP B 1 19 ? 7.473 36.906 22.484 1 95.31 19 ASP B CA 1
ATOM 3251 C C . ASP B 1 19 ? 6.902 38.25 22.969 1 95.31 19 ASP B C 1
ATOM 3253 O O . ASP B 1 19 ? 5.77 38.594 22.641 1 95.31 19 ASP B O 1
ATOM 3257 N N . GLU B 1 20 ? 7.629 38.875 23.828 1 96.56 20 GLU B N 1
ATOM 3258 C CA . GLU B 1 20 ? 7.168 40.125 24.453 1 96.56 20 GLU B CA 1
ATOM 3259 C C . GLU B 1 20 ? 6.973 41.219 23.422 1 96.56 20 GLU B C 1
ATOM 3261 O O . GLU B 1 20 ? 6.199 42.156 23.641 1 96.56 20 GLU B O 1
ATOM 3266 N N . ASN B 1 21 ? 7.629 41.125 22.312 1 96.62 21 ASN B N 1
ATOM 3267 C CA . ASN B 1 21 ? 7.535 42.125 21.266 1 96.62 21 ASN B CA 1
ATOM 3268 C C . ASN B 1 21 ? 6.453 41.781 20.25 1 96.62 21 ASN B C 1
ATOM 3270 O O . ASN B 1 21 ? 6.312 42.469 19.234 1 96.62 21 ASN B O 1
ATOM 3274 N N . GLY B 1 22 ? 5.742 40.688 20.438 1 96.88 22 GLY B N 1
ATOM 3275 C CA . GLY B 1 22 ? 4.66 40.281 19.547 1 96.88 22 GLY B CA 1
ATOM 3276 C C . GLY B 1 22 ? 5.137 39.531 18.328 1 96.88 22 GLY B C 1
ATOM 3277 O O . GLY B 1 22 ? 4.453 39.5 17.297 1 96.88 22 GLY B O 1
ATOM 3278 N N . VAL B 1 23 ? 6.316 39.031 18.375 1 97.56 23 VAL B N 1
ATOM 3279 C CA . VAL B 1 23 ? 6.871 38.25 17.281 1 97.56 23 VAL B CA 1
ATOM 3280 C C . VAL B 1 23 ? 6.711 36.75 17.578 1 97.56 23 VAL B C 1
ATOM 3282 O O . VAL B 1 23 ? 7.039 36.281 18.672 1 97.56 23 VAL B O 1
ATOM 3285 N N . CYS B 1 24 ? 6.148 36.031 16.625 1 96.81 24 CYS B N 1
ATOM 3286 C CA . CYS B 1 24 ? 5.898 34.594 16.859 1 96.81 24 CYS B CA 1
ATOM 3287 C C . CYS B 1 24 ? 7.203 33.812 16.891 1 96.81 24 CYS B C 1
ATOM 3289 O O . CYS B 1 24 ? 8.203 34.25 16.297 1 96.81 24 CYS B O 1
ATOM 3291 N N . TYR B 1 25 ? 7.176 32.625 17.438 1 94.5 25 TYR B N 1
ATOM 3292 C CA . TYR B 1 25 ? 8.383 31.844 17.656 1 94.5 25 TYR B CA 1
ATOM 3293 C C . TYR B 1 25 ? 8.93 31.312 16.328 1 94.5 25 TYR B C 1
ATOM 3295 O O . TYR B 1 25 ? 10.125 31.031 16.219 1 94.5 25 TYR B O 1
ATOM 3303 N N . ALA B 1 26 ? 8.07 31.094 15.359 1 95.06 26 ALA B N 1
ATOM 3304 C CA . ALA B 1 26 ? 8.555 30.672 14.047 1 95.06 26 ALA B CA 1
ATOM 3305 C C . ALA B 1 26 ? 9.445 31.734 13.422 1 95.06 26 ALA B C 1
ATOM 3307 O O . ALA B 1 26 ? 10.477 31.422 12.828 1 95.06 26 ALA B O 1
ATOM 3308 N N . CYS B 1 27 ? 9.039 33 13.555 1 96.75 27 CYS B N 1
ATOM 3309 C CA . CYS B 1 27 ? 9.852 34.094 13.055 1 96.75 27 CYS B CA 1
ATOM 3310 C C . CYS B 1 27 ? 11.156 34.219 13.828 1 96.75 27 CYS B C 1
ATOM 3312 O O . CYS B 1 27 ? 12.211 34.469 13.25 1 96.75 27 CYS B O 1
ATOM 3314 N N . LEU B 1 28 ? 11.055 34 15.102 1 95 28 LEU B N 1
ATOM 3315 C CA . LEU B 1 28 ? 12.258 34.031 15.93 1 95 28 LEU B CA 1
ATOM 3316 C C . LEU B 1 28 ? 13.219 32.938 15.531 1 95 28 LEU B C 1
ATOM 3318 O O . LEU B 1 28 ? 14.438 33.125 15.5 1 95 28 LEU B O 1
ATOM 3322 N N . TYR B 1 29 ? 12.688 31.812 15.266 1 92.31 29 TYR B N 1
ATOM 3323 C CA . TYR B 1 29 ? 13.523 30.703 14.828 1 92.31 29 TYR B CA 1
ATOM 3324 C C . TYR B 1 29 ? 14.203 31.031 13.508 1 92.31 29 TYR B C 1
ATOM 3326 O O . TYR B 1 29 ? 15.383 30.719 13.32 1 92.31 29 TYR B O 1
ATOM 3334 N N . GLU B 1 30 ? 13.477 31.547 12.562 1 93.12 30 GLU B N 1
ATOM 3335 C CA . GLU B 1 30 ? 14.062 31.906 11.273 1 93.12 30 GLU B CA 1
ATOM 3336 C C . GLU B 1 30 ? 15.25 32.844 11.453 1 93.12 30 GLU B C 1
ATOM 3338 O O . GLU B 1 30 ? 16.266 32.719 10.766 1 93.12 30 GLU B O 1
ATOM 3343 N N . GLU B 1 31 ? 15.125 33.75 12.375 1 92.19 31 GLU B N 1
ATOM 3344 C CA . GLU B 1 31 ? 16.219 34.656 12.672 1 92.19 31 GLU B CA 1
ATOM 3345 C C . GLU B 1 31 ? 17.422 33.906 13.242 1 92.19 31 GLU B C 1
ATOM 3347 O O . GLU B 1 31 ? 18.562 34.219 12.891 1 92.19 31 GLU B O 1
ATOM 3352 N N . ARG B 1 32 ? 17.141 32.969 14.016 1 90.88 32 ARG B N 1
ATOM 3353 C CA . ARG B 1 32 ? 18.203 32.219 14.68 1 90.88 32 ARG B CA 1
ATOM 3354 C C . ARG B 1 32 ? 18.922 31.297 13.688 1 90.88 32 ARG B C 1
ATOM 3356 O O . ARG B 1 32 ? 20.062 30.906 13.906 1 90.88 32 ARG B O 1
ATOM 3363 N N . LYS B 1 33 ? 18.266 30.906 12.727 1 90.56 33 LYS B N 1
ATOM 3364 C CA . LYS B 1 33 ? 18.844 30.031 11.719 1 90.56 33 LYS B CA 1
ATOM 3365 C C . LYS B 1 33 ? 20.156 30.594 11.188 1 90.56 33 LYS B C 1
ATOM 3367 O O . LYS B 1 33 ? 21.062 29.828 10.812 1 90.56 33 LYS B O 1
ATOM 3372 N N . ARG B 1 34 ? 20.281 31.938 11.18 1 88.19 34 ARG B N 1
ATOM 3373 C CA . ARG B 1 34 ? 21.469 32.594 10.641 1 88.19 34 ARG B CA 1
ATOM 3374 C C . ARG B 1 34 ? 22.688 32.312 11.5 1 88.19 34 ARG B C 1
ATOM 3376 O O . ARG B 1 34 ? 23.828 32.344 11.016 1 88.19 34 ARG B O 1
ATOM 3383 N N . SER B 1 35 ? 22.438 31.969 12.648 1 93.12 35 SER B N 1
ATOM 3384 C CA . SER B 1 35 ? 23.547 31.781 13.57 1 93.12 35 SER B CA 1
ATOM 3385 C C . SER B 1 35 ? 23.75 30.297 13.883 1 93.12 35 SER B C 1
ATOM 3387 O O . SER B 1 35 ? 24.594 29.953 14.711 1 93.12 35 SER B O 1
ATOM 3389 N N . ILE B 1 36 ? 22.984 29.438 13.297 1 94.75 36 ILE B N 1
ATOM 3390 C CA . ILE B 1 36 ? 23.094 28 13.539 1 94.75 36 ILE B CA 1
ATOM 3391 C C . ILE B 1 36 ? 24.422 27.5 12.953 1 94.75 36 ILE B C 1
ATOM 3393 O O . ILE B 1 36 ? 24.812 27.891 11.859 1 94.75 36 ILE B O 1
ATOM 3397 N N . ASP B 1 37 ? 25.172 26.703 13.664 1 96.31 37 ASP B N 1
ATOM 3398 C CA . ASP B 1 37 ? 26.344 26 13.156 1 96.31 37 ASP B CA 1
ATOM 3399 C C . ASP B 1 37 ? 25.953 24.766 12.367 1 96.31 37 ASP B C 1
ATOM 3401 O O . ASP B 1 37 ? 26 23.641 12.883 1 96.31 37 ASP B O 1
ATOM 3405 N N . TRP B 1 38 ? 25.766 24.938 11.125 1 95.81 38 TRP B N 1
ATOM 3406 C CA . TRP B 1 38 ? 25.266 23.875 10.258 1 95.81 38 TRP B CA 1
ATOM 3407 C C . TRP B 1 38 ? 26.297 22.766 10.102 1 95.81 38 TRP B C 1
ATOM 3409 O O . TRP B 1 38 ? 25.938 21.609 9.859 1 95.81 38 TRP B O 1
ATOM 3419 N N . LYS B 1 39 ? 27.562 23.125 10.211 1 96.31 39 LYS B N 1
ATOM 3420 C CA . LYS B 1 39 ? 28.594 22.094 10.156 1 96.31 39 LYS B CA 1
ATOM 3421 C C . LYS B 1 39 ? 28.469 21.109 11.312 1 96.31 39 LYS B C 1
ATOM 3423 O O . LYS B 1 39 ? 28.578 19.906 11.125 1 96.31 39 LYS B O 1
ATOM 3428 N N . SER B 1 40 ? 28.234 21.672 12.438 1 96.94 40 SER B N 1
ATOM 3429 C CA . SER B 1 40 ? 28.031 20.828 13.609 1 96.94 40 SER B CA 1
ATOM 3430 C C . SER B 1 40 ? 26.781 19.953 13.453 1 96.94 40 SER B C 1
ATOM 3432 O O . SER B 1 40 ? 26.781 18.781 13.82 1 96.94 40 SER B O 1
ATOM 3434 N N . ARG B 1 41 ? 25.719 20.516 12.922 1 96.94 41 ARG B N 1
ATOM 3435 C CA . ARG B 1 41 ? 24.484 19.781 12.695 1 96.94 41 ARG B CA 1
ATOM 3436 C C . ARG B 1 41 ? 24.719 18.625 11.727 1 96.94 41 ARG B C 1
ATOM 3438 O O . ARG B 1 41 ? 24.188 17.531 11.922 1 96.94 41 ARG B O 1
ATOM 3445 N N . GLN B 1 42 ? 25.438 18.922 10.742 1 96.62 42 GLN B N 1
ATOM 3446 C CA . GLN B 1 42 ? 25.719 17.906 9.742 1 96.62 42 GLN B CA 1
ATOM 3447 C C . GLN B 1 42 ? 26.562 16.766 10.328 1 96.62 42 GLN B C 1
ATOM 3449 O O . GLN B 1 42 ? 26.359 15.609 9.984 1 96.62 42 GLN B O 1
ATOM 3454 N N . LEU B 1 43 ? 27.516 17.125 11.148 1 97.75 43 LEU B N 1
ATOM 3455 C CA . LEU B 1 43 ? 28.328 16.109 11.805 1 97.75 43 LEU B CA 1
ATOM 3456 C C . LEU B 1 43 ? 27.484 15.219 12.711 1 97.75 43 LEU B C 1
ATOM 3458 O O . LEU B 1 43 ? 27.672 14 12.742 1 97.75 43 LEU B O 1
ATOM 3462 N N . GLU B 1 44 ? 26.578 15.867 13.43 1 98.19 44 GLU B N 1
ATOM 3463 C CA . GLU B 1 44 ? 25.656 15.117 14.266 1 98.19 44 GLU B CA 1
ATOM 3464 C C . GLU B 1 44 ? 24.812 14.156 13.43 1 98.19 44 GLU B C 1
ATOM 3466 O O . GLU B 1 44 ? 24.609 13 13.805 1 98.19 44 GLU B O 1
ATOM 3471 N N . LEU B 1 45 ? 24.297 14.633 12.328 1 98.5 45 LEU B N 1
ATOM 3472 C CA . LEU B 1 45 ? 23.5 13.812 11.43 1 98.5 45 LEU B CA 1
ATOM 3473 C C . LEU B 1 45 ? 24.312 12.625 10.906 1 98.5 45 LEU B C 1
ATOM 3475 O O . LEU B 1 45 ? 23.797 11.508 10.836 1 98.5 45 LEU B O 1
ATOM 3479 N N . LYS B 1 46 ? 25.516 12.898 10.562 1 98.31 46 LYS B N 1
ATOM 3480 C CA . LYS B 1 46 ? 26.391 11.836 10.07 1 98.31 46 LYS B CA 1
ATOM 3481 C C . LYS B 1 46 ? 26.562 10.742 11.117 1 98.31 46 LYS B C 1
ATOM 3483 O O . LYS B 1 46 ? 26.578 9.555 10.789 1 98.31 46 LYS B O 1
ATOM 3488 N N . GLU B 1 47 ? 26.688 11.125 12.328 1 98.62 47 GLU B N 1
ATOM 3489 C CA . GLU B 1 47 ? 26.844 10.156 13.406 1 98.62 47 GLU B CA 1
ATOM 3490 C C . GLU B 1 47 ? 25.578 9.312 13.578 1 98.62 47 GLU B C 1
ATOM 3492 O O . GLU B 1 47 ? 25.656 8.102 13.789 1 98.62 47 GLU B O 1
ATOM 3497 N N . ILE B 1 48 ? 24.453 9.953 13.523 1 98.62 48 ILE B N 1
ATOM 3498 C CA . ILE B 1 48 ? 23.172 9.266 13.625 1 98.62 48 ILE B CA 1
ATOM 3499 C C . ILE B 1 48 ? 23.047 8.242 12.508 1 98.62 48 ILE B C 1
ATOM 3501 O O . ILE B 1 48 ? 22.641 7.098 12.742 1 98.62 48 ILE B O 1
ATOM 3505 N N . VAL B 1 49 ? 23.422 8.648 11.359 1 98.75 49 VAL B N 1
ATOM 3506 C CA . VAL B 1 49 ? 23.328 7.82 10.156 1 98.75 49 VAL B CA 1
ATOM 3507 C C . VAL B 1 49 ? 24.219 6.594 10.305 1 98.75 49 VAL B C 1
ATOM 3509 O O . VAL B 1 49 ? 23.797 5.469 10.023 1 98.75 49 VAL B O 1
ATOM 3512 N N . GLU B 1 50 ? 25.438 6.793 10.773 1 98.69 50 GLU B N 1
ATOM 3513 C CA . GLU B 1 50 ? 26.375 5.691 10.93 1 98.69 50 GLU B CA 1
ATOM 3514 C C . GLU B 1 50 ? 25.891 4.699 11.984 1 98.69 50 GLU B C 1
ATOM 3516 O O . GLU B 1 50 ? 26.031 3.484 11.812 1 98.69 50 GLU B O 1
ATOM 3521 N N . ARG B 1 51 ? 25.312 5.203 13.047 1 98.5 51 ARG B N 1
ATOM 3522 C CA . ARG B 1 51 ? 24.75 4.332 14.07 1 98.5 51 ARG B CA 1
ATOM 3523 C C . ARG B 1 51 ? 23.594 3.502 13.5 1 98.5 51 ARG B C 1
ATOM 3525 O O . ARG B 1 51 ? 23.5 2.303 13.773 1 98.5 51 ARG B O 1
ATOM 3532 N N . ALA B 1 52 ? 22.766 4.145 12.727 1 98.75 52 ALA B N 1
ATOM 3533 C CA . ALA B 1 52 ? 21.625 3.461 12.125 1 98.75 52 ALA B CA 1
ATOM 3534 C C . ALA B 1 52 ? 22.078 2.34 11.195 1 98.75 52 ALA B C 1
ATOM 3536 O O . ALA B 1 52 ? 21.547 1.231 11.234 1 98.75 52 ALA B O 1
ATOM 3537 N N . LYS B 1 53 ? 23.078 2.625 10.406 1 98.5 53 LYS B N 1
ATOM 3538 C CA . LYS B 1 53 ? 23.609 1.637 9.469 1 98.5 53 LYS B CA 1
ATOM 3539 C C . LYS B 1 53 ? 24.188 0.43 10.203 1 98.5 53 LYS B C 1
ATOM 3541 O O . LYS B 1 53 ? 23.953 -0.714 9.805 1 98.5 53 LYS B O 1
ATOM 3546 N N . ARG B 1 54 ? 24.938 0.699 11.266 1 98.19 54 ARG B N 1
ATOM 3547 C CA . ARG B 1 54 ? 25.531 -0.377 12.047 1 98.19 54 ARG B CA 1
ATOM 3548 C C . ARG B 1 54 ? 24.469 -1.266 12.664 1 98.19 54 ARG B C 1
ATOM 3550 O O . ARG B 1 54 ? 24.562 -2.494 12.609 1 98.19 54 ARG B O 1
ATOM 3557 N N . LYS B 1 55 ? 23.484 -0.648 13.195 1 98.19 55 LYS B N 1
ATOM 3558 C CA . LYS B 1 55 ? 22.391 -1.393 13.828 1 98.19 55 LYS B CA 1
ATOM 3559 C C . LYS B 1 55 ? 21.609 -2.201 12.797 1 98.19 55 LYS B C 1
ATOM 3561 O O . LYS B 1 55 ? 21.266 -3.361 13.039 1 98.19 55 LYS B O 1
ATOM 3566 N N . ALA B 1 56 ? 21.281 -1.562 11.727 1 97.94 56 ALA B N 1
ATOM 3567 C CA . ALA B 1 56 ? 20.516 -2.209 10.664 1 97.94 56 ALA B CA 1
ATOM 3568 C C . ALA B 1 56 ? 21.234 -3.449 10.148 1 97.94 56 ALA B C 1
ATOM 3570 O O . ALA B 1 56 ? 20.609 -4.469 9.859 1 97.94 56 ALA B O 1
ATOM 3571 N N . LYS B 1 57 ? 22.531 -3.324 9.93 1 96.06 57 LYS B N 1
ATOM 3572 C CA . LYS B 1 57 ? 23.328 -4.457 9.469 1 96.06 57 LYS B CA 1
ATOM 3573 C C . LYS B 1 57 ? 23.203 -5.637 10.43 1 96.06 57 LYS B C 1
ATOM 3575 O O . LYS B 1 57 ? 23.047 -6.781 10.008 1 96.06 57 LYS B O 1
ATOM 3580 N N . LYS B 1 58 ? 23.266 -5.359 11.695 1 95.31 58 LYS B N 1
ATOM 3581 C CA . LYS B 1 58 ? 23.172 -6.391 12.719 1 95.31 58 LYS B CA 1
ATOM 3582 C C . LYS B 1 58 ? 21.797 -7.043 12.719 1 95.31 58 LYS B C 1
ATOM 3584 O O . LYS B 1 58 ? 21.672 -8.25 12.945 1 95.31 58 LYS B O 1
ATOM 3589 N N . LEU B 1 59 ? 20.812 -6.281 12.438 1 94.81 59 LEU B N 1
ATOM 3590 C CA . LEU B 1 59 ? 19.438 -6.734 12.547 1 94.81 59 LEU B CA 1
ATOM 3591 C C . LEU B 1 59 ? 18.922 -7.223 11.195 1 94.81 59 LEU B C 1
ATOM 3593 O O . LEU B 1 59 ? 17.797 -7.727 11.094 1 94.81 59 LEU B O 1
ATOM 3597 N N . ASN B 1 60 ? 19.703 -7.105 10.102 1 92.62 60 ASN B N 1
ATOM 3598 C CA . ASN B 1 60 ? 19.312 -7.461 8.742 1 92.62 60 ASN B CA 1
ATOM 3599 C C . ASN B 1 60 ? 17.984 -6.793 8.352 1 92.62 60 ASN B C 1
ATOM 3601 O O . ASN B 1 60 ? 17.031 -7.469 7.973 1 92.62 60 ASN B O 1
ATOM 3605 N N . THR B 1 61 ? 17.984 -5.48 8.508 1 96.69 61 THR B N 1
ATOM 3606 C CA . THR B 1 61 ? 16.812 -4.664 8.203 1 96.69 61 THR B CA 1
ATOM 3607 C C . THR B 1 61 ? 17.234 -3.373 7.5 1 96.69 61 THR B C 1
ATOM 3609 O O . THR B 1 61 ? 18.391 -3.205 7.129 1 96.69 61 THR B O 1
ATOM 3612 N N . TYR B 1 62 ? 16.266 -2.508 7.176 1 98.44 62 TYR B N 1
ATOM 3613 C CA . TYR B 1 62 ? 16.516 -1.214 6.555 1 98.44 62 TYR B CA 1
ATOM 3614 C C . TYR B 1 62 ? 17.203 -0.264 7.531 1 98.44 62 TYR B C 1
ATOM 3616 O O . TYR B 1 62 ? 17.047 -0.4 8.75 1 98.44 62 TYR B O 1
ATOM 3624 N N . ASP B 1 63 ? 17.953 0.722 6.977 1 98.75 63 ASP B N 1
ATOM 3625 C CA . ASP B 1 63 ? 18.609 1.716 7.816 1 98.75 63 ASP B CA 1
ATOM 3626 C C . ASP B 1 63 ? 17.594 2.662 8.445 1 98.75 63 ASP B C 1
ATOM 3628 O O . ASP B 1 63 ? 17.766 3.09 9.594 1 98.75 63 ASP B O 1
ATOM 3632 N N . CYS B 1 64 ? 16.609 2.963 7.66 1 98.81 64 CYS B N 1
ATOM 3633 C CA . CYS B 1 64 ? 15.656 3.939 8.164 1 98.81 64 CYS B CA 1
ATOM 3634 C C . CYS B 1 64 ? 14.297 3.762 7.496 1 98.81 64 CYS B C 1
ATOM 3636 O O . CYS B 1 64 ? 14.188 3.096 6.465 1 98.81 64 CYS B O 1
ATOM 3638 N N . VAL B 1 65 ? 13.289 4.297 8.164 1 98.75 65 VAL B N 1
ATOM 3639 C CA . VAL B 1 65 ? 11.938 4.406 7.625 1 98.75 65 VAL B CA 1
ATOM 3640 C C . VAL B 1 65 ? 11.562 5.875 7.457 1 98.75 65 VAL B C 1
ATOM 3642 O O . VAL B 1 65 ? 11.922 6.711 8.289 1 98.75 65 VAL B O 1
ATOM 3645 N N . ILE B 1 66 ? 10.867 6.207 6.395 1 98.81 66 ILE B N 1
ATOM 3646 C CA . ILE B 1 66 ? 10.367 7.555 6.137 1 98.81 66 ILE B CA 1
ATOM 3647 C C . ILE B 1 66 ? 8.891 7.492 5.766 1 98.81 66 ILE B C 1
ATOM 3649 O O . ILE B 1 66 ? 8.508 6.812 4.809 1 98.81 66 ILE B O 1
ATOM 3653 N N . GLY B 1 67 ? 8.055 8.164 6.594 1 98.12 67 GLY B N 1
ATOM 3654 C CA . GLY B 1 67 ? 6.684 8.383 6.16 1 98.12 67 GLY B CA 1
ATOM 3655 C C . GLY B 1 67 ? 6.574 9.305 4.961 1 98.12 67 GLY B C 1
ATOM 3656 O O . GLY B 1 67 ? 7.141 10.398 4.965 1 98.12 67 GLY B O 1
ATOM 3657 N N . VAL B 1 68 ? 5.844 8.812 3.918 1 98.19 68 VAL B N 1
ATOM 3658 C CA . VAL B 1 68 ? 5.781 9.609 2.697 1 98.19 68 VAL B CA 1
ATOM 3659 C C . VAL B 1 68 ? 4.328 9.766 2.254 1 98.19 68 VAL B C 1
ATOM 3661 O O . VAL B 1 68 ? 3.516 8.859 2.443 1 98.19 6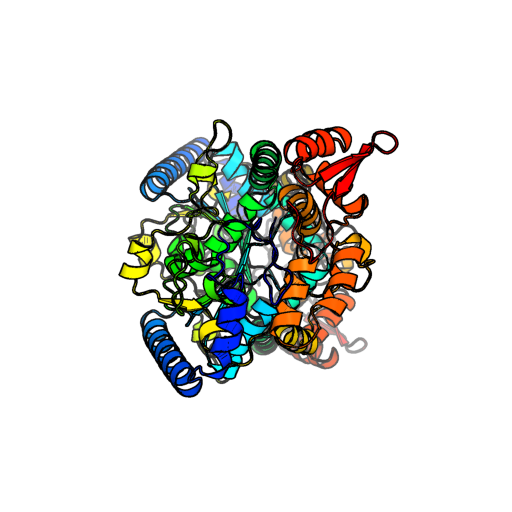8 VAL B O 1
ATOM 3664 N N . SER B 1 69 ? 4.07 10.891 1.638 1 95.69 69 SER B N 1
ATOM 3665 C CA . SER B 1 69 ? 2.76 11.172 1.062 1 95.69 69 SER B CA 1
ATOM 3666 C C . SER B 1 69 ? 2.844 11.344 -0.451 1 95.69 69 SER B C 1
ATOM 3668 O O . SER B 1 69 ? 1.819 11.422 -1.132 1 95.69 69 SER B O 1
ATOM 3670 N N . GLY B 1 70 ? 4.039 11.438 -0.954 1 95.06 70 GLY B N 1
ATOM 3671 C CA . GLY B 1 70 ? 4.215 11.781 -2.357 1 95.06 70 GLY B CA 1
ATOM 3672 C C . GLY B 1 70 ? 4.262 13.273 -2.609 1 95.06 70 GLY B C 1
ATOM 3673 O O . GLY B 1 70 ? 4.297 13.711 -3.76 1 95.06 70 GLY B O 1
ATOM 3674 N N . GLY B 1 71 ? 4.336 14.062 -1.625 1 97.25 71 GLY B N 1
ATOM 3675 C CA . GLY B 1 71 ? 4.469 15.5 -1.75 1 97.25 71 GLY B CA 1
ATOM 3676 C C . GLY B 1 71 ? 5.91 15.969 -1.812 1 97.25 71 GLY B C 1
ATOM 3677 O O . GLY B 1 71 ? 6.832 15.148 -1.844 1 97.25 71 GLY B O 1
ATOM 3678 N N . LYS B 1 72 ? 6.055 17.234 -1.786 1 97.75 72 LYS B N 1
ATOM 3679 C CA . LYS B 1 72 ? 7.363 17.844 -2.006 1 97.75 72 LYS B CA 1
ATOM 3680 C C . LYS B 1 72 ? 8.312 17.562 -0.848 1 97.75 72 LYS B C 1
ATOM 3682 O O . LYS B 1 72 ? 9.484 17.234 -1.063 1 97.75 72 LYS B O 1
ATOM 3687 N N . ASP B 1 73 ? 7.828 17.641 0.394 1 97.5 73 ASP B N 1
ATOM 3688 C CA . ASP B 1 73 ? 8.695 17.484 1.559 1 97.5 73 ASP B CA 1
ATOM 3689 C C . ASP B 1 73 ? 9.125 16.016 1.722 1 97.5 73 ASP B C 1
ATOM 3691 O O . ASP B 1 73 ? 10.305 15.742 1.955 1 97.5 73 ASP B O 1
ATOM 3695 N N . SER B 1 74 ? 8.164 15.117 1.595 1 97.19 74 SER B N 1
ATOM 3696 C CA . SER B 1 74 ? 8.5 13.711 1.767 1 97.19 74 SER B CA 1
ATOM 3697 C C . SER B 1 74 ? 9.383 13.203 0.626 1 97.19 74 SER B C 1
ATOM 3699 O O . SER B 1 74 ? 10.242 12.352 0.832 1 97.19 74 SER B O 1
ATOM 3701 N N . THR B 1 75 ? 9.164 13.695 -0.591 1 98.25 75 THR B N 1
ATOM 3702 C CA . THR B 1 75 ? 10.031 13.344 -1.709 1 98.25 75 THR B CA 1
ATOM 3703 C C . THR B 1 75 ? 11.461 13.812 -1.448 1 98.25 75 THR B C 1
ATOM 3705 O O . THR B 1 75 ? 12.414 13.055 -1.656 1 98.25 75 THR B O 1
ATOM 3708 N N . PHE B 1 76 ? 11.617 15.039 -0.983 1 98.38 76 PHE B N 1
ATOM 3709 C CA . PHE B 1 76 ? 12.938 15.547 -0.631 1 98.38 76 PHE B CA 1
ATOM 3710 C C . PHE B 1 76 ? 13.586 14.68 0.442 1 98.38 76 PHE B C 1
ATOM 3712 O O . PHE B 1 76 ? 14.75 14.297 0.313 1 98.38 76 PHE B O 1
ATOM 3719 N N . GLN B 1 77 ? 12.82 14.367 1.467 1 98.5 77 GLN B N 1
ATOM 3720 C CA . GLN B 1 77 ? 13.305 13.531 2.562 1 98.5 77 GLN B CA 1
ATOM 3721 C C . GLN B 1 77 ? 13.844 12.203 2.045 1 98.5 77 GLN B C 1
ATOM 3723 O O . GLN B 1 77 ? 14.961 11.805 2.391 1 98.5 77 GLN B O 1
ATOM 3728 N N . ALA B 1 78 ? 13.055 11.539 1.241 1 98.75 78 ALA B N 1
ATOM 3729 C CA . ALA B 1 78 ? 13.383 10.203 0.749 1 98.75 78 ALA B CA 1
ATOM 3730 C C . ALA B 1 78 ? 14.656 10.219 -0.092 1 98.75 78 ALA B C 1
ATOM 3732 O O . ALA B 1 78 ? 15.562 9.422 0.13 1 98.75 78 ALA B O 1
ATOM 3733 N N . ILE B 1 79 ? 14.734 11.164 -1.006 1 98.38 79 ILE B N 1
ATOM 3734 C CA . ILE B 1 79 ? 15.859 11.219 -1.934 1 98.38 79 ILE B CA 1
ATOM 3735 C C . ILE B 1 79 ? 17.109 11.656 -1.192 1 98.38 79 ILE B C 1
ATOM 3737 O O . ILE B 1 79 ? 18.203 11.117 -1.423 1 98.38 79 ILE B O 1
ATOM 3741 N N . TYR B 1 80 ? 16.984 12.672 -0.284 1 98.31 80 TYR B N 1
ATOM 3742 C CA . TYR B 1 80 ? 18.109 13.117 0.519 1 98.31 80 TYR B CA 1
ATOM 3743 C C . TYR B 1 80 ? 18.688 11.969 1.34 1 98.31 80 TYR B C 1
ATOM 3745 O O . TYR B 1 80 ? 19.906 11.758 1.367 1 98.31 80 TYR B O 1
ATOM 3753 N N . ALA B 1 81 ? 17.844 11.211 1.999 1 98.69 81 ALA B N 1
ATOM 3754 C CA . ALA B 1 81 ? 18.266 10.086 2.832 1 98.69 81 ALA B CA 1
ATOM 3755 C C . ALA B 1 81 ? 19 9.039 2.004 1 98.69 81 ALA B C 1
ATOM 3757 O O . ALA B 1 81 ? 20.047 8.539 2.422 1 98.69 81 ALA B O 1
ATOM 3758 N N . LYS B 1 82 ? 18.469 8.758 0.853 1 98.19 82 LYS B N 1
ATOM 3759 C CA . LYS B 1 82 ? 19.062 7.73 -0.003 1 98.19 82 LYS B CA 1
ATOM 3760 C C . LYS B 1 82 ? 20.344 8.234 -0.661 1 98.19 82 LYS B C 1
ATOM 3762 O O . LYS B 1 82 ? 21.406 7.617 -0.521 1 98.19 82 LYS B O 1
ATOM 3767 N N . GLU B 1 83 ? 20.328 9.352 -1.306 1 97.44 83 GLU B N 1
ATOM 3768 C CA . GLU B 1 83 ? 21.406 9.773 -2.191 1 97.44 83 GLU B CA 1
ATOM 3769 C C . GLU B 1 83 ? 22.5 10.523 -1.425 1 97.44 83 GLU B C 1
ATOM 3771 O O . GLU B 1 83 ? 23.688 10.383 -1.714 1 97.44 83 GLU B O 1
ATOM 3776 N N . LYS B 1 84 ? 22.109 11.398 -0.5 1 97.44 84 LYS B N 1
ATOM 3777 C CA . LYS B 1 84 ? 23.078 12.203 0.22 1 97.44 84 LYS B CA 1
ATOM 3778 C C . LYS B 1 84 ? 23.625 11.461 1.439 1 97.44 84 LYS B C 1
ATOM 3780 O O . LYS B 1 84 ? 24.812 11.547 1.747 1 97.44 84 LYS B O 1
ATOM 3785 N N . LEU B 1 85 ? 22.719 10.766 2.133 1 98.38 85 LEU B N 1
ATOM 3786 C CA . LEU B 1 85 ? 23.141 10.125 3.377 1 98.38 85 LEU B CA 1
ATOM 3787 C C . LEU B 1 85 ? 23.516 8.672 3.141 1 98.38 85 LEU B C 1
ATOM 3789 O O . LEU B 1 85 ? 24.109 8.031 4.012 1 98.38 85 LEU B O 1
ATOM 3793 N N . GLY B 1 86 ? 23.141 8.078 1.949 1 97.94 86 GLY B N 1
ATOM 3794 C CA . GLY B 1 86 ? 23.516 6.715 1.596 1 97.94 86 GLY B CA 1
ATOM 3795 C C . GLY B 1 86 ? 22.75 5.664 2.381 1 97.94 86 GLY B C 1
ATOM 3796 O O . GLY B 1 86 ? 23.266 4.574 2.633 1 97.94 86 GLY B O 1
ATOM 3797 N N . LEU B 1 87 ? 21.562 5.984 2.816 1 98.62 87 LEU B N 1
ATOM 3798 C CA . LEU B 1 87 ? 20.781 5.078 3.656 1 98.62 87 LEU B CA 1
ATOM 3799 C C . LEU B 1 87 ? 19.969 4.113 2.805 1 98.62 87 LEU B C 1
ATOM 3801 O O . LEU B 1 87 ? 19.5 4.477 1.727 1 98.62 87 LEU B O 1
ATOM 3805 N N . ASN B 1 88 ? 19.812 2.854 3.252 1 98.38 88 ASN B N 1
ATOM 3806 C CA . ASN B 1 88 ? 18.797 1.938 2.766 1 98.38 88 ASN B CA 1
ATOM 3807 C C . ASN B 1 88 ? 17.422 2.268 3.354 1 98.38 88 ASN B C 1
ATOM 3809 O O . ASN B 1 88 ? 17.141 1.92 4.5 1 98.38 88 ASN B O 1
ATOM 3813 N N . VAL B 1 89 ? 16.578 2.842 2.51 1 98.75 89 VAL B N 1
ATOM 3814 C CA . VAL B 1 89 ? 15.367 3.492 3.006 1 98.75 89 VAL B CA 1
ATOM 3815 C C . VAL B 1 89 ? 14.148 2.615 2.715 1 98.75 89 VAL B C 1
ATOM 3817 O O . VAL B 1 89 ? 13.992 2.109 1.602 1 98.75 89 VAL B O 1
ATOM 3820 N N . LEU B 1 90 ? 13.312 2.402 3.723 1 98.88 90 LEU B N 1
ATOM 3821 C CA . LEU B 1 90 ? 11.961 1.903 3.52 1 98.88 90 LEU B CA 1
ATOM 3822 C C . LEU B 1 90 ? 10.945 3.035 3.617 1 98.88 90 LEU B C 1
ATOM 3824 O O . LEU B 1 90 ? 10.859 3.713 4.645 1 98.88 90 LEU B O 1
ATOM 3828 N N . LEU B 1 91 ? 10.219 3.27 2.52 1 98.88 91 LEU B N 1
ATOM 3829 C CA . LEU B 1 91 ? 9.141 4.246 2.564 1 98.88 91 LEU B CA 1
ATOM 3830 C C . LEU B 1 91 ? 7.883 3.637 3.18 1 98.88 91 LEU B C 1
ATOM 3832 O O . LEU B 1 91 ? 7.586 2.461 2.957 1 98.88 91 LEU B O 1
ATOM 3836 N N . VAL B 1 92 ? 7.188 4.398 3.934 1 98.81 92 VAL B N 1
ATOM 3837 C CA . VAL B 1 92 ? 5.891 4.016 4.477 1 98.81 92 VAL B CA 1
ATOM 3838 C C . VAL B 1 92 ? 4.848 5.07 4.109 1 98.81 92 VAL B C 1
ATOM 3840 O O . VAL B 1 92 ? 5.082 6.27 4.277 1 98.81 92 VAL B O 1
ATOM 3843 N N . ASN B 1 93 ? 3.791 4.633 3.572 1 98 93 ASN B N 1
ATOM 3844 C CA . ASN B 1 93 ? 2.713 5.52 3.145 1 98 93 ASN B CA 1
ATOM 3845 C C . ASN B 1 93 ? 1.376 5.109 3.756 1 98 93 ASN B C 1
ATOM 3847 O O . ASN B 1 93 ? 1.03 3.926 3.77 1 98 93 ASN B O 1
ATOM 3851 N N . CYS B 1 94 ? 0.738 6.008 4.395 1 96.69 94 CYS B N 1
ATOM 3852 C CA . CYS B 1 94 ? -0.676 5.816 4.703 1 96.69 94 CYS B CA 1
ATOM 3853 C C . CYS B 1 94 ? -1.555 6.359 3.582 1 96.69 94 CYS B C 1
ATOM 3855 O O . CYS B 1 94 ? -1.792 7.566 3.506 1 96.69 94 CYS B O 1
ATOM 3857 N N . GLN B 1 95 ? -2.059 5.492 2.824 1 94.31 95 GLN B N 1
ATOM 3858 C CA . GLN B 1 95 ? -2.828 5.918 1.661 1 94.31 95 GLN B CA 1
ATOM 3859 C C . GLN B 1 95 ? -4.203 6.438 2.07 1 94.31 95 GLN B C 1
ATOM 3861 O O . GLN B 1 95 ? -4.965 5.734 2.734 1 94.31 95 GLN B O 1
ATOM 3866 N N . PRO B 1 96 ? -4.5 7.656 1.686 1 94.62 96 PRO B N 1
ATOM 3867 C CA . PRO B 1 96 ? -5.82 8.18 2.039 1 94.62 96 PRO B CA 1
ATOM 3868 C C . PRO B 1 96 ? -6.941 7.57 1.202 1 94.62 96 PRO B C 1
ATOM 3870 O O . PRO B 1 96 ? -6.695 7.074 0.101 1 94.62 96 PRO B O 1
ATOM 3873 N N . ASP B 1 97 ? -8.141 7.641 1.777 1 92.19 97 ASP B N 1
ATOM 3874 C CA . ASP B 1 97 ? -9.312 7.328 0.967 1 92.19 97 ASP B CA 1
ATOM 3875 C C . ASP B 1 97 ? -9.477 8.328 -0.174 1 92.19 97 ASP B C 1
ATOM 3877 O O . ASP B 1 97 ? -9.172 9.516 -0.016 1 92.19 97 ASP B O 1
ATOM 3881 N N . ASN B 1 98 ? -9.922 7.871 -1.266 1 92.12 98 ASN B N 1
ATOM 3882 C CA . ASN B 1 98 ? -10.172 8.727 -2.418 1 92.12 98 ASN B CA 1
ATOM 3883 C C . ASN B 1 98 ? -8.93 9.531 -2.803 1 92.12 98 ASN B C 1
ATOM 3885 O O . ASN B 1 98 ? -9 10.75 -2.961 1 92.12 98 ASN B O 1
ATOM 3889 N N . ILE B 1 99 ? -7.812 8.875 -2.766 1 95.5 99 ILE B N 1
ATOM 3890 C CA . ILE B 1 99 ? -6.566 9.516 -3.174 1 95.5 99 ILE B CA 1
ATOM 3891 C C . ILE B 1 99 ? -6.754 10.18 -4.535 1 95.5 99 ILE B C 1
ATOM 3893 O O . ILE B 1 99 ? -7.43 9.641 -5.414 1 95.5 99 ILE B O 1
ATOM 3897 N N . THR B 1 100 ? -6.172 11.352 -4.723 1 96.19 100 THR B N 1
ATOM 3898 C CA . THR B 1 100 ? -6.293 12.109 -5.965 1 96.19 100 THR B CA 1
ATOM 3899 C C . THR B 1 100 ? -5.445 11.477 -7.066 1 96.19 100 THR B C 1
ATOM 3901 O O . THR B 1 100 ? -4.562 10.664 -6.789 1 96.19 100 THR B O 1
ATOM 3904 N N . GLU B 1 101 ? -5.742 11.859 -8.273 1 95.38 101 GLU B N 1
ATOM 3905 C CA . GLU B 1 101 ? -4.918 11.414 -9.391 1 95.38 101 GLU B CA 1
ATOM 3906 C C . GLU B 1 101 ? -3.471 11.867 -9.227 1 95.38 101 GLU B C 1
ATOM 3908 O O . GLU B 1 101 ? -2.541 11.094 -9.453 1 95.38 101 GLU B O 1
ATOM 3913 N N . VAL B 1 102 ? -3.283 13.117 -8.812 1 97.38 102 VAL B N 1
ATOM 3914 C CA . VAL B 1 102 ? -1.951 13.672 -8.594 1 97.38 102 VAL B CA 1
ATOM 3915 C C . VAL B 1 102 ? -1.246 12.906 -7.48 1 97.38 102 VAL B C 1
ATOM 3917 O O . VAL B 1 102 ? -0.062 12.578 -7.594 1 97.38 102 VAL B O 1
ATOM 3920 N N . GLY B 1 103 ? -1.971 12.648 -6.387 1 97.06 103 GLY B N 1
ATOM 3921 C CA . GLY B 1 103 ? -1.411 11.867 -5.301 1 97.06 103 GLY B CA 1
ATOM 3922 C C . GLY B 1 103 ? -0.956 10.484 -5.734 1 97.06 103 GLY B C 1
ATOM 3923 O O . GLY B 1 103 ? 0.124 10.031 -5.348 1 97.06 103 GLY B O 1
ATOM 3924 N N . ARG B 1 104 ? -1.779 9.789 -6.555 1 95.81 104 ARG B N 1
ATOM 3925 C CA . ARG B 1 104 ? -1.438 8.469 -7.074 1 95.81 104 ARG B CA 1
ATOM 3926 C C . ARG B 1 104 ? -0.182 8.531 -7.938 1 95.81 104 ARG B C 1
ATOM 3928 O O . ARG B 1 104 ? 0.716 7.699 -7.793 1 95.81 104 ARG B O 1
ATOM 3935 N N . HIS B 1 105 ? -0.185 9.445 -8.805 1 97.06 105 HIS B N 1
ATOM 3936 C CA . HIS B 1 105 ? 0.976 9.625 -9.672 1 97.06 105 HIS B CA 1
ATOM 3937 C C . HIS B 1 105 ? 2.244 9.844 -8.852 1 97.06 105 HIS B C 1
ATOM 3939 O O . HIS B 1 105 ? 3.271 9.211 -9.109 1 97.06 105 HIS B O 1
ATOM 3945 N N . ASN B 1 106 ? 2.176 10.781 -7.914 1 98.38 106 ASN B N 1
ATOM 3946 C CA . ASN B 1 106 ? 3.355 11.18 -7.152 1 98.38 106 ASN B CA 1
ATOM 3947 C C . ASN B 1 106 ? 3.887 10.031 -6.301 1 98.38 106 ASN B C 1
ATOM 3949 O O . ASN B 1 106 ? 5.098 9.883 -6.137 1 98.38 106 ASN B O 1
ATOM 3953 N N . MET B 1 107 ? 2.988 9.25 -5.738 1 97.56 107 MET B N 1
ATOM 3954 C CA . MET B 1 107 ? 3.426 8.094 -4.961 1 97.56 107 MET B CA 1
ATOM 3955 C C . MET B 1 107 ? 4.141 7.078 -5.844 1 97.56 107 MET B C 1
ATOM 3957 O O . MET B 1 107 ? 5.203 6.57 -5.484 1 97.56 107 MET B O 1
ATOM 3961 N N . GLU B 1 108 ? 3.523 6.777 -6.98 1 96.88 108 GLU B N 1
ATOM 3962 C CA . GLU B 1 108 ? 4.156 5.84 -7.902 1 96.88 108 GLU B CA 1
ATOM 3963 C C . GLU B 1 108 ? 5.496 6.379 -8.406 1 96.88 108 GLU B C 1
ATOM 3965 O O . GLU B 1 108 ? 6.465 5.629 -8.531 1 96.88 108 GLU B O 1
ATOM 3970 N N . ASN B 1 109 ? 5.508 7.625 -8.727 1 97.88 109 ASN B N 1
ATOM 3971 C CA . ASN B 1 109 ? 6.746 8.266 -9.156 1 97.88 109 ASN B CA 1
ATOM 3972 C C . ASN B 1 109 ? 7.84 8.125 -8.102 1 97.88 109 ASN B C 1
ATOM 3974 O O . ASN B 1 109 ? 8.961 7.734 -8.414 1 97.88 109 ASN B O 1
ATOM 3978 N N . LEU B 1 110 ? 7.496 8.453 -6.891 1 98.38 110 LEU B N 1
ATOM 3979 C CA . LEU B 1 110 ? 8.469 8.383 -5.805 1 98.38 110 LEU B CA 1
ATOM 3980 C C . LEU B 1 110 ? 9 6.969 -5.641 1 98.38 110 LEU B C 1
ATOM 3982 O O . LEU B 1 110 ? 10.219 6.766 -5.539 1 98.38 110 LEU B O 1
ATOM 3986 N N . ILE B 1 111 ? 8.172 5.984 -5.645 1 98.19 111 ILE B N 1
ATOM 3987 C CA . ILE B 1 111 ? 8.578 4.59 -5.516 1 98.19 111 ILE B CA 1
ATOM 3988 C C . ILE B 1 111 ? 9.492 4.207 -6.676 1 98.19 111 ILE B C 1
ATOM 3990 O O . ILE B 1 111 ? 10.492 3.523 -6.484 1 98.19 111 ILE B O 1
ATOM 3994 N N . SER B 1 112 ? 9.172 4.676 -7.855 1 97.31 112 SER B N 1
ATOM 3995 C CA . SER B 1 112 ? 9.898 4.32 -9.07 1 97.31 112 SER B CA 1
ATOM 3996 C C . SER B 1 112 ? 11.312 4.883 -9.062 1 97.31 112 SER B C 1
ATOM 3998 O O . SER B 1 112 ? 12.164 4.469 -9.852 1 97.31 112 SER B O 1
ATOM 4000 N N . LEU B 1 113 ? 11.523 5.844 -8.195 1 97.56 113 LEU B N 1
ATOM 4001 C CA . LEU B 1 113 ? 12.867 6.402 -8.062 1 97.56 113 LEU B CA 1
ATOM 4002 C C . LEU B 1 113 ? 13.781 5.449 -7.301 1 97.56 113 LEU B C 1
ATOM 4004 O O . LEU B 1 113 ? 14.922 5.793 -6.988 1 97.56 113 LEU B O 1
ATOM 4008 N N . GLY B 1 114 ? 13.328 4.301 -6.98 1 97 114 GLY B N 1
ATOM 4009 C CA . GLY B 1 114 ? 14.164 3.223 -6.477 1 97 114 GLY B CA 1
ATOM 4010 C C . GLY B 1 114 ? 13.984 2.967 -4.992 1 97 114 GLY B C 1
ATOM 4011 O O . GLY B 1 114 ? 14.961 2.871 -4.25 1 97 114 GLY B O 1
ATOM 4012 N N . PHE B 1 115 ? 12.727 2.867 -4.562 1 98.38 115 PHE B N 1
ATOM 4013 C CA . PHE B 1 115 ? 12.469 2.652 -3.143 1 98.38 115 PHE B CA 1
ATOM 4014 C C . PHE B 1 115 ? 11.562 1.439 -2.936 1 98.38 115 PHE B C 1
ATOM 4016 O O . PHE B 1 115 ? 10.672 1.179 -3.742 1 98.38 115 PHE B O 1
ATOM 4023 N N . ASP B 1 116 ? 11.844 0.644 -1.858 1 98.5 116 ASP B N 1
ATOM 4024 C CA . ASP B 1 116 ? 10.812 -0.217 -1.286 1 98.5 116 ASP B CA 1
ATOM 4025 C C . ASP B 1 116 ? 9.773 0.603 -0.528 1 98.5 116 ASP B C 1
ATOM 4027 O O . ASP B 1 116 ? 10.102 1.618 0.087 1 98.5 116 ASP B O 1
ATOM 4031 N N . CYS B 1 117 ? 8.523 0.153 -0.591 1 98.62 117 CYS B N 1
ATOM 4032 C CA . CYS B 1 117 ? 7.477 0.912 0.089 1 98.62 117 CYS B CA 1
ATOM 4033 C C . CYS B 1 117 ? 6.445 -0.02 0.714 1 98.62 117 CYS B C 1
ATOM 4035 O O . CYS B 1 117 ? 6.082 -1.037 0.121 1 98.62 117 CYS B O 1
ATOM 4037 N N . ILE B 1 118 ? 6.078 0.254 1.934 1 98.62 118 ILE B N 1
ATOM 4038 C CA . ILE B 1 118 ? 4.91 -0.347 2.57 1 98.62 118 ILE B CA 1
ATOM 4039 C C . ILE B 1 118 ? 3.783 0.679 2.654 1 98.62 118 ILE B C 1
ATOM 4041 O O . ILE B 1 118 ? 3.955 1.753 3.234 1 98.62 118 ILE B O 1
ATOM 4045 N N . GLN B 1 119 ? 2.695 0.325 2.059 1 98 119 GLN B N 1
ATOM 4046 C CA . GLN B 1 119 ? 1.519 1.185 2.145 1 98 119 GLN B CA 1
ATOM 4047 C C . GLN B 1 119 ? 0.482 0.604 3.102 1 98 119 GLN B C 1
ATOM 4049 O O . GLN B 1 119 ? 0.054 -0.541 2.941 1 98 119 GLN B O 1
ATOM 4054 N N . MET B 1 120 ? 0.149 1.377 4.074 1 97.69 120 MET B N 1
ATOM 4055 C CA . MET B 1 120 ? -0.888 0.995 5.031 1 97.69 120 MET B CA 1
ATOM 4056 C C . MET B 1 120 ? -2.219 1.654 4.68 1 97.69 120 MET B C 1
ATOM 4058 O O . MET B 1 120 ? -2.303 2.879 4.582 1 97.69 120 MET B O 1
ATOM 4062 N N . ARG B 1 121 ? -3.211 0.848 4.465 1 97.44 121 ARG B N 1
ATOM 4063 C CA . ARG B 1 121 ? -4.547 1.284 4.074 1 97.44 121 ARG B CA 1
ATOM 4064 C C . ARG B 1 121 ? -5.586 0.867 5.109 1 97.44 121 ARG B C 1
ATOM 4066 O O . ARG B 1 121 ? -6.102 -0.252 5.062 1 97.44 121 ARG B O 1
ATOM 4073 N N . PRO B 1 122 ? -5.973 1.838 5.996 1 97.25 122 PRO B N 1
ATOM 4074 C CA . PRO B 1 122 ? -6.996 1.483 6.984 1 97.25 122 PRO B CA 1
ATOM 4075 C C . PRO B 1 122 ? -8.344 1.15 6.344 1 97.25 122 PRO B C 1
ATOM 4077 O O . PRO B 1 122 ? -8.656 1.649 5.262 1 97.25 122 PRO B O 1
ATOM 4080 N N . ASN B 1 123 ? -9.117 0.357 7.059 1 97.88 123 ASN B N 1
ATOM 4081 C CA . ASN B 1 123 ? -10.484 0.017 6.66 1 97.88 123 ASN B CA 1
ATOM 4082 C C . ASN B 1 123 ? -11.297 1.264 6.32 1 97.88 123 ASN B C 1
ATOM 4084 O O . ASN B 1 123 ? -11.617 2.059 7.207 1 97.88 123 ASN B O 1
ATOM 4088 N N . PRO B 1 124 ? -11.711 1.383 5.027 1 97.44 124 PRO B N 1
ATOM 4089 C CA . PRO B 1 124 ? -12.391 2.613 4.609 1 97.44 124 PRO B CA 1
ATOM 4090 C C . PRO B 1 124 ? -13.734 2.812 5.312 1 97.44 124 PRO B C 1
ATOM 4092 O O . PRO B 1 124 ? -14.172 3.951 5.504 1 97.44 124 PRO B O 1
ATOM 4095 N N . GLN B 1 125 ? -14.375 1.746 5.668 1 97.19 125 GLN B N 1
ATOM 4096 C CA . GLN B 1 125 ? -15.648 1.867 6.367 1 97.19 125 GLN B CA 1
ATOM 4097 C C . GLN B 1 125 ? -15.469 2.514 7.738 1 97.19 125 GLN B C 1
ATOM 4099 O O . GLN B 1 125 ? -16.266 3.355 8.148 1 97.19 125 GLN B O 1
ATOM 4104 N N . ILE B 1 126 ? -14.414 2.117 8.375 1 97.06 126 ILE B N 1
ATOM 4105 C CA . ILE B 1 126 ? -14.102 2.682 9.68 1 97.06 126 ILE B CA 1
ATOM 4106 C C . ILE B 1 126 ? -13.625 4.125 9.523 1 97.06 126 ILE B C 1
ATOM 4108 O O . ILE B 1 126 ? -14.062 5.012 10.258 1 97.06 126 ILE B O 1
ATOM 4112 N N . THR B 1 127 ? -12.773 4.367 8.555 1 97.12 127 THR B N 1
ATOM 4113 C CA . THR B 1 127 ? -12.25 5.707 8.312 1 97.12 127 THR B CA 1
ATOM 4114 C C . THR B 1 127 ? -13.391 6.691 8.055 1 97.12 127 THR B C 1
ATOM 4116 O O . THR B 1 127 ? -13.406 7.789 8.625 1 97.12 127 THR B O 1
ATOM 4119 N N . LYS B 1 128 ? -14.312 6.277 7.227 1 97.19 128 LYS B N 1
ATOM 4120 C CA . LYS B 1 128 ? -15.445 7.133 6.891 1 97.19 128 LYS B CA 1
ATOM 4121 C C . LYS B 1 128 ? -16.25 7.492 8.141 1 97.19 128 LYS B C 1
ATOM 4123 O O . LYS B 1 128 ? -16.656 8.641 8.312 1 97.19 128 LYS B O 1
ATOM 4128 N N . GLN B 1 129 ? -16.453 6.535 8.984 1 97.06 129 GLN B N 1
ATOM 4129 C CA . GLN B 1 129 ? -17.188 6.766 10.227 1 97.06 129 GLN B CA 1
ATOM 4130 C C . GLN B 1 129 ? -16.438 7.738 11.133 1 97.06 129 GLN B C 1
ATOM 4132 O O . GLN B 1 129 ? -17.047 8.625 11.734 1 97.06 129 GLN B O 1
ATOM 4137 N N . LEU B 1 130 ? -15.164 7.516 11.211 1 96.69 130 LEU B N 1
ATOM 4138 C CA . LEU B 1 130 ? -14.344 8.367 12.07 1 96.69 130 LEU B CA 1
ATOM 4139 C C . LEU B 1 130 ? -14.305 9.797 11.539 1 96.69 130 LEU B C 1
ATOM 4141 O O . LEU B 1 130 ? -14.359 10.758 12.312 1 96.69 130 LEU B O 1
ATOM 4145 N N . VAL B 1 131 ? -14.219 9.938 10.219 1 97.38 131 VAL B N 1
ATOM 4146 C CA . VAL B 1 131 ? -14.211 11.258 9.586 1 97.38 131 VAL B CA 1
ATOM 4147 C C . VAL B 1 131 ? -15.523 11.977 9.875 1 97.38 131 VAL B C 1
ATOM 4149 O O . VAL B 1 131 ? -15.523 13.141 10.281 1 97.38 131 VAL B O 1
ATOM 4152 N N . LYS B 1 132 ? -16.609 11.266 9.711 1 97.75 132 LYS B N 1
ATOM 4153 C CA . LYS B 1 132 ? -17.938 11.836 9.984 1 97.75 132 LYS B CA 1
ATOM 4154 C C . LYS B 1 132 ? -18.062 12.25 11.445 1 97.75 132 LYS B C 1
ATOM 4156 O O . LYS B 1 132 ? -18.484 13.375 11.742 1 97.75 132 LYS B O 1
ATOM 4161 N N . LYS B 1 133 ? -17.688 11.398 12.289 1 96.06 133 LYS B N 1
ATOM 4162 C CA . LYS B 1 133 ? -17.734 11.68 13.719 1 96.06 133 LYS B CA 1
ATOM 4163 C C . LYS B 1 133 ? -16.906 12.914 14.062 1 96.06 133 LYS B C 1
ATOM 4165 O O . LYS B 1 133 ? -17.375 13.805 14.781 1 96.06 133 LYS B O 1
ATOM 4170 N N . SER B 1 134 ? -15.703 12.953 13.547 1 95.94 134 SER B N 1
ATOM 4171 C CA . SER B 1 134 ? -14.781 14.047 13.844 1 95.94 134 SER B CA 1
ATOM 4172 C C . SER B 1 134 ? -15.297 15.367 13.289 1 95.94 134 SER B C 1
ATOM 4174 O O . SER B 1 134 ? -15.094 16.422 13.898 1 95.94 134 SER B O 1
ATOM 4176 N N . PHE B 1 135 ? -15.977 15.289 12.156 1 98.25 135 PHE B N 1
ATOM 4177 C CA . PHE B 1 135 ? -16.578 16.469 11.562 1 98.25 135 PHE B CA 1
ATOM 4178 C C . PHE B 1 135 ? -17.656 17.047 12.492 1 98.25 135 PHE B C 1
ATOM 4180 O O . PHE B 1 135 ? -17.641 18.25 12.789 1 98.25 135 PHE B O 1
ATOM 4187 N N . TYR B 1 136 ? -18.453 16.234 12.984 1 97.88 136 TYR B N 1
ATOM 4188 C CA . TYR B 1 136 ? -19.547 16.672 13.836 1 97.88 136 TYR B CA 1
ATOM 4189 C C . TYR B 1 136 ? -19.031 17.109 15.203 1 97.88 136 TYR B C 1
ATOM 4191 O O . TYR B 1 136 ? -19.5 18.125 15.742 1 97.88 136 TYR B O 1
ATOM 4199 N N . GLU B 1 137 ? -18.078 16.438 15.703 1 95.19 137 GLU B N 1
ATOM 4200 C CA . GLU B 1 137 ? -17.688 16.641 17.094 1 95.19 137 GLU B CA 1
ATOM 4201 C C . GLU B 1 137 ? -16.656 17.766 17.219 1 95.19 137 GLU B C 1
ATOM 4203 O O . GLU B 1 137 ? -16.641 18.484 18.219 1 95.19 137 GLU B O 1
ATOM 4208 N N . TYR B 1 138 ? -15.836 17.906 16.156 1 94.12 138 TYR B N 1
ATOM 4209 C CA . TYR B 1 138 ? -14.711 18.812 16.328 1 94.12 138 TYR B CA 1
ATOM 4210 C C . TYR B 1 138 ? -14.656 19.828 15.18 1 94.12 138 TYR B C 1
ATOM 4212 O O . TYR B 1 138 ? -13.859 20.766 15.211 1 94.12 138 TYR B O 1
ATOM 4220 N N . GLY B 1 139 ? -15.477 19.703 14.18 1 96.56 139 GLY B N 1
ATOM 4221 C CA . GLY B 1 139 ? -15.289 20.5 12.977 1 96.56 139 GLY B CA 1
ATOM 4222 C C . GLY B 1 139 ? -13.938 20.297 12.328 1 96.56 139 GLY B C 1
ATOM 4223 O O . GLY B 1 139 ? -13.344 21.234 11.789 1 96.56 139 GLY B O 1
ATOM 4224 N N . ASN B 1 140 ? -13.406 19.141 12.523 1 95.88 140 ASN B N 1
ATOM 4225 C CA . ASN B 1 140 ? -12.109 18.75 11.984 1 95.88 140 ASN B CA 1
ATOM 4226 C C . ASN B 1 140 ? -12.156 17.344 11.367 1 95.88 140 ASN B C 1
ATOM 4228 O O . ASN B 1 140 ? -11.727 16.375 11.984 1 95.88 140 ASN B O 1
ATOM 4232 N N . PRO B 1 141 ? -12.57 17.266 10.133 1 96.31 141 PRO B N 1
ATOM 4233 C CA . PRO B 1 141 ? -12.781 15.953 9.523 1 96.31 141 PRO B CA 1
ATOM 4234 C C . PRO B 1 141 ? -11.477 15.203 9.273 1 96.31 141 PRO B C 1
ATOM 4236 O O . PRO B 1 141 ? -11.492 13.984 9.086 1 96.31 141 PRO B O 1
ATOM 4239 N N . ILE B 1 142 ? -10.32 15.828 9.258 1 94.88 142 ILE B N 1
ATOM 4240 C CA . ILE B 1 142 ? -9.102 15.141 8.859 1 94.88 142 ILE B CA 1
ATOM 4241 C C . ILE B 1 142 ? -8.383 14.594 10.094 1 94.88 142 ILE B C 1
ATOM 4243 O O . ILE B 1 142 ? -7.441 13.805 9.977 1 94.88 142 ILE B O 1
ATOM 4247 N N . LYS B 1 143 ? -8.812 14.953 11.281 1 93.19 143 LYS B N 1
ATOM 4248 C CA . LYS B 1 143 ? -8.156 14.562 12.523 1 93.19 143 LYS B CA 1
ATOM 4249 C C . LYS B 1 143 ? -7.93 13.055 12.578 1 93.19 143 LYS B C 1
ATOM 4251 O O . LYS B 1 143 ? -6.816 12.602 12.836 1 93.19 143 LYS B O 1
ATOM 4256 N N . PRO B 1 144 ? -8.906 12.234 12.258 1 93.25 144 PRO B N 1
ATOM 4257 C CA . PRO B 1 144 ? -8.664 10.789 12.359 1 93.25 144 PRO B CA 1
ATOM 4258 C C . PRO B 1 144 ? -7.609 10.297 11.375 1 93.25 144 PRO B C 1
ATOM 4260 O O . PRO B 1 144 ? -6.828 9.398 11.695 1 93.25 144 PRO B O 1
ATOM 4263 N N . THR B 1 145 ? -7.578 10.82 10.164 1 93.62 145 THR B N 1
ATOM 4264 C CA . THR B 1 145 ? -6.641 10.352 9.148 1 93.62 145 THR B CA 1
ATOM 4265 C C . THR B 1 145 ? -5.211 10.758 9.5 1 93.62 145 THR B C 1
ATOM 4267 O O . THR B 1 145 ? -4.25 10.117 9.078 1 93.62 145 THR B O 1
ATOM 4270 N N . GLU B 1 146 ? -5.078 11.82 10.305 1 92.44 146 GLU B N 1
ATOM 4271 C CA . GLU B 1 146 ? -3.756 12.219 10.773 1 92.44 146 GLU B CA 1
ATOM 4272 C C . GLU B 1 146 ? -3.168 11.18 11.719 1 92.44 146 GLU B C 1
ATOM 4274 O O . GLU B 1 146 ? -1.95 10.984 11.758 1 92.44 146 GLU B O 1
ATOM 4279 N N . TYR B 1 147 ? -4.035 10.508 12.469 1 93.12 147 TYR B N 1
ATOM 4280 C CA . TYR B 1 147 ? -3.557 9.484 13.383 1 93.12 147 TYR B CA 1
ATOM 4281 C C . TYR B 1 147 ? -2.826 8.375 12.633 1 93.12 147 TYR B C 1
ATOM 4283 O O . TYR B 1 147 ? -1.66 8.086 12.914 1 93.12 147 TYR B O 1
ATOM 4291 N N . SER B 1 148 ? -3.518 7.844 11.625 1 94.31 148 SER B N 1
ATOM 4292 C CA . SER B 1 148 ? -2.908 6.75 10.875 1 94.31 148 SER B CA 1
ATOM 4293 C C . SER B 1 148 ? -1.737 7.242 10.031 1 94.31 148 SER B C 1
ATOM 4295 O O . SER B 1 148 ? -0.763 6.516 9.828 1 94.31 148 SER B O 1
ATOM 4297 N N . LEU B 1 149 ? -1.812 8.445 9.578 1 94 149 LEU B N 1
ATOM 4298 C CA . LEU B 1 149 ? -0.726 9.023 8.805 1 94 149 LEU B CA 1
ATOM 4299 C C . LEU B 1 149 ? 0.562 9.078 9.617 1 94 149 LEU B C 1
ATOM 4301 O O . LEU B 1 149 ? 1.615 8.633 9.148 1 94 149 LEU B O 1
ATOM 4305 N N . TRP B 1 150 ? 0.486 9.523 10.82 1 93 150 TRP B N 1
ATOM 4306 C CA . TRP B 1 150 ? 1.671 9.703 11.648 1 93 150 TRP B CA 1
ATOM 4307 C C . TRP B 1 150 ? 2.119 8.375 12.25 1 93 150 TRP B C 1
ATOM 4309 O O . TRP B 1 150 ? 3.316 8.094 12.328 1 93 150 TRP B O 1
ATOM 4319 N N . SER B 1 151 ? 1.184 7.559 12.641 1 95.56 151 SER B N 1
ATOM 4320 C CA . SER B 1 151 ? 1.533 6.328 13.344 1 95.56 151 SER B CA 1
ATOM 4321 C C . SER B 1 151 ? 2.18 5.316 12.406 1 95.56 151 SER B C 1
ATOM 4323 O O . SER B 1 151 ? 2.963 4.469 12.844 1 95.56 151 SER B O 1
ATOM 4325 N N . SER B 1 152 ? 1.921 5.379 11.141 1 97.31 152 SER B N 1
ATOM 4326 C CA . SER B 1 152 ? 2.295 4.34 10.188 1 97.31 152 SER B CA 1
ATOM 4327 C C . SER B 1 152 ? 3.801 4.098 10.203 1 97.31 152 SER B C 1
ATOM 4329 O O . SER B 1 152 ? 4.25 2.959 10.344 1 97.31 152 SER B O 1
ATOM 4331 N N . ALA B 1 153 ? 4.617 5.18 10.086 1 97.88 153 ALA B N 1
ATOM 4332 C CA . ALA B 1 153 ? 6.07 5.027 10.031 1 97.88 153 ALA B CA 1
ATOM 4333 C C . ALA B 1 153 ? 6.609 4.449 11.336 1 97.88 153 ALA B C 1
ATOM 4335 O O . ALA B 1 153 ? 7.551 3.652 11.328 1 97.88 153 ALA B O 1
ATOM 4336 N N . TYR B 1 154 ? 5.992 4.828 12.438 1 97.81 154 TYR B N 1
ATOM 4337 C CA . TYR B 1 154 ? 6.457 4.371 13.742 1 97.81 154 TYR B CA 1
ATOM 4338 C C . TYR B 1 154 ? 6.066 2.918 13.977 1 97.81 154 TYR B C 1
ATOM 4340 O O . TYR B 1 154 ? 6.836 2.15 14.562 1 97.81 154 TYR B O 1
ATOM 4348 N N . ILE B 1 155 ? 4.832 2.553 13.531 1 97.94 155 ILE B N 1
ATOM 4349 C CA . ILE B 1 155 ? 4.402 1.163 13.617 1 97.94 155 ILE B CA 1
ATOM 4350 C C . ILE B 1 155 ? 5.363 0.271 12.836 1 97.94 155 ILE B C 1
ATOM 4352 O O . ILE B 1 155 ? 5.852 -0.733 13.359 1 97.94 155 ILE B O 1
ATOM 4356 N N . ILE B 1 156 ? 5.711 0.659 11.641 1 98.69 156 ILE B N 1
ATOM 4357 C CA . ILE B 1 156 ? 6.57 -0.157 10.789 1 98.69 156 ILE B CA 1
ATOM 4358 C C . ILE B 1 156 ? 7.98 -0.198 11.367 1 98.69 156 ILE B C 1
ATOM 4360 O O . ILE B 1 156 ? 8.633 -1.247 11.367 1 98.69 156 ILE B O 1
ATOM 4364 N N . ALA B 1 157 ? 8.484 0.978 11.852 1 98.69 157 ALA B N 1
ATOM 4365 C CA . ALA B 1 157 ? 9.797 0.985 12.492 1 98.69 157 ALA B CA 1
ATOM 4366 C C . ALA B 1 157 ? 9.852 -0.003 13.648 1 98.69 157 ALA B C 1
ATOM 4368 O O . ALA B 1 157 ? 10.797 -0.781 13.766 1 98.69 157 ALA B O 1
ATOM 4369 N N . GLU B 1 158 ? 8.852 0.035 14.477 1 98.38 158 GLU B N 1
ATOM 4370 C CA . GLU B 1 158 ? 8.781 -0.853 15.633 1 98.38 158 GLU B CA 1
ATOM 4371 C C . GLU B 1 158 ? 8.711 -2.316 15.203 1 98.38 158 GLU B C 1
ATOM 4373 O O . GLU B 1 158 ? 9.469 -3.15 15.695 1 98.38 158 GLU B O 1
ATOM 4378 N N . LYS B 1 159 ? 7.781 -2.629 14.289 1 98.31 159 LYS B N 1
ATOM 4379 C CA . LYS B 1 159 ? 7.512 -4.008 13.898 1 98.31 159 LYS B CA 1
ATOM 4380 C C . LYS B 1 159 ? 8.688 -4.609 13.133 1 98.31 159 LYS B C 1
ATOM 4382 O O . LYS B 1 159 ? 8.984 -5.793 13.273 1 98.31 159 LYS B O 1
ATOM 4387 N N . PHE B 1 160 ? 9.406 -3.805 12.328 1 98.19 160 PHE B N 1
ATOM 4388 C CA . PHE B 1 160 ? 10.484 -4.289 11.477 1 98.19 160 PHE B CA 1
ATOM 4389 C C . PHE B 1 160 ? 11.844 -4.023 12.125 1 98.19 160 PHE B C 1
ATOM 4391 O O . PHE B 1 160 ? 12.883 -4.277 11.523 1 98.19 160 PHE B O 1
ATOM 4398 N N . ASN B 1 161 ? 11.859 -3.445 13.312 1 98.12 161 ASN B N 1
ATOM 4399 C CA . ASN B 1 161 ? 13.07 -3.127 14.062 1 98.12 161 ASN B CA 1
ATOM 4400 C C . ASN B 1 161 ? 14.016 -2.236 13.258 1 98.12 161 ASN B C 1
ATOM 4402 O O . ASN B 1 161 ? 15.203 -2.543 13.117 1 98.12 161 ASN B O 1
ATOM 4406 N N . ILE B 1 162 ? 13.492 -1.257 12.664 1 98.75 162 ILE B N 1
ATOM 4407 C CA . ILE B 1 162 ? 14.289 -0.322 11.875 1 98.75 162 ILE B CA 1
ATOM 4408 C C . ILE B 1 162 ? 14.828 0.781 12.781 1 98.75 162 ILE B C 1
ATOM 4410 O O . ILE B 1 162 ? 14.062 1.472 13.461 1 98.75 162 ILE B O 1
ATOM 4414 N N . PRO B 1 163 ? 16.078 1.068 12.758 1 98.75 163 PRO B N 1
ATOM 4415 C CA . PRO B 1 163 ? 16.719 1.83 13.828 1 98.75 163 PRO B CA 1
ATOM 4416 C C . PRO B 1 163 ? 16.453 3.33 13.727 1 98.75 163 PRO B C 1
ATOM 4418 O O . PRO B 1 163 ? 16.641 4.062 14.703 1 98.75 163 PRO B O 1
ATOM 4421 N N . LEU B 1 164 ? 16.078 3.818 12.578 1 98.88 164 LEU B N 1
ATOM 4422 C CA . LEU B 1 164 ? 16 5.266 12.414 1 98.88 164 LEU B CA 1
ATOM 4423 C C . LEU B 1 164 ? 14.711 5.656 11.695 1 98.88 164 LEU B C 1
ATOM 4425 O O . LEU B 1 164 ? 14.383 5.094 10.641 1 98.88 164 LEU B O 1
ATOM 4429 N N . ILE B 1 165 ? 13.969 6.5 12.32 1 98.81 165 ILE B N 1
ATOM 4430 C CA . ILE B 1 165 ? 12.82 7.152 11.695 1 98.81 165 ILE B CA 1
ATOM 4431 C C . ILE B 1 165 ? 13.195 8.578 11.289 1 98.81 165 ILE B C 1
ATOM 4433 O O . ILE B 1 165 ? 13.766 9.328 12.086 1 98.81 165 ILE B O 1
ATOM 4437 N N . ILE B 1 166 ? 12.922 8.961 10.047 1 98.75 166 ILE B N 1
ATOM 4438 C CA . ILE B 1 166 ? 13.188 10.32 9.594 1 98.75 166 ILE B CA 1
ATOM 4439 C C . ILE B 1 166 ? 11.867 11.023 9.266 1 98.75 166 ILE B C 1
ATOM 4441 O O . ILE B 1 166 ? 11.156 10.617 8.344 1 98.75 166 ILE B O 1
ATOM 4445 N N . GLN B 1 167 ? 11.594 12.039 10 1 97.06 167 GLN B N 1
ATOM 4446 C CA . GLN B 1 167 ? 10.438 12.906 9.781 1 97.06 167 GLN B CA 1
ATOM 4447 C C . GLN B 1 167 ? 10.859 14.219 9.125 1 97.06 167 GLN B C 1
ATOM 4449 O O . GLN B 1 167 ? 12.047 14.5 8.992 1 97.06 167 GLN B O 1
ATOM 4454 N N . GLY B 1 168 ? 9.859 14.992 8.68 1 95.44 168 GLY B N 1
ATOM 4455 C CA . GLY B 1 168 ? 10.141 16.203 7.926 1 95.44 168 GLY B CA 1
ATOM 4456 C C . GLY B 1 168 ? 10.609 17.359 8.797 1 95.44 168 GLY B C 1
ATOM 4457 O O . GLY B 1 168 ? 11.805 17.531 9.023 1 95.44 168 GLY B O 1
ATOM 4458 N N . GLU B 1 169 ? 9.617 18.047 9.367 1 93.38 169 GLU B N 1
ATOM 4459 C CA . GLU B 1 169 ? 10.008 19.25 10.086 1 93.38 169 GLU B CA 1
ATOM 4460 C C . GLU B 1 169 ? 9.406 19.281 11.492 1 93.38 169 GLU B C 1
ATOM 4462 O O . GLU B 1 169 ? 8.32 18.734 11.719 1 93.38 169 GLU B O 1
ATOM 4467 N N . ASN B 1 170 ? 10.125 19.891 12.398 1 92.5 170 ASN B N 1
ATOM 4468 C CA . ASN B 1 170 ? 9.641 20.188 13.75 1 92.5 170 ASN B CA 1
ATOM 4469 C C . ASN B 1 170 ? 8.727 21.406 13.773 1 92.5 170 ASN B C 1
ATOM 4471 O O . ASN B 1 170 ? 9.195 22.531 13.688 1 92.5 170 ASN B O 1
ATOM 4475 N N . ALA B 1 171 ? 7.488 21.188 13.977 1 87.94 171 ALA B N 1
ATOM 4476 C CA . ALA B 1 171 ? 6.496 22.266 13.914 1 87.94 171 ALA B CA 1
ATOM 4477 C C . ALA B 1 171 ? 6.742 23.297 15.008 1 87.94 171 ALA B C 1
ATOM 4479 O O . ALA B 1 171 ? 6.391 24.469 14.844 1 87.94 171 ALA B O 1
ATOM 4480 N N . ALA B 1 172 ? 7.352 22.906 16.078 1 87.25 172 ALA B N 1
ATOM 4481 C CA . ALA B 1 172 ? 7.703 23.859 17.125 1 87.25 172 ALA B CA 1
ATOM 4482 C C . ALA B 1 172 ? 8.672 24.922 16.594 1 87.25 172 ALA B C 1
ATOM 4484 O O . ALA B 1 172 ? 8.57 26.094 16.953 1 87.25 172 ALA B O 1
ATOM 4485 N N . LEU B 1 173 ? 9.508 24.469 15.758 1 89 173 LEU B N 1
ATOM 4486 C CA . LEU B 1 173 ? 10.508 25.359 15.195 1 89 173 LEU B CA 1
ATOM 4487 C C . LEU B 1 173 ? 9.953 26.125 13.992 1 89 173 LEU B C 1
ATOM 4489 O O . LEU B 1 173 ? 10.055 27.344 13.922 1 89 173 LEU B O 1
ATOM 4493 N N . THR B 1 174 ? 9.258 25.438 13.141 1 89.25 174 THR B N 1
ATOM 4494 C CA . THR B 1 174 ? 8.938 26.016 11.836 1 89.25 174 THR B CA 1
ATOM 4495 C C . THR B 1 174 ? 7.59 26.734 11.883 1 89.25 174 THR B C 1
ATOM 4497 O O . THR B 1 174 ? 7.305 27.594 11.047 1 89.25 174 THR B O 1
ATOM 4500 N N . LEU B 1 175 ? 6.762 26.344 12.891 1 87.62 175 LEU B N 1
ATOM 4501 C CA . LEU B 1 175 ? 5.434 26.938 12.969 1 87.62 175 LEU B CA 1
ATOM 4502 C C . LEU B 1 175 ? 5.23 27.625 14.32 1 87.62 175 LEU B C 1
ATOM 4504 O O . LEU B 1 175 ? 4.234 28.328 14.516 1 87.62 175 LEU B O 1
ATOM 4508 N N . GLY B 1 176 ? 6.141 27.438 15.195 1 87.12 176 GLY B N 1
ATOM 4509 C CA . GLY B 1 176 ? 6.07 28.094 16.484 1 87.12 176 GLY B CA 1
ATOM 4510 C C . GLY B 1 176 ? 5.129 27.406 17.453 1 87.12 176 GLY B C 1
ATOM 4511 O O . GLY B 1 176 ? 4.602 28.047 18.375 1 87.12 176 GLY B O 1
ATOM 4512 N N . LEU B 1 177 ? 4.922 26.094 17.188 1 84.38 177 LEU B N 1
ATOM 4513 C CA . LEU B 1 177 ? 4.016 25.328 18.031 1 84.38 177 LEU B CA 1
ATOM 4514 C C . LEU B 1 177 ? 4.781 24.641 19.172 1 84.38 177 LEU B C 1
ATOM 4516 O O . LEU B 1 177 ? 5.355 23.562 18.969 1 84.38 177 LEU B O 1
ATOM 4520 N N . VAL B 1 178 ? 4.812 25.125 20.375 1 75.38 178 VAL B N 1
ATOM 4521 C CA . VAL B 1 178 ? 5.816 24.75 21.359 1 75.38 178 VAL B CA 1
ATOM 4522 C C . VAL B 1 178 ? 5.266 23.656 22.266 1 75.38 178 VAL B C 1
ATOM 4524 O O . VAL B 1 178 ? 6.027 22.922 22.906 1 75.38 178 VAL B O 1
ATOM 4527 N N . ASN B 1 179 ? 4.137 23.328 22.203 1 74.25 179 ASN B N 1
ATOM 4528 C CA . ASN B 1 179 ? 3.658 22.406 23.219 1 74.25 179 ASN B CA 1
ATOM 4529 C C . ASN B 1 179 ? 4 20.953 22.875 1 74.25 179 ASN B C 1
ATOM 4531 O O . ASN B 1 179 ? 3.506 20.422 21.875 1 74.25 179 ASN B O 1
ATOM 4535 N N . GLY B 1 180 ? 4.922 20.344 23.641 1 76.5 180 GLY B N 1
ATOM 4536 C CA . GLY B 1 180 ? 5.172 18.906 23.703 1 76.5 180 GLY B CA 1
ATOM 4537 C C . GLY B 1 180 ? 6.137 18.422 22.641 1 76.5 180 GLY B C 1
ATOM 4538 O O . GLY B 1 180 ? 6.539 17.266 22.641 1 76.5 180 GLY B O 1
ATOM 4539 N N . LEU B 1 181 ? 6.57 19.203 21.672 1 82.75 181 LEU B N 1
ATOM 4540 C CA . LEU B 1 181 ? 7.398 18.75 20.562 1 82.75 181 LEU B CA 1
ATOM 4541 C C . LEU B 1 181 ? 8.875 18.953 20.859 1 82.75 181 LEU B C 1
ATOM 4543 O O . LEU B 1 181 ? 9.734 18.281 20.297 1 82.75 181 LEU B O 1
ATOM 4547 N N . GLY B 1 182 ? 9.242 19.859 21.75 1 81.44 182 GLY B N 1
ATOM 4548 C CA . GLY B 1 182 ? 10.625 20.234 21.984 1 81.44 182 GLY B CA 1
ATOM 4549 C C . GLY B 1 182 ? 11.211 21.094 20.891 1 81.44 182 GLY B C 1
ATOM 4550 O O . GLY B 1 182 ? 10.562 21.328 19.859 1 81.44 182 GLY B O 1
ATOM 4551 N N . ASN B 1 183 ? 12.461 21.594 21.031 1 87.5 183 ASN B N 1
ATOM 4552 C CA . ASN B 1 183 ? 13.109 22.5 20.094 1 87.5 183 ASN B CA 1
ATOM 4553 C C . ASN B 1 183 ? 14.414 21.906 19.562 1 87.5 183 ASN B C 1
ATOM 4555 O O . ASN B 1 183 ? 15.398 22.625 19.375 1 87.5 183 ASN B O 1
ATOM 4559 N N . ASP B 1 184 ? 14.367 20.594 19.391 1 91.75 184 ASP B N 1
ATOM 4560 C CA . ASP B 1 184 ? 15.555 19.906 18.906 1 91.75 184 ASP B CA 1
ATOM 4561 C C . ASP B 1 184 ? 15.203 18.969 17.75 1 91.75 184 ASP B C 1
ATOM 4563 O O . ASP B 1 184 ? 14.164 19.125 17.094 1 91.75 184 ASP B O 1
ATOM 4567 N N . GLY B 1 185 ? 16.188 18.125 17.422 1 94 185 GLY B N 1
ATOM 4568 C CA . GLY B 1 185 ? 16 17.234 16.281 1 94 185 GLY B CA 1
ATOM 4569 C C . GLY B 1 185 ? 15.336 15.93 16.641 1 94 185 GLY B C 1
ATOM 4570 O O . GLY B 1 185 ? 15.211 15.031 15.797 1 94 185 GLY B O 1
ATOM 4571 N N . ASN B 1 186 ? 14.852 15.789 17.859 1 94.56 186 ASN B N 1
ATOM 4572 C CA . ASN B 1 186 ? 14.258 14.539 18.328 1 94.56 186 ASN B CA 1
ATOM 4573 C C . ASN B 1 186 ? 12.781 14.438 17.938 1 94.56 186 ASN B C 1
ATOM 4575 O O . ASN B 1 186 ? 11.953 15.219 18.406 1 94.56 186 ASN B O 1
ATOM 4579 N N . ALA B 1 187 ? 12.43 13.43 17.156 1 95.25 187 ALA B N 1
ATOM 4580 C CA . ALA B 1 187 ? 11.07 13.281 16.641 1 95.25 187 ALA B CA 1
ATOM 4581 C C . ALA B 1 187 ? 10.328 12.156 17.359 1 95.25 187 ALA B C 1
ATOM 4583 O O . ALA B 1 187 ? 9.266 11.719 16.906 1 95.25 187 ALA B O 1
ATOM 4584 N N . LEU B 1 188 ? 10.812 11.617 18.469 1 93 188 LEU B N 1
ATOM 4585 C CA . LEU B 1 188 ? 10.125 10.578 19.219 1 93 188 LEU B CA 1
ATOM 4586 C C . LEU B 1 188 ? 8.883 11.133 19.906 1 93 188 LEU B C 1
ATOM 4588 O O . LEU B 1 188 ? 7.973 10.375 20.25 1 93 188 LEU B O 1
ATOM 4592 N N . ASN B 1 189 ? 8.898 12.484 20.016 1 86 189 ASN B N 1
ATOM 4593 C CA . ASN B 1 189 ? 7.773 13.102 20.719 1 86 189 ASN B CA 1
ATOM 4594 C C . ASN B 1 189 ? 6.785 13.734 19.734 1 86 189 ASN B C 1
ATOM 4596 O O . ASN B 1 189 ? 5.965 14.57 20.125 1 86 189 ASN B O 1
ATOM 4600 N N . VAL B 1 190 ? 6.805 13.297 18.562 1 85 190 VAL B N 1
ATOM 4601 C CA . VAL B 1 190 ? 6.004 13.922 17.516 1 85 190 VAL B CA 1
ATOM 4602 C C . VAL B 1 190 ? 4.52 13.805 17.844 1 85 190 VAL B C 1
ATOM 4604 O O . VAL B 1 190 ? 3.727 14.688 17.516 1 85 190 VAL B O 1
ATOM 4607 N N . ASN B 1 191 ? 4.152 12.734 18.562 1 82.19 191 ASN B N 1
ATOM 4608 C CA . ASN B 1 191 ? 2.742 12.492 18.859 1 82.19 191 ASN B CA 1
ATOM 4609 C C . ASN B 1 191 ? 2.258 13.344 20.031 1 82.19 191 ASN B C 1
ATOM 4611 O O . ASN B 1 191 ? 1.078 13.312 20.375 1 82.19 191 ASN B O 1
ATOM 4615 N N . ASN B 1 192 ? 3.129 14.156 20.547 1 78 192 ASN B N 1
ATOM 4616 C CA . ASN B 1 192 ? 2.725 15.055 21.625 1 78 192 ASN B CA 1
ATOM 4617 C C . ASN B 1 192 ? 2.188 16.375 21.078 1 78 192 ASN B C 1
ATOM 4619 O O . ASN B 1 192 ? 1.67 17.203 21.828 1 78 192 ASN B O 1
ATOM 4623 N N . GLY B 1 193 ? 2.242 16.531 19.828 1 70.88 193 GLY B N 1
ATOM 4624 C CA . GLY B 1 193 ? 1.691 17.734 19.219 1 70.88 193 GLY B CA 1
ATOM 4625 C C . GLY B 1 193 ? 0.175 17.766 19.234 1 70.88 193 GLY B C 1
ATOM 4626 O O . GLY B 1 193 ? -0.47 16.734 19.438 1 70.88 193 GLY B O 1
ATOM 4627 N N . ASN B 1 194 ? -0.405 18.891 19.062 1 65 194 ASN B N 1
ATOM 4628 C CA . ASN B 1 194 ? -1.844 19.125 19.109 1 65 194 ASN B CA 1
ATOM 4629 C C . ASN B 1 194 ? -2.59 18.281 18.094 1 65 194 ASN B C 1
ATOM 4631 O O . ASN B 1 194 ? -3.662 17.75 18.391 1 65 194 ASN B O 1
ATOM 4635 N N . THR B 1 195 ? -2.035 18.156 17.016 1 64.12 195 THR B N 1
ATOM 4636 C CA . THR B 1 195 ? -2.719 17.484 15.922 1 64.12 195 THR B CA 1
ATOM 4637 C C . THR B 1 195 ? -2.994 16.016 16.281 1 64.12 195 THR B C 1
ATOM 4639 O O . THR B 1 195 ? -4.086 15.516 16.031 1 64.12 195 THR B O 1
ATOM 4642 N N . VAL B 1 196 ? -2.029 15.375 16.953 1 72.75 196 VAL B N 1
ATOM 4643 C CA . VAL B 1 196 ? -2.107 13.938 17.141 1 72.75 196 VAL B CA 1
ATOM 4644 C C . VAL B 1 196 ? -2.41 13.625 18.609 1 72.75 196 VAL B C 1
ATOM 4646 O O . VAL B 1 196 ? -3.062 12.625 18.922 1 72.75 196 VAL B O 1
ATOM 4649 N N . ASN B 1 197 ? -2.191 14.531 19.469 1 71.38 197 ASN B N 1
ATOM 4650 C CA . ASN B 1 197 ? -2.488 14.438 20.891 1 71.38 197 ASN B CA 1
ATOM 4651 C C . ASN B 1 197 ? -2.318 13.008 21.406 1 71.38 197 ASN B C 1
ATOM 4653 O O . ASN B 1 197 ? -3.236 12.445 22 1 71.38 197 ASN B O 1
ATOM 4657 N N . GLY B 1 198 ? -1.191 12.414 21.109 1 73.62 198 GLY B N 1
ATOM 4658 C CA . GLY B 1 198 ? -0.831 11.078 21.562 1 73.62 198 GLY B CA 1
ATOM 4659 C C . GLY B 1 198 ? -1.156 9.992 20.562 1 73.62 198 GLY B C 1
ATOM 4660 O O . GLY B 1 198 ? -0.577 8.906 20.609 1 73.62 198 GLY B O 1
ATOM 4661 N N . CYS B 1 199 ? -2.188 10.414 19.641 1 77.25 199 CYS B N 1
ATOM 4662 C CA . CYS B 1 199 ? -2.635 9.461 18.625 1 77.25 199 CYS B CA 1
ATOM 4663 C C . CYS B 1 199 ? -3.006 8.125 19.266 1 77.25 199 CYS B C 1
ATOM 4665 O O . CYS B 1 199 ? -2.484 7.078 18.875 1 77.25 199 CYS B O 1
ATOM 4667 N N . LYS B 1 200 ? -3.93 8.164 20.328 1 87.06 200 LYS B N 1
ATOM 4668 C CA . LYS B 1 200 ? -4.402 6.965 21.016 1 87.06 200 LYS B CA 1
ATOM 4669 C C . LYS B 1 200 ? -5.691 6.445 20.375 1 87.06 200 LYS B C 1
ATOM 4671 O O . LYS B 1 200 ? -6.676 7.176 20.266 1 87.06 200 LYS B O 1
ATOM 4676 N N . ALA B 1 201 ? -5.625 5.203 20.031 1 87.12 201 ALA B N 1
ATOM 4677 C CA . ALA B 1 201 ? -6.793 4.57 19.422 1 87.12 201 ALA B CA 1
ATOM 4678 C C . ALA B 1 201 ? -8.031 4.738 20.297 1 87.12 201 ALA B C 1
ATOM 4680 O O . ALA B 1 201 ? -9.148 4.832 19.781 1 87.12 201 ALA B O 1
ATOM 4681 N N . THR B 1 202 ? -7.867 4.82 21.531 1 88.25 202 THR B N 1
ATOM 4682 C CA . THR B 1 202 ? -8.969 4.898 22.484 1 88.25 202 THR B CA 1
ATOM 4683 C C . THR B 1 202 ? -9.773 6.18 22.281 1 88.25 202 THR B C 1
ATOM 4685 O O . THR B 1 202 ? -10.93 6.27 22.703 1 88.25 202 THR B O 1
ATOM 4688 N N . ASP B 1 203 ? -9.156 7.141 21.641 1 86.88 203 ASP B N 1
ATOM 4689 C CA . ASP B 1 203 ? -9.859 8.383 21.359 1 86.88 203 ASP B CA 1
ATOM 4690 C C . ASP B 1 203 ? -11.008 8.156 20.375 1 86.88 203 ASP B C 1
ATOM 4692 O O . ASP B 1 203 ? -11.938 8.961 20.297 1 86.88 203 ASP B O 1
ATOM 4696 N N . TRP B 1 204 ? -10.969 7.031 19.688 1 90.5 204 TRP B N 1
ATOM 4697 C CA . TRP B 1 204 ? -11.93 6.805 18.609 1 90.5 204 TRP B CA 1
ATOM 4698 C C . TRP B 1 204 ? -12.852 5.633 18.938 1 90.5 204 TRP B C 1
ATOM 4700 O O . TRP B 1 204 ? -13.781 5.34 18.172 1 90.5 204 TRP B O 1
ATOM 4710 N N . GLU B 1 205 ? -12.547 5 20 1 90.44 205 GLU B N 1
ATOM 4711 C CA . GLU B 1 205 ? -13.383 3.871 20.391 1 90.44 205 GLU B CA 1
ATOM 4712 C C . GLU B 1 205 ? -14.82 4.312 20.656 1 90.44 205 GLU B C 1
ATOM 4714 O O . GLU B 1 205 ? -15.055 5.398 21.188 1 90.44 205 GLU B O 1
ATOM 4719 N N . SER B 1 206 ? -15.773 3.535 20.188 1 91.12 206 SER B N 1
ATOM 4720 C CA . SER B 1 206 ? -17.203 3.752 20.406 1 91.12 206 SER B CA 1
ATOM 4721 C C . SER B 1 206 ? -17.969 2.434 20.406 1 91.12 206 SER B C 1
ATOM 4723 O O . SER B 1 206 ? -17.359 1.359 20.344 1 91.12 206 SER B O 1
ATOM 4725 N N . ASP B 1 207 ? -19.297 2.584 20.547 1 88.31 207 ASP B N 1
ATOM 4726 C CA . ASP B 1 207 ? -20.141 1.384 20.531 1 88.31 207 ASP B CA 1
ATOM 4727 C C . ASP B 1 207 ? -20.062 0.683 19.172 1 88.31 207 ASP B C 1
ATOM 4729 O O . ASP B 1 207 ? -20.141 -0.545 19.094 1 88.31 207 ASP B O 1
ATOM 4733 N N . SER B 1 208 ? -19.766 1.436 18.219 1 90 208 SER B N 1
ATOM 4734 C CA . SER B 1 208 ? -19.797 0.884 16.859 1 90 208 SER B CA 1
ATOM 4735 C C . SER B 1 208 ? -18.406 0.515 16.391 1 90 208 SER B C 1
ATOM 4737 O O . SER B 1 208 ? -18.25 -0.233 15.414 1 90 208 SER B O 1
ATOM 4739 N N . ILE B 1 209 ? -17.391 1.052 17.047 1 93.19 209 ILE B N 1
ATOM 4740 C CA . ILE B 1 209 ? -16.031 0.796 16.625 1 93.19 209 ILE B CA 1
ATOM 4741 C C . ILE B 1 209 ? -15.203 0.306 17.812 1 93.19 209 ILE B C 1
ATOM 4743 O O . ILE B 1 209 ? -14.82 1.097 18.672 1 93.19 209 ILE B O 1
ATOM 4747 N N . SER B 1 210 ? -14.844 -0.938 17.75 1 92.31 210 SER B N 1
ATOM 4748 C CA . SER B 1 210 ? -14.055 -1.523 18.828 1 92.31 210 SER B CA 1
ATOM 4749 C C . SER B 1 210 ? -12.562 -1.256 18.641 1 92.31 210 SER B C 1
ATOM 4751 O O . SER B 1 210 ? -12.109 -1.016 17.516 1 92.31 210 SER B O 1
ATOM 4753 N N . LEU B 1 211 ? -11.844 -1.342 19.688 1 92.12 211 LEU B N 1
ATOM 4754 C CA . LEU B 1 211 ? -10.422 -0.997 19.719 1 92.12 211 LEU B CA 1
ATOM 4755 C C . LEU B 1 211 ? -9.625 -1.906 18.797 1 92.12 211 LEU B C 1
ATOM 4757 O O . LEU B 1 211 ? -8.617 -1.482 18.219 1 92.12 211 LEU B O 1
ATOM 4761 N N . ASP B 1 212 ? -10.047 -3.094 18.656 1 90.44 212 ASP B N 1
ATOM 4762 C CA . ASP B 1 212 ? -9.312 -4.062 17.844 1 90.44 212 ASP B CA 1
ATOM 4763 C C . ASP B 1 212 ? -9.336 -3.676 16.359 1 90.44 212 ASP B C 1
ATOM 4765 O O . ASP B 1 212 ? -8.531 -4.172 15.578 1 90.44 212 ASP B O 1
ATOM 4769 N N . LYS B 1 213 ? -10.219 -2.76 16 1 93.12 213 LYS B N 1
ATOM 4770 C CA . LYS B 1 213 ? -10.336 -2.299 14.617 1 93.12 213 LYS B CA 1
ATOM 4771 C C . LYS B 1 213 ? -9.508 -1.037 14.383 1 93.12 213 LYS B C 1
ATOM 4773 O O . LYS B 1 213 ? -9.477 -0.505 13.273 1 93.12 213 LYS B O 1
ATOM 4778 N N . LEU B 1 214 ? -8.812 -0.627 15.398 1 95.62 214 LEU B N 1
ATOM 4779 C CA . LEU B 1 214 ? -8.164 0.677 15.344 1 95.62 214 LEU B CA 1
ATOM 4780 C C . LEU B 1 214 ? -6.648 0.536 15.477 1 95.62 214 LEU B C 1
ATOM 4782 O O . LEU B 1 214 ? -5.977 1.458 15.945 1 95.62 214 LEU B O 1
ATOM 4786 N N . PHE B 1 215 ? -6.137 -0.602 15.031 1 95.56 215 PHE B N 1
ATOM 4787 C CA . PHE B 1 215 ? -4.715 -0.895 15.172 1 95.56 215 PHE B CA 1
ATOM 4788 C C . PHE B 1 215 ? -3.873 0.173 14.484 1 95.56 215 PHE B C 1
ATOM 4790 O O . PHE B 1 215 ? -2.889 0.654 15.055 1 95.56 215 PHE B O 1
ATOM 4797 N N . MET B 1 216 ? -4.277 0.624 13.328 1 96 216 MET B N 1
ATOM 4798 C CA . MET B 1 216 ? -3.467 1.509 12.5 1 96 216 MET B CA 1
ATOM 4799 C C . MET B 1 216 ? -3.555 2.949 12.992 1 96 216 MET B C 1
ATOM 4801 O O . MET B 1 216 ? -2.867 3.83 12.469 1 96 216 MET B O 1
ATOM 4805 N N . TYR B 1 217 ? -4.359 3.209 14.031 1 94.75 217 TYR B N 1
ATOM 4806 C CA . TYR B 1 217 ? -4.57 4.551 14.562 1 94.75 217 TYR B CA 1
ATOM 4807 C C . TYR B 1 217 ? -3.832 4.734 15.883 1 94.75 217 TYR B C 1
ATOM 4809 O O . TYR B 1 217 ? -4.023 5.742 16.562 1 94.75 217 TYR B O 1
ATOM 4817 N N . ASN B 1 218 ? -2.971 3.801 16.188 1 93.12 218 ASN B N 1
ATOM 4818 C CA . ASN B 1 218 ? -2.307 3.824 17.484 1 93.12 218 ASN B CA 1
ATOM 4819 C C . ASN B 1 218 ? -0.796 3.977 17.344 1 93.12 218 ASN B C 1
ATOM 4821 O O . ASN B 1 218 ? -0.139 3.135 16.719 1 93.12 218 ASN B O 1
ATOM 4825 N N . PHE B 1 219 ? -0.311 5.012 17.953 1 92.69 219 PHE B N 1
ATOM 4826 C CA . PHE B 1 219 ? 1.137 5.168 18.031 1 92.69 219 PHE B CA 1
ATOM 4827 C C . PHE B 1 219 ? 1.747 4.102 18.938 1 92.69 219 PHE B C 1
ATOM 4829 O O . PHE B 1 219 ? 1.189 3.781 19.984 1 92.69 219 PHE B O 1
ATOM 4836 N N . PRO B 1 220 ? 2.889 3.562 18.5 1 93.44 220 PRO B N 1
ATOM 4837 C CA . PRO B 1 220 ? 3.574 2.68 19.438 1 93.44 220 PRO B CA 1
ATOM 4838 C C . PRO B 1 220 ? 3.957 3.389 20.734 1 93.44 220 PRO B C 1
ATOM 4840 O O . PRO B 1 220 ? 4.199 4.598 20.734 1 93.44 220 PRO B O 1
ATOM 4843 N N . ASP B 1 221 ? 3.977 2.621 21.781 1 91.06 221 ASP B N 1
ATOM 4844 C CA . ASP B 1 221 ? 4.469 3.154 23.047 1 91.06 221 ASP B CA 1
ATOM 4845 C C . ASP B 1 221 ? 5.918 3.625 22.922 1 91.06 221 ASP B C 1
ATOM 4847 O O . ASP B 1 221 ? 6.777 2.877 22.453 1 91.06 221 ASP B O 1
ATOM 4851 N N . LYS B 1 222 ? 6.145 4.848 23.297 1 91.62 222 LYS B N 1
ATOM 4852 C CA . LYS B 1 222 ? 7.48 5.434 23.219 1 91.62 222 LYS B CA 1
ATOM 4853 C C . LYS B 1 222 ? 8.5 4.562 23.953 1 91.62 222 LYS B C 1
ATOM 4855 O O . LYS B 1 222 ? 9.648 4.445 23.516 1 91.62 222 LYS B O 1
ATOM 4860 N N . LYS B 1 223 ? 8.125 3.961 25.078 1 94.25 223 LYS B N 1
ATOM 4861 C CA . LYS B 1 223 ? 9.008 3.1 25.844 1 94.25 223 LYS B CA 1
ATOM 4862 C C . LYS B 1 223 ? 9.5 1.917 25.016 1 94.25 223 LYS B C 1
ATOM 4864 O O . LYS B 1 223 ? 10.648 1.504 25.141 1 94.25 223 LYS B O 1
ATOM 4869 N N . VAL B 1 224 ? 8.562 1.424 24.219 1 95.31 224 VAL B N 1
ATOM 4870 C CA . VAL B 1 224 ? 8.914 0.289 23.359 1 95.31 224 VAL B CA 1
ATOM 4871 C C . VAL B 1 224 ? 9.938 0.722 22.312 1 95.31 224 VAL B C 1
ATOM 4873 O O . VAL B 1 224 ? 10.898 -0.003 22.047 1 95.31 224 VAL B O 1
ATOM 4876 N N . LEU B 1 225 ? 9.805 1.876 21.734 1 96.56 225 LEU B N 1
ATOM 4877 C CA . LEU B 1 225 ? 10.742 2.398 20.75 1 96.56 225 LEU B CA 1
ATOM 4878 C C . LEU B 1 225 ? 12.125 2.605 21.359 1 96.56 225 LEU B C 1
ATOM 4880 O O . LEU B 1 225 ? 13.133 2.264 20.75 1 96.56 225 LEU B O 1
ATOM 4884 N N . ILE B 1 226 ? 12.117 3.109 22.578 1 96.25 226 ILE B N 1
ATOM 4885 C CA . ILE B 1 226 ? 13.375 3.363 23.281 1 96.25 226 ILE B CA 1
ATOM 488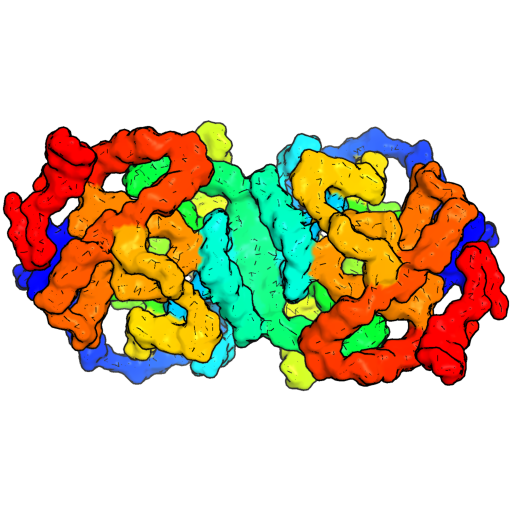6 C C . ILE B 1 226 ? 14.055 2.037 23.609 1 96.25 226 ILE B C 1
ATOM 4888 O O . ILE B 1 226 ? 15.266 1.895 23.422 1 96.25 226 ILE B O 1
ATOM 4892 N N . GLU B 1 227 ? 13.289 1.106 24.078 1 97.12 227 GLU B N 1
ATOM 4893 C CA . GLU B 1 227 ? 13.828 -0.207 24.422 1 97.12 227 GLU B CA 1
ATOM 4894 C C . GLU B 1 227 ? 14.43 -0.889 23.188 1 97.12 227 GLU B C 1
ATOM 4896 O O . GLU B 1 227 ? 15.43 -1.603 23.297 1 97.12 227 GLU B O 1
ATOM 4901 N N . LYS B 1 228 ? 13.859 -0.652 22.078 1 96.94 228 LYS B N 1
ATOM 4902 C CA . LYS B 1 228 ? 14.344 -1.237 20.828 1 96.94 228 LYS B CA 1
ATOM 4903 C C . LYS B 1 228 ? 15.469 -0.403 20.234 1 96.94 228 LYS B C 1
ATOM 4905 O O . LYS B 1 228 ? 15.977 -0.711 19.141 1 96.94 228 LYS B O 1
ATOM 4910 N N . ASP B 1 229 ? 15.82 0.681 20.906 1 97.56 229 ASP B N 1
ATOM 4911 C CA . ASP B 1 229 ? 16.891 1.576 20.484 1 97.56 229 ASP B CA 1
ATOM 4912 C C . ASP B 1 229 ? 16.609 2.191 19.125 1 97.56 229 ASP B C 1
ATOM 4914 O O . ASP B 1 229 ? 17.469 2.209 18.25 1 97.56 229 ASP B O 1
ATOM 4918 N N . ILE B 1 230 ? 15.359 2.535 18.875 1 98.31 230 ILE B N 1
ATOM 4919 C CA . ILE B 1 230 ? 14.938 3.221 17.656 1 98.31 230 ILE B CA 1
ATOM 4920 C C . ILE B 1 230 ? 15.016 4.73 17.859 1 98.31 230 ILE B C 1
ATOM 4922 O O . ILE B 1 230 ? 14.484 5.258 18.844 1 98.31 230 ILE B O 1
ATOM 4926 N N . GLU B 1 231 ? 15.695 5.402 16.984 1 98.06 231 GLU B N 1
ATOM 4927 C CA . GLU B 1 231 ? 15.797 6.855 17 1 98.06 231 GLU B CA 1
ATOM 4928 C C . GLU B 1 231 ? 14.875 7.484 15.953 1 98.06 231 GLU B C 1
ATOM 4930 O O . GLU B 1 231 ? 14.57 6.867 14.93 1 98.06 231 GLU B O 1
ATOM 4935 N N . ALA B 1 232 ? 14.383 8.648 16.281 1 98.12 232 ALA B N 1
ATOM 4936 C CA . ALA B 1 232 ? 13.578 9.43 15.336 1 98.12 232 ALA B CA 1
ATOM 4937 C C . ALA B 1 232 ? 14.078 10.867 15.258 1 98.12 232 ALA B C 1
ATOM 4939 O O . ALA B 1 232 ? 14.359 11.492 16.281 1 98.12 232 ALA B O 1
ATOM 4940 N N . ILE B 1 233 ? 14.195 11.391 14.047 1 98.44 233 ILE B N 1
ATOM 4941 C CA . ILE B 1 233 ? 14.727 12.742 13.914 1 98.44 233 ILE B CA 1
ATOM 4942 C C . ILE B 1 233 ? 13.852 13.555 12.961 1 98.44 233 ILE B C 1
ATOM 4944 O O . ILE B 1 233 ? 13.133 12.992 12.133 1 98.44 233 ILE B O 1
ATOM 4948 N N . TYR B 1 234 ? 13.938 14.844 13.125 1 97.31 234 TYR B N 1
ATOM 4949 C CA . TYR B 1 234 ? 13.453 15.789 12.117 1 97.31 234 TYR B CA 1
ATOM 4950 C C . TYR B 1 234 ? 14.578 16.172 11.164 1 97.31 234 TYR B C 1
ATOM 4952 O O . TYR B 1 234 ? 15.562 16.797 11.57 1 97.31 234 TYR B O 1
ATOM 4960 N N . LEU B 1 235 ? 14.383 15.875 9.93 1 98.06 235 LEU B N 1
ATOM 4961 C CA . LEU B 1 235 ? 15.43 16.156 8.961 1 98.06 235 LEU B CA 1
ATOM 4962 C C . LEU B 1 235 ? 15.695 17.656 8.859 1 98.06 235 LEU B C 1
ATOM 4964 O O . LEU B 1 235 ? 16.844 18.078 8.711 1 98.06 235 LEU B O 1
ATOM 4968 N N . GLN B 1 236 ? 14.641 18.422 8.938 1 96.31 236 GLN B N 1
ATOM 4969 C CA . GLN B 1 236 ? 14.734 19.875 8.82 1 96.31 236 GLN B CA 1
ATOM 4970 C C . GLN B 1 236 ? 15.711 20.453 9.844 1 96.31 236 GLN B C 1
ATOM 4972 O O . GLN B 1 236 ? 16.375 21.453 9.578 1 96.31 236 GLN B O 1
ATOM 4977 N N . TYR B 1 237 ? 15.844 19.844 10.938 1 96.56 237 TYR B N 1
ATOM 4978 C CA . TYR B 1 237 ? 16.703 20.328 12.008 1 96.56 237 TYR B CA 1
ATOM 4979 C C . TYR B 1 237 ? 18.172 20.266 11.594 1 96.56 237 TYR 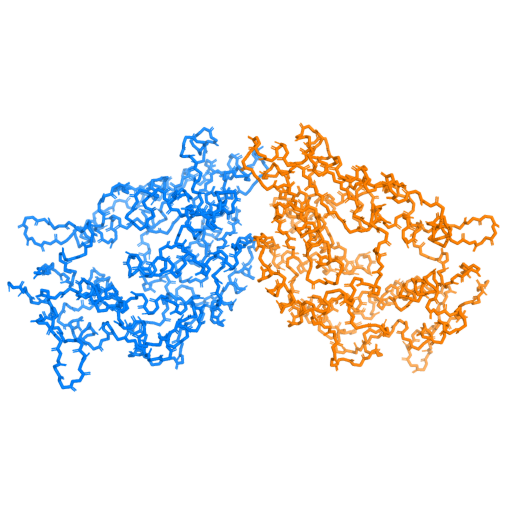B C 1
ATOM 4981 O O . TYR B 1 237 ? 18.984 21.078 12.031 1 96.56 237 TYR B O 1
ATOM 4989 N N . TYR B 1 238 ? 18.484 19.406 10.688 1 97.38 238 TYR B N 1
ATOM 4990 C CA . TYR B 1 238 ? 19.891 19.109 10.375 1 97.38 238 TYR B CA 1
ATOM 4991 C C . TYR B 1 238 ? 20.25 19.641 8.992 1 97.38 238 TYR B C 1
ATOM 4993 O O . TYR B 1 238 ? 21.438 19.766 8.656 1 97.38 238 TYR B O 1
ATOM 5001 N N . VAL B 1 239 ? 19.312 19.953 8.195 1 95.56 239 VAL B N 1
ATOM 5002 C CA . VAL B 1 239 ? 19.578 20.234 6.789 1 95.56 239 VAL B CA 1
ATOM 5003 C C . VAL B 1 239 ? 19.266 21.703 6.488 1 95.56 239 VAL B C 1
ATOM 5005 O O . VAL B 1 239 ? 18.109 22.094 6.41 1 95.56 239 VAL B O 1
ATOM 5008 N N . ARG B 1 240 ? 20.281 22.453 6.09 1 91.94 240 ARG B N 1
ATOM 5009 C CA . ARG B 1 240 ? 20.188 23.891 5.871 1 91.94 240 ARG B CA 1
ATOM 5010 C C . ARG B 1 240 ? 19.312 24.203 4.66 1 91.94 240 ARG B C 1
ATOM 5012 O O . ARG B 1 240 ? 18.594 25.219 4.648 1 91.94 240 ARG B O 1
ATOM 5019 N N . GLU B 1 241 ? 19.297 23.312 3.729 1 91.75 241 GLU B N 1
ATOM 5020 C CA . GLU B 1 241 ? 18.609 23.547 2.457 1 91.75 241 GLU B CA 1
ATOM 5021 C C . GLU B 1 241 ? 17.109 23.391 2.6 1 91.75 241 GLU B C 1
ATOM 5023 O O . GLU B 1 241 ? 16.344 23.812 1.721 1 91.75 241 GLU B O 1
ATOM 5028 N N . TRP B 1 242 ? 16.625 22.859 3.693 1 94 242 TRP B N 1
ATOM 5029 C CA . TRP B 1 242 ? 15.211 22.578 3.865 1 94 242 TRP B CA 1
ATOM 5030 C C . TRP B 1 242 ? 14.391 23.859 3.742 1 94 242 TRP B C 1
ATOM 5032 O O . TRP B 1 242 ? 14.625 24.828 4.461 1 94 242 TRP B O 1
ATOM 5042 N N . SER B 1 243 ? 13.516 23.984 2.863 1 93.06 243 SER B N 1
ATOM 5043 C CA . SER B 1 243 ? 12.539 25.047 2.703 1 93.06 243 SER B CA 1
ATOM 5044 C C . SER B 1 243 ? 11.352 24.594 1.865 1 93.06 243 SER B C 1
ATOM 5046 O O . SER B 1 243 ? 11.461 23.641 1.095 1 93.06 243 SER B O 1
ATOM 5048 N N . GLN B 1 244 ? 10.297 25.281 2.023 1 91.06 244 GLN B N 1
ATOM 5049 C CA . GLN B 1 244 ? 9.094 24.922 1.279 1 91.06 244 GLN B CA 1
ATOM 5050 C C . GLN B 1 244 ? 9.328 25.016 -0.225 1 91.06 244 GLN B C 1
ATOM 5052 O O . GLN B 1 244 ? 8.93 24.125 -0.981 1 91.06 244 GLN B O 1
ATOM 5057 N N . VAL B 1 245 ? 9.984 26.031 -0.607 1 93.94 245 VAL B N 1
ATOM 5058 C CA . VAL B 1 245 ? 10.18 26.297 -2.029 1 93.94 245 VAL B CA 1
ATOM 5059 C C . VAL B 1 245 ? 11.273 25.375 -2.578 1 93.94 245 VAL B C 1
ATOM 5061 O O . VAL B 1 245 ? 11.133 24.828 -3.668 1 93.94 245 VAL B O 1
ATOM 5064 N N . TYR B 1 246 ? 12.336 25.219 -1.85 1 95.5 246 TYR B N 1
ATOM 5065 C CA . TYR B 1 246 ? 13.414 24.344 -2.305 1 95.5 246 TYR B CA 1
ATOM 5066 C C . TYR B 1 246 ? 12.93 22.906 -2.436 1 95.5 246 TYR B C 1
ATOM 5068 O O . TYR B 1 246 ? 13.234 22.234 -3.422 1 95.5 246 TYR B O 1
ATOM 5076 N N . ASN B 1 247 ? 12.219 22.453 -1.417 1 97.56 247 ASN B N 1
ATOM 5077 C CA . ASN B 1 247 ? 11.688 21.094 -1.471 1 97.56 247 ASN B CA 1
ATOM 5078 C C . ASN B 1 247 ? 10.805 20.891 -2.697 1 97.56 247 ASN B C 1
ATOM 5080 O O . ASN B 1 247 ? 10.852 19.828 -3.326 1 97.56 247 ASN B O 1
ATOM 5084 N N . ALA B 1 248 ? 10.023 21.906 -2.992 1 97.19 248 ALA B N 1
ATOM 5085 C CA . ALA B 1 248 ? 9.148 21.828 -4.16 1 97.19 248 ALA B CA 1
ATOM 5086 C C . ALA B 1 248 ? 9.961 21.75 -5.449 1 97.19 248 ALA B C 1
ATOM 5088 O O . ALA B 1 248 ? 9.766 20.844 -6.262 1 97.19 248 ALA B O 1
ATOM 5089 N N . ASP B 1 249 ? 10.906 22.641 -5.605 1 97.38 249 ASP B N 1
ATOM 5090 C CA . ASP B 1 249 ? 11.727 22.672 -6.809 1 97.38 249 ASP B CA 1
ATOM 5091 C C . ASP B 1 249 ? 12.492 21.359 -6.988 1 97.38 249 ASP B C 1
ATOM 5093 O O . ASP B 1 249 ? 12.547 20.812 -8.094 1 97.38 249 ASP B O 1
ATOM 5097 N N . PHE B 1 250 ? 13.016 20.922 -5.918 1 97.88 250 PHE B N 1
ATOM 5098 C CA . PHE B 1 250 ? 13.773 19.672 -5.883 1 97.88 250 PHE B CA 1
ATOM 5099 C C . PHE B 1 250 ? 12.914 18.5 -6.332 1 97.88 250 PHE B C 1
ATOM 5101 O O . PHE B 1 250 ? 13.344 17.688 -7.152 1 97.88 250 PHE B O 1
ATOM 5108 N N . SER B 1 251 ? 11.742 18.438 -5.848 1 98.31 251 SER B N 1
ATOM 5109 C CA . SER B 1 251 ? 10.844 17.312 -6.105 1 98.31 251 SER B CA 1
ATOM 5110 C C . SER B 1 251 ? 10.227 17.406 -7.5 1 98.31 251 SER B C 1
ATOM 5112 O O . SER B 1 251 ? 10.039 16.391 -8.164 1 98.31 251 SER B O 1
ATOM 5114 N N . ILE B 1 252 ? 9.906 18.656 -7.918 1 97.69 252 ILE B N 1
ATOM 5115 C CA . ILE B 1 252 ? 9.375 18.875 -9.266 1 97.69 252 ILE B CA 1
ATOM 5116 C C . ILE B 1 252 ? 10.391 18.406 -10.297 1 97.69 252 ILE B C 1
ATOM 5118 O O . ILE B 1 252 ? 10.031 17.719 -11.258 1 97.69 252 ILE B O 1
ATOM 5122 N N . ALA B 1 253 ? 11.648 18.703 -10.07 1 98.06 253 ALA B N 1
ATOM 5123 C CA . ALA B 1 253 ? 12.719 18.297 -10.977 1 98.06 253 ALA B CA 1
ATOM 5124 C C . ALA B 1 253 ? 12.812 16.781 -11.07 1 98.06 253 ALA B C 1
ATOM 5126 O O . ALA B 1 253 ? 13.445 16.25 -11.992 1 98.06 253 ALA B O 1
ATOM 5127 N N . ARG B 1 254 ? 12.109 16.172 -10.188 1 97.62 254 ARG B N 1
ATOM 5128 C CA . ARG B 1 254 ? 12.195 14.711 -10.141 1 97.62 254 ARG B CA 1
ATOM 5129 C C . ARG B 1 254 ? 10.836 14.07 -10.414 1 97.62 254 ARG B C 1
ATOM 5131 O O . ARG B 1 254 ? 10.586 12.93 -10.016 1 97.62 254 ARG B O 1
ATOM 5138 N N . GLY B 1 255 ? 9.961 14.789 -10.961 1 97.75 255 GLY B N 1
ATOM 5139 C CA . GLY B 1 255 ? 8.766 14.211 -11.539 1 97.75 255 GLY B CA 1
ATOM 5140 C C . GLY B 1 255 ? 7.516 14.492 -10.727 1 97.75 255 GLY B C 1
ATOM 5141 O O . GLY B 1 255 ? 6.43 14 -11.047 1 97.75 255 GLY B O 1
ATOM 5142 N N . LEU B 1 256 ? 7.598 15.297 -9.641 1 98.12 256 LEU B N 1
ATOM 5143 C CA . LEU B 1 256 ? 6.434 15.609 -8.82 1 98.12 256 LEU B CA 1
ATOM 5144 C C . LEU B 1 256 ? 5.434 16.453 -9.602 1 98.12 256 LEU B C 1
ATOM 5146 O O . LEU B 1 256 ? 5.82 17.422 -10.266 1 98.12 256 LEU B O 1
ATOM 5150 N N . TRP B 1 257 ? 4.16 16 -9.547 1 98.06 257 TRP B N 1
ATOM 5151 C CA . TRP B 1 257 ? 3.066 16.781 -10.117 1 98.06 257 TRP B CA 1
ATOM 5152 C C . TRP B 1 257 ? 2.418 17.672 -9.055 1 98.06 257 TRP B C 1
ATOM 5154 O O . TRP B 1 257 ? 2.457 17.344 -7.863 1 98.06 257 TRP B O 1
ATOM 5164 N N . GLY B 1 258 ? 1.996 18.797 -9.414 1 97.12 258 GLY B N 1
ATOM 5165 C CA . GLY B 1 258 ? 1.186 19.656 -8.578 1 97.12 258 GLY B CA 1
ATOM 5166 C C . GLY B 1 258 ? -0.257 19.75 -9.031 1 97.12 258 GLY B C 1
ATOM 5167 O O . GLY B 1 258 ? -0.679 19.031 -9.93 1 97.12 258 GLY B O 1
ATOM 5168 N N . ARG B 1 259 ? -1.015 20.562 -8.258 1 95.25 259 ARG B N 1
ATOM 5169 C CA . ARG B 1 259 ? -2.381 20.875 -8.672 1 95.25 259 ARG B CA 1
ATOM 5170 C C . ARG B 1 259 ? -2.396 21.906 -9.789 1 95.25 259 ARG B C 1
ATOM 5172 O O . ARG B 1 259 ? -2.789 23.047 -9.578 1 95.25 259 ARG B O 1
ATOM 5179 N N . SER B 1 260 ? -2.131 21.438 -10.977 1 90.38 260 SER B N 1
ATOM 5180 C CA . SER B 1 260 ? -1.845 22.344 -12.07 1 90.38 260 SER B CA 1
ATOM 5181 C C . SER B 1 260 ? -3.127 22.812 -12.758 1 90.38 260 SER B C 1
ATOM 5183 O O . SER B 1 260 ? -3.135 23.828 -13.453 1 90.38 260 SER B O 1
ATOM 5185 N N . ARG B 1 261 ? -4.254 22.172 -12.578 1 87.19 261 ARG B N 1
ATOM 5186 C CA . ARG B 1 261 ? -5.438 22.453 -13.383 1 87.19 261 ARG B CA 1
ATOM 5187 C C . ARG B 1 261 ? -6.496 23.188 -12.562 1 87.19 261 ARG B C 1
ATOM 5189 O O . ARG B 1 261 ? -7.465 23.719 -13.117 1 87.19 261 ARG B O 1
ATOM 5196 N N . GLU B 1 262 ? -6.277 23.281 -11.305 1 91.88 262 GLU B N 1
ATOM 5197 C CA . GLU B 1 262 ? -7.281 23.906 -10.445 1 91.88 262 GLU B CA 1
ATOM 5198 C C . GLU B 1 262 ? -7.062 25.406 -10.336 1 91.88 262 GLU B C 1
ATOM 5200 O O . GLU B 1 262 ? -5.918 25.875 -10.312 1 91.88 262 GLU B O 1
ATOM 5205 N N . LYS B 1 263 ? -8.234 26.109 -10.305 1 95.06 263 LYS B N 1
ATOM 5206 C CA . LYS B 1 263 ? -8.109 27.5 -9.93 1 95.06 263 LYS B CA 1
ATOM 5207 C C . LYS B 1 263 ? -7.664 27.641 -8.469 1 95.06 263 LYS B C 1
ATOM 5209 O O . LYS B 1 263 ? -8.18 26.953 -7.594 1 95.06 263 LYS B O 1
ATOM 5214 N N . LEU B 1 264 ? -6.699 28.484 -8.266 1 95.75 264 LEU B N 1
ATOM 5215 C CA . LEU B 1 264 ? -6.133 28.656 -6.93 1 95.75 264 LEU B CA 1
ATOM 5216 C C . LEU B 1 264 ? -7.195 29.125 -5.945 1 95.75 264 LEU B C 1
ATOM 5218 O O . LEU B 1 264 ? -7.164 28.75 -4.77 1 95.75 264 LEU B O 1
ATOM 5222 N N . GLU B 1 265 ? -8.188 29.938 -6.391 1 95.69 265 GLU B N 1
ATOM 5223 C CA . GLU B 1 265 ? -9.281 30.406 -5.547 1 95.69 265 GLU B CA 1
ATOM 5224 C C . GLU B 1 265 ? -10.164 29.25 -5.09 1 95.69 265 GLU B C 1
ATOM 5226 O O . GLU B 1 265 ? -10.82 29.328 -4.051 1 95.69 265 GLU B O 1
ATOM 5231 N N . ASP B 1 266 ? -10.102 28.203 -5.832 1 96.56 266 ASP B N 1
ATOM 5232 C CA . ASP B 1 266 ? -10.953 27.047 -5.527 1 96.56 266 ASP B CA 1
ATOM 5233 C C . ASP B 1 266 ? -10.367 26.234 -4.379 1 96.56 266 ASP B C 1
ATOM 5235 O O . ASP B 1 266 ? -11.094 25.516 -3.689 1 96.56 266 ASP B O 1
ATOM 5239 N N . ILE B 1 267 ? -9.047 26.359 -4.152 1 97.06 267 ILE B N 1
ATOM 5240 C CA . ILE B 1 267 ? -8.422 25.453 -3.197 1 97.06 267 ILE B CA 1
ATOM 5241 C C . ILE B 1 267 ? -7.898 26.234 -2 1 97.06 267 ILE B C 1
ATOM 5243 O O . ILE B 1 267 ? -7.371 25.656 -1.048 1 97.06 267 ILE B O 1
ATOM 5247 N N . GLY B 1 268 ? -8.023 27.578 -2.039 1 97.12 268 GLY B N 1
ATOM 5248 C CA . GLY B 1 268 ? -7.691 28.422 -0.896 1 97.12 268 GLY B CA 1
ATOM 5249 C C . GLY B 1 268 ? -6.199 28.516 -0.636 1 97.12 268 GLY B C 1
ATOM 5250 O O . GLY B 1 268 ? -5.766 28.547 0.518 1 97.12 268 GLY B O 1
ATOM 5251 N N . ARG B 1 269 ? -5.387 28.469 -1.668 1 95.94 269 ARG B N 1
ATOM 5252 C CA . ARG B 1 269 ? -3.928 28.531 -1.606 1 95.94 269 ARG B CA 1
ATOM 5253 C C . ARG B 1 269 ? -3.357 29.297 -2.795 1 95.94 269 ARG B C 1
ATOM 5255 O O . ARG B 1 269 ? -4.07 29.562 -3.768 1 95.94 269 ARG B O 1
ATOM 5262 N N . TYR B 1 270 ? -2.111 29.703 -2.67 1 96.25 270 TYR B N 1
ATOM 5263 C CA . TYR B 1 270 ? -1.552 30.391 -3.83 1 96.25 270 TYR B CA 1
ATOM 5264 C C . TYR B 1 270 ? -0.352 29.641 -4.387 1 96.25 270 TYR B C 1
ATOM 5266 O O . TYR B 1 270 ? 0.309 30.109 -5.316 1 96.25 270 TYR B O 1
ATOM 5274 N N . ARG B 1 271 ? -0.065 28.453 -3.781 1 94.81 271 ARG B N 1
ATOM 5275 C CA . ARG B 1 271 ? 0.917 27.516 -4.32 1 94.81 271 ARG B CA 1
ATOM 5276 C C . ARG B 1 271 ? 0.254 26.203 -4.738 1 94.81 271 ARG B C 1
ATOM 5278 O O . ARG B 1 271 ? -0.797 25.844 -4.211 1 94.81 271 ARG B O 1
ATOM 5285 N N . ARG B 1 272 ? 0.924 25.484 -5.594 1 96.19 272 ARG B N 1
ATOM 5286 C CA . ARG B 1 272 ? 0.257 24.375 -6.25 1 96.19 272 ARG B CA 1
ATOM 5287 C C . ARG B 1 272 ? 0.823 23.031 -5.766 1 96.19 272 ARG B C 1
ATOM 5289 O O . ARG B 1 272 ? 0.393 21.969 -6.219 1 96.19 272 ARG B O 1
ATOM 5296 N N . TYR B 1 273 ? 1.771 23.031 -4.809 1 96.38 273 TYR B N 1
ATOM 5297 C CA . TYR B 1 273 ? 2.514 21.797 -4.531 1 96.38 273 TYR B CA 1
ATOM 5298 C C . TYR B 1 273 ? 2.363 21.391 -3.072 1 96.38 273 TYR B C 1
ATOM 5300 O O . TYR B 1 273 ? 3.277 20.797 -2.488 1 96.38 273 TYR B O 1
ATOM 5308 N N . THR B 1 274 ? 1.204 21.719 -2.5 1 93.94 274 THR B N 1
ATOM 5309 C CA . THR B 1 274 ? 0.897 21.312 -1.132 1 93.94 274 THR B CA 1
ATOM 5310 C C . THR B 1 274 ? -0.378 20.469 -1.088 1 93.94 274 THR B C 1
ATOM 5312 O O . THR B 1 274 ? -1.265 20.641 -1.928 1 93.94 274 THR B O 1
ATOM 5315 N N . ALA B 1 275 ? -0.434 19.547 -0.151 1 91.81 275 ALA B N 1
ATOM 5316 C CA . ALA B 1 275 ? -1.616 18.719 0.102 1 91.81 275 ALA B CA 1
ATOM 5317 C C . ALA B 1 275 ? -2.156 18.125 -1.193 1 91.81 275 ALA B C 1
ATOM 5319 O O . ALA B 1 275 ? -3.322 18.328 -1.538 1 91.81 275 ALA B O 1
ATOM 5320 N N . LEU B 1 276 ? -1.402 17.297 -1.771 1 96.62 276 LEU B N 1
ATOM 5321 C CA . LEU B 1 276 ? -1.657 16.859 -3.139 1 96.62 276 LEU B CA 1
ATOM 5322 C C . LEU B 1 276 ? -2.447 15.562 -3.154 1 96.62 276 LEU B C 1
ATOM 5324 O O . LEU B 1 276 ? -3.098 15.234 -4.152 1 96.62 276 LEU B O 1
ATOM 5328 N N . ASP B 1 277 ? -2.48 14.805 -2.068 1 96.12 277 ASP B N 1
ATOM 5329 C CA . ASP B 1 277 ? -2.959 13.43 -2.139 1 96.12 277 ASP B CA 1
ATOM 5330 C C . ASP B 1 277 ? -4.426 13.336 -1.73 1 96.12 277 ASP B C 1
ATOM 5332 O O . ASP B 1 277 ? -5.082 12.32 -1.98 1 96.12 277 ASP B O 1
ATOM 5336 N N . SER B 1 278 ? -4.973 14.367 -1.087 1 95.81 278 SER B N 1
ATOM 5337 C CA . SER B 1 278 ? -6.363 14.32 -0.646 1 95.81 278 SER B CA 1
ATOM 5338 C C . SER B 1 278 ? -7.043 15.672 -0.831 1 95.81 278 SER B C 1
ATOM 5340 O O . SER B 1 278 ? -6.504 16.703 -0.434 1 95.81 278 SER B O 1
ATOM 5342 N N . ASP B 1 279 ? -8.273 15.648 -1.283 1 96.44 279 ASP B N 1
ATOM 5343 C CA . ASP B 1 279 ? -9.047 16.875 -1.485 1 96.44 279 ASP B CA 1
ATOM 5344 C C . ASP B 1 279 ? -9.75 17.297 -0.198 1 96.44 279 ASP B C 1
ATOM 5346 O O . ASP B 1 279 ? -10.188 18.438 -0.071 1 96.44 279 ASP B O 1
ATOM 5350 N N . MET B 1 280 ? -9.781 16.438 0.735 1 96.38 280 MET B N 1
ATOM 5351 C CA . MET B 1 280 ? -10.453 16.75 1.991 1 96.38 280 MET B CA 1
ATOM 5352 C C . MET B 1 280 ? -9.734 17.859 2.738 1 96.38 280 MET B C 1
ATOM 5354 O O . MET B 1 280 ? -10.352 18.609 3.5 1 96.38 280 MET B O 1
ATOM 5358 N N . GLN B 1 281 ? -8.477 17.922 2.475 1 96.19 281 GLN B N 1
ATOM 5359 C CA . GLN B 1 281 ? -7.676 18.953 3.125 1 96.19 281 GLN B CA 1
ATOM 5360 C C . GLN B 1 281 ? -8.172 20.359 2.748 1 96.19 281 GLN B C 1
ATOM 5362 O O . GLN B 1 281 ? -8.117 21.281 3.562 1 96.19 281 GLN B O 1
ATOM 5367 N N . ILE B 1 282 ? -8.695 20.516 1.558 1 97.5 282 ILE B N 1
ATOM 5368 C CA . ILE B 1 282 ? -9.164 21.797 1.066 1 97.5 282 ILE B CA 1
ATOM 5369 C C . ILE B 1 282 ? -10.375 22.25 1.884 1 97.5 282 ILE B C 1
ATOM 5371 O O . ILE B 1 282 ? -10.43 23.391 2.35 1 97.5 282 ILE B O 1
ATOM 5375 N N . VAL B 1 283 ? -11.258 21.344 2.109 1 98.38 283 VAL B N 1
ATOM 5376 C CA . VAL B 1 283 ? -12.445 21.625 2.91 1 98.38 283 VAL B CA 1
ATOM 5377 C C . VAL B 1 283 ? -12.039 21.922 4.352 1 98.38 283 VAL B C 1
ATOM 5379 O O . VAL B 1 283 ? -12.531 22.891 4.953 1 98.38 283 VAL B O 1
ATOM 5382 N N . ASN B 1 284 ? -11.109 21.156 4.848 1 98 284 ASN B N 1
ATOM 5383 C CA . ASN B 1 284 ? -10.664 21.312 6.23 1 98 284 ASN B CA 1
ATOM 5384 C C . ASN B 1 284 ? -10.016 22.688 6.445 1 98 284 ASN B C 1
ATOM 5386 O O . ASN B 1 284 ? -10.148 23.281 7.516 1 98 284 ASN B O 1
ATOM 5390 N N . GLN B 1 285 ? -9.305 23.156 5.48 1 97.69 285 GLN B N 1
ATOM 5391 C CA . GLN B 1 285 ? -8.633 24.438 5.613 1 97.69 285 GLN B CA 1
ATOM 5392 C C . GLN B 1 285 ? -9.633 25.594 5.602 1 97.69 285 GLN B C 1
ATOM 5394 O O . GLN B 1 285 ? -9.422 26.609 6.273 1 97.69 285 GLN B O 1
ATOM 5399 N N . MET B 1 286 ? -10.695 25.422 4.848 1 98.31 286 MET B N 1
ATOM 5400 C CA . MET B 1 286 ? -11.766 26.406 4.918 1 98.31 286 MET B CA 1
ATOM 5401 C C . MET B 1 286 ? -12.375 26.453 6.312 1 98.31 286 MET B C 1
ATOM 5403 O O . MET B 1 286 ? -12.594 27.531 6.867 1 98.31 286 MET B O 1
ATOM 5407 N N . ILE B 1 287 ? -12.617 25.312 6.867 1 98.5 287 ILE B N 1
ATOM 5408 C CA . ILE B 1 287 ? -13.188 25.234 8.211 1 98.5 287 ILE B CA 1
ATOM 5409 C C . ILE B 1 287 ? -12.227 25.875 9.211 1 98.5 287 ILE B C 1
ATOM 5411 O O . ILE B 1 287 ? -12.648 26.625 10.094 1 98.5 287 ILE B O 1
ATOM 5415 N N . LYS B 1 288 ? -10.977 25.562 9.047 1 97.75 288 LYS B N 1
ATOM 5416 C CA . LYS B 1 288 ? -9.945 26.172 9.891 1 97.75 288 LYS B CA 1
ATOM 5417 C C . LYS B 1 288 ? -10.016 27.703 9.82 1 97.75 288 LYS B C 1
ATOM 5419 O O . LYS B 1 288 ? -9.914 28.375 10.844 1 97.75 288 LYS B O 1
ATOM 5424 N N . TYR B 1 289 ? -10.18 28.234 8.664 1 98.38 289 TYR B N 1
ATOM 5425 C CA . TYR B 1 289 ? -10.297 29.672 8.461 1 98.38 289 TYR B CA 1
ATOM 5426 C C . TYR B 1 289 ? -11.453 30.25 9.273 1 98.38 289 TYR B C 1
ATOM 5428 O O . TYR B 1 289 ? -11.305 31.266 9.945 1 98.38 289 TYR B O 1
ATOM 5436 N N . TYR B 1 290 ? -12.555 29.594 9.227 1 98.31 290 TYR B N 1
ATOM 5437 C CA . TYR B 1 290 ? -13.742 30.062 9.93 1 98.31 290 TYR B CA 1
ATOM 5438 C C . TYR B 1 290 ? -13.578 29.938 11.438 1 98.31 290 TYR B C 1
ATOM 5440 O O . TYR B 1 290 ? -14.148 30.703 12.203 1 98.31 290 TYR B O 1
ATOM 5448 N N . LYS B 1 291 ? -12.773 28.984 11.828 1 97.94 291 LYS B N 1
ATOM 5449 C CA . LYS B 1 291 ? -12.57 28.734 13.25 1 97.94 291 LYS B CA 1
ATOM 5450 C C . LYS B 1 291 ? -11.578 29.734 13.844 1 97.94 291 LYS B C 1
ATOM 5452 O O . LYS B 1 291 ? -11.742 30.188 14.984 1 97.94 291 LYS B O 1
ATOM 5457 N N . PHE B 1 292 ? -10.516 30.047 13 1 97.56 292 PHE B N 1
ATOM 5458 C CA . PHE B 1 292 ? -9.383 30.703 13.648 1 97.56 292 PHE B CA 1
ATOM 5459 C C . PHE B 1 292 ? -9.016 31.984 12.922 1 97.56 292 PHE B C 1
ATOM 5461 O O . PHE B 1 292 ? -8.117 32.719 13.352 1 97.56 292 PHE B O 1
ATOM 5468 N N . GLY B 1 293 ? -9.625 32.25 11.82 1 97.81 293 GLY B N 1
ATOM 5469 C CA . GLY B 1 293 ? -9.383 33.5 11.102 1 97.81 293 GLY B CA 1
ATOM 5470 C C . GLY B 1 293 ? -8.25 33.406 10.102 1 97.81 293 GLY B C 1
ATOM 5471 O O . GLY B 1 293 ? -7.84 34.406 9.523 1 97.81 293 GLY B O 1
ATOM 5472 N N . PHE B 1 294 ? -7.699 32.219 9.969 1 98.06 294 PHE B N 1
ATOM 5473 C CA . PHE B 1 294 ? -6.648 32 8.977 1 98.06 294 PHE B CA 1
ATOM 5474 C C . PHE B 1 294 ? -6.707 30.594 8.406 1 98.06 294 PHE B C 1
ATOM 5476 O O . PHE B 1 294 ? -7.199 29.688 9.062 1 98.06 294 PHE B O 1
ATOM 5483 N N . GLY B 1 295 ? -6.27 30.453 7.141 1 97 295 GLY B N 1
ATOM 5484 C CA . GLY B 1 295 ? -6.211 29.172 6.449 1 97 295 GLY B CA 1
ATOM 5485 C C . GLY B 1 295 ? -4.832 28.859 5.895 1 97 295 GLY B C 1
ATOM 5486 O O . GLY B 1 295 ? -3.82 29.219 6.492 1 97 295 GLY B O 1
ATOM 5487 N N . PHE B 1 296 ? -4.816 28.109 4.867 1 96.81 296 PHE B N 1
ATOM 5488 C CA . PHE B 1 296 ? -3.559 27.578 4.359 1 96.81 296 PHE B CA 1
ATOM 5489 C C . PHE B 1 296 ? -2.742 28.688 3.684 1 96.81 296 PHE B C 1
ATOM 5491 O O . PHE B 1 296 ? -1.511 28.656 3.729 1 96.81 296 PHE B O 1
ATOM 5498 N N . ALA B 1 297 ? -3.395 29.625 3.002 1 98 297 ALA B N 1
ATOM 5499 C CA . ALA B 1 297 ? -2.668 30.719 2.357 1 98 297 ALA B CA 1
ATOM 5500 C C . ALA B 1 297 ? -1.831 31.5 3.369 1 98 297 ALA B C 1
ATOM 5502 O O . ALA B 1 297 ? -0.727 31.938 3.055 1 98 297 ALA B O 1
ATOM 5503 N N . THR B 1 298 ? -2.377 31.703 4.539 1 98.25 298 THR B N 1
ATOM 5504 C CA . THR B 1 298 ? -1.624 32.375 5.598 1 98.25 298 THR B CA 1
ATOM 5505 C C . THR B 1 298 ? -0.384 31.547 5.969 1 98.25 298 THR B C 1
ATOM 5507 O O . THR B 1 298 ? 0.697 32.125 6.156 1 98.25 298 THR B O 1
ATOM 5510 N N . ASP B 1 299 ? -0.507 30.234 6.055 1 96.44 299 ASP B N 1
ATOM 5511 C CA . ASP B 1 299 ? 0.641 29.375 6.34 1 96.44 299 ASP B CA 1
ATOM 5512 C C . ASP B 1 299 ? 1.734 29.547 5.289 1 96.44 299 ASP B C 1
ATOM 5514 O O . ASP B 1 299 ? 2.908 29.719 5.629 1 96.44 299 ASP B O 1
ATOM 5518 N N . GLU B 1 300 ? 1.328 29.516 4.055 1 96.94 300 GLU B N 1
ATOM 5519 C CA . GLU B 1 300 ? 2.277 29.703 2.961 1 96.94 300 GLU B CA 1
ATOM 5520 C C . GLU B 1 300 ? 2.949 31.078 3.041 1 96.94 300 GLU B C 1
ATOM 5522 O O . GLU B 1 300 ? 4.168 31.172 2.883 1 96.94 300 GLU B O 1
ATOM 5527 N N . ALA B 1 301 ? 2.127 32.062 3.275 1 97.94 301 ALA B N 1
ATOM 5528 C CA . ALA B 1 301 ? 2.619 33.438 3.324 1 97.94 301 ALA B CA 1
ATOM 5529 C C . ALA B 1 301 ? 3.643 33.625 4.441 1 97.94 301 ALA B C 1
ATOM 5531 O O . ALA B 1 301 ? 4.652 34.312 4.262 1 97.94 301 ALA B O 1
ATOM 5532 N N . CYS B 1 302 ? 3.354 33.031 5.559 1 97.62 302 CYS B N 1
ATOM 5533 C CA . CYS B 1 302 ? 4.27 33.156 6.688 1 97.62 302 CYS B CA 1
ATOM 5534 C C . CYS B 1 302 ? 5.629 32.562 6.344 1 97.62 302 CYS B C 1
ATOM 5536 O O . CYS B 1 302 ? 6.668 33.125 6.648 1 97.62 302 CYS B O 1
ATOM 5538 N N . TYR B 1 303 ? 5.617 31.422 5.695 1 96.12 303 TYR B N 1
ATOM 5539 C CA . TYR B 1 303 ? 6.871 30.844 5.25 1 96.12 303 TYR B CA 1
ATOM 5540 C C . TYR B 1 303 ? 7.602 31.766 4.289 1 96.12 303 TYR B C 1
ATOM 5542 O O . TYR B 1 303 ? 8.812 31.984 4.422 1 96.12 303 TYR B O 1
ATOM 5550 N N . ASP B 1 304 ? 6.887 32.312 3.387 1 97.06 304 ASP B N 1
ATOM 5551 C CA . ASP B 1 304 ? 7.492 33.156 2.355 1 97.06 304 ASP B CA 1
ATOM 5552 C C . ASP B 1 304 ? 8.055 34.438 2.953 1 97.06 304 ASP B C 1
ATOM 5554 O O . ASP B 1 304 ? 9.102 34.938 2.527 1 97.06 304 ASP B O 1
ATOM 5558 N N . ILE B 1 305 ? 7.324 35 3.869 1 97.62 305 ILE B N 1
ATOM 5559 C CA . ILE B 1 305 ? 7.816 36.219 4.543 1 97.62 305 ILE B CA 1
ATOM 5560 C C . ILE B 1 305 ? 9.102 35.875 5.305 1 97.62 305 ILE B C 1
ATOM 5562 O O . ILE B 1 305 ? 10.109 36.562 5.152 1 97.62 305 ILE B O 1
ATOM 5566 N N . ARG B 1 306 ? 9.086 34.812 6.062 1 95.25 306 ARG B N 1
ATOM 5567 C CA . ARG B 1 306 ? 10.219 34.406 6.891 1 95.25 306 ARG B CA 1
ATOM 5568 C C . ARG B 1 306 ? 11.445 34.094 6.035 1 95.25 306 ARG B C 1
ATOM 5570 O O . ARG B 1 306 ? 12.57 34.438 6.418 1 95.25 306 ARG B O 1
ATOM 5577 N N . GLU B 1 307 ? 11.203 33.562 4.887 1 92.5 307 GLU B N 1
ATOM 5578 C CA . GLU B 1 307 ? 12.305 33.188 4.016 1 92.5 307 GLU B CA 1
ATOM 5579 C C . GLU B 1 307 ? 12.688 34.312 3.072 1 92.5 307 GLU B C 1
ATOM 5581 O O . GLU B 1 307 ? 13.578 34.156 2.232 1 92.5 307 GLU B O 1
ATOM 5586 N N . GLY B 1 308 ? 11.977 35.438 3.139 1 93.56 308 GLY B N 1
ATOM 5587 C CA . GLY B 1 308 ? 12.352 36.656 2.428 1 93.56 308 GLY B CA 1
ATOM 5588 C C . GLY B 1 308 ? 11.812 36.719 1.012 1 93.56 308 GLY B C 1
ATOM 5589 O O . GLY B 1 308 ? 12.25 37.531 0.204 1 93.56 308 GLY B O 1
ATOM 5590 N N . ARG B 1 309 ? 10.891 35.906 0.751 1 95.25 309 ARG B N 1
ATOM 5591 C CA . ARG B 1 309 ? 10.375 35.844 -0.613 1 95.25 309 ARG B CA 1
ATOM 5592 C C . ARG B 1 309 ? 9.281 36.875 -0.835 1 95.25 309 ARG B C 1
ATOM 5594 O O . ARG B 1 309 ? 9.078 37.344 -1.958 1 95.25 309 ARG B O 1
ATOM 5601 N N . LEU B 1 310 ? 8.555 37.156 0.223 1 97.19 310 LEU B N 1
ATOM 5602 C CA . LEU B 1 310 ? 7.5 38.156 0.182 1 97.19 310 LEU B CA 1
ATOM 5603 C C . LEU B 1 310 ? 7.656 39.156 1.321 1 97.19 310 LEU B C 1
ATOM 5605 O O . LEU B 1 310 ? 8.117 38.812 2.408 1 97.19 310 LEU B O 1
ATOM 5609 N N . THR B 1 311 ? 7.262 40.375 1.01 1 97.38 311 THR B N 1
ATOM 5610 C CA . THR B 1 311 ? 7.062 41.312 2.107 1 97.38 311 THR B CA 1
ATOM 5611 C C . THR B 1 311 ? 5.727 41.062 2.799 1 97.38 311 THR B C 1
ATOM 5613 O O . THR B 1 311 ? 4.844 40.406 2.238 1 97.38 311 THR B O 1
ATOM 5616 N N . ARG B 1 312 ? 5.707 41.469 4.016 1 96.88 312 ARG B N 1
ATOM 5617 C CA . ARG B 1 312 ? 4.453 41.344 4.758 1 96.88 312 ARG B CA 1
ATOM 5618 C C . ARG B 1 312 ? 3.289 41.938 3.973 1 96.88 312 ARG B C 1
ATOM 5620 O O . ARG B 1 312 ? 2.201 41.375 3.932 1 96.88 312 ARG B O 1
ATOM 5627 N N . GLU B 1 313 ? 3.527 43.125 3.25 1 95.69 313 GLU B N 1
ATOM 5628 C CA . GLU B 1 313 ? 2.484 43.781 2.488 1 95.69 313 GLU B CA 1
ATOM 5629 C C . GLU B 1 313 ? 2.072 42.969 1.268 1 95.69 313 GLU B C 1
ATOM 5631 O O . GLU B 1 313 ? 0.881 42.844 0.977 1 95.69 313 GLU B O 1
ATOM 5636 N N . GLU B 1 314 ? 3.039 42.469 0.618 1 96.38 314 GLU B N 1
ATOM 5637 C CA . GLU B 1 314 ? 2.748 41.625 -0.522 1 96.38 314 GLU B CA 1
ATOM 5638 C C . GLU B 1 314 ? 1.945 40.406 -0.094 1 96.38 314 GLU B C 1
ATOM 5640 O O . GLU B 1 314 ? 1.029 39.969 -0.801 1 96.38 314 GLU B O 1
ATOM 5645 N N . ALA B 1 315 ? 2.291 39.875 1.045 1 98 315 ALA B N 1
ATOM 5646 C CA . ALA B 1 315 ? 1.648 38.656 1.55 1 98 315 ALA B CA 1
ATOM 5647 C C . ALA B 1 315 ? 0.196 38.938 1.936 1 98 315 ALA B C 1
ATOM 5649 O O . ALA B 1 315 ? -0.664 38.062 1.783 1 98 315 ALA B O 1
ATOM 5650 N N . LYS B 1 316 ? -0.064 40.125 2.375 1 97.75 316 LYS B N 1
ATOM 5651 C CA . LYS B 1 316 ? -1.43 40.5 2.736 1 97.75 316 LYS B CA 1
ATOM 5652 C C . LYS B 1 316 ? -2.375 40.344 1.55 1 97.75 316 LYS B C 1
ATOM 5654 O O . LYS B 1 316 ? -3.504 39.875 1.707 1 97.75 316 LYS B O 1
ATOM 5659 N N . TRP B 1 317 ? -1.877 40.781 0.478 1 96.94 317 TRP B N 1
ATOM 5660 C CA . TRP B 1 317 ? -2.699 40.688 -0.724 1 96.94 317 TRP B CA 1
ATOM 5661 C C . TRP B 1 317 ? -3.051 39.219 -1.021 1 96.94 317 TRP B C 1
ATOM 5663 O O . TRP B 1 317 ? -4.203 38.906 -1.326 1 96.94 317 TRP B O 1
ATOM 5673 N N . LEU B 1 318 ? -2.088 38.344 -0.996 1 97.69 318 LEU B N 1
ATOM 5674 C CA . LEU B 1 318 ? -2.293 36.906 -1.282 1 97.69 318 LEU B CA 1
ATOM 5675 C C . LEU B 1 318 ? -3.258 36.281 -0.278 1 97.69 318 LEU B C 1
ATOM 5677 O O . LEU B 1 318 ? -4.172 35.562 -0.662 1 97.69 318 LEU B O 1
ATOM 5681 N N . VAL B 1 319 ? -3.041 36.562 0.979 1 98.31 319 VAL B N 1
ATOM 5682 C CA . VAL B 1 319 ? -3.881 36 2.035 1 98.31 319 VAL B CA 1
ATOM 5683 C C . VAL B 1 319 ? -5.32 36.469 1.853 1 98.31 319 VAL B C 1
ATOM 5685 O O . VAL B 1 319 ? -6.262 35.688 1.966 1 98.31 319 VAL B O 1
ATOM 5688 N N . ASN B 1 320 ? -5.492 37.75 1.532 1 96.88 320 ASN B N 1
ATOM 5689 C CA . ASN B 1 320 ? -6.828 38.312 1.313 1 96.88 320 ASN B CA 1
ATOM 5690 C C . ASN B 1 320 ? -7.52 37.625 0.131 1 96.88 320 ASN B C 1
ATOM 5692 O O . ASN B 1 320 ? -8.742 37.438 0.143 1 96.88 320 ASN B O 1
ATOM 5696 N N . LYS B 1 321 ? -6.762 37.344 -0.78 1 96.69 321 LYS B N 1
ATOM 5697 C CA . LYS B 1 321 ? -7.328 36.844 -2.025 1 96.69 321 LYS B CA 1
ATOM 5698 C C . LYS B 1 321 ? -7.711 35.375 -1.897 1 96.69 321 LYS B C 1
ATOM 5700 O O . LYS B 1 321 ? -8.734 34.938 -2.436 1 96.69 321 LYS B O 1
ATOM 5705 N N . TYR B 1 322 ? -6.91 34.594 -1.15 1 97.69 322 TYR B N 1
ATOM 5706 C CA . TYR B 1 322 ? -7.047 33.156 -1.312 1 97.69 322 TYR B CA 1
ATOM 5707 C C . TYR B 1 322 ? -7.52 32.5 -0.02 1 97.69 322 TYR B C 1
ATOM 5709 O O . TYR B 1 322 ? -8.164 31.453 -0.048 1 97.69 322 TYR B O 1
ATOM 5717 N N . ASP B 1 323 ? -7.199 33 1.119 1 97.69 323 ASP B N 1
ATOM 5718 C CA . ASP B 1 323 ? -7.41 32.312 2.387 1 97.69 323 ASP B CA 1
ATOM 5719 C C . ASP B 1 323 ? -8.898 32.094 2.662 1 97.69 323 ASP B C 1
ATOM 5721 O O . ASP B 1 323 ? -9.711 33 2.424 1 97.69 323 ASP B O 1
ATOM 5725 N N . GLY B 1 324 ? -9.234 30.906 3.031 1 96.25 324 GLY B N 1
ATOM 5726 C CA . GLY B 1 324 ? -10.602 30.578 3.385 1 96.25 324 GLY B CA 1
ATOM 5727 C C . GLY B 1 324 ? -11.445 30.172 2.189 1 96.25 324 GLY B C 1
ATOM 5728 O O . GLY B 1 324 ? -12.562 29.672 2.352 1 96.25 324 GLY B O 1
ATOM 5729 N N . LYS B 1 325 ? -10.969 30.344 1.045 1 96.94 325 LYS B N 1
ATOM 5730 C CA . LYS B 1 325 ? -11.727 30 -0.155 1 96.94 325 LYS B CA 1
ATOM 5731 C C . LYS B 1 325 ? -11.781 28.484 -0.351 1 96.94 325 LYS B C 1
ATOM 5733 O O . LYS B 1 325 ? -10.828 27.781 -0.02 1 96.94 325 LYS B O 1
ATOM 5738 N N . CYS B 1 326 ? -12.906 28.031 -0.812 1 97.62 326 CYS B N 1
ATOM 5739 C CA . CYS B 1 326 ? -13.156 26.625 -1.121 1 97.62 326 CYS B CA 1
ATOM 5740 C C . CYS B 1 326 ? -14.289 26.484 -2.133 1 97.62 326 CYS B C 1
ATOM 5742 O O . CYS B 1 326 ? -15.398 26.969 -1.898 1 97.62 326 CYS B O 1
ATOM 5744 N N . SER B 1 327 ? -13.953 25.844 -3.172 1 97.12 327 SER B N 1
ATOM 5745 C CA . SER B 1 327 ? -14.984 25.641 -4.18 1 97.12 327 SER B CA 1
ATOM 5746 C C . SER B 1 327 ? -16.078 24.703 -3.668 1 97.12 327 SER B C 1
ATOM 5748 O O . SER B 1 327 ? -15.797 23.781 -2.896 1 97.12 327 SER B O 1
ATOM 5750 N N . SER B 1 328 ? -17.297 24.891 -4.238 1 96.88 328 SER B N 1
ATOM 5751 C CA . SER B 1 328 ? -18.438 24.062 -3.865 1 96.88 328 SER B CA 1
ATOM 5752 C C . SER B 1 328 ? -18.219 22.609 -4.289 1 96.88 328 SER B C 1
ATOM 5754 O O . SER B 1 328 ? -18.75 21.703 -3.662 1 96.88 328 SER B O 1
ATOM 5756 N N . ARG B 1 329 ? -17.438 22.453 -5.27 1 97.06 329 ARG B N 1
ATOM 5757 C CA . ARG B 1 329 ? -17.188 21.094 -5.742 1 97.06 329 ARG B CA 1
ATOM 5758 C C . ARG B 1 329 ? -16.531 20.25 -4.652 1 97.06 329 ARG B C 1
ATOM 5760 O O . ARG B 1 329 ? -16.891 19.078 -4.477 1 97.06 329 ARG B O 1
ATOM 5767 N N . TYR B 1 330 ? -15.578 20.781 -3.941 1 97.81 330 TYR B N 1
ATOM 5768 C CA . TYR B 1 330 ? -14.898 20.031 -2.885 1 97.81 330 TYR B CA 1
ATOM 5769 C C . TYR B 1 330 ? -15.828 19.797 -1.706 1 97.81 330 TYR B C 1
ATOM 5771 O O . TYR B 1 330 ? -15.758 18.734 -1.061 1 97.81 330 TYR B O 1
ATOM 5779 N N . ILE B 1 331 ? -16.688 20.766 -1.444 1 98.5 331 ILE B N 1
ATOM 5780 C CA . ILE B 1 331 ? -17.672 20.609 -0.382 1 98.5 331 ILE B CA 1
ATOM 5781 C C . ILE B 1 331 ? -18.641 19.5 -0.743 1 98.5 331 ILE B C 1
ATOM 5783 O O . ILE B 1 331 ? -18.953 18.641 0.089 1 98.5 331 ILE B O 1
ATOM 5787 N N . LYS B 1 332 ? -19.094 19.5 -1.928 1 98.56 332 LYS B N 1
ATOM 5788 C CA . LYS B 1 332 ? -20.016 18.469 -2.404 1 98.56 332 LYS B CA 1
ATOM 5789 C C . LYS B 1 332 ? -19.375 17.078 -2.322 1 98.56 332 LYS B C 1
ATOM 5791 O O . LYS B 1 332 ? -20.016 16.125 -1.876 1 98.56 332 LYS B O 1
ATOM 5796 N N . GLU B 1 333 ? -18.156 17 -2.768 1 98 333 GLU B N 1
ATOM 5797 C CA . GLU B 1 333 ? -17.422 15.734 -2.725 1 98 333 GLU B CA 1
ATOM 5798 C C . GLU B 1 333 ? -17.297 15.219 -1.294 1 98 333 GLU B C 1
ATOM 5800 O O . GLU B 1 333 ? -17.453 14.023 -1.04 1 98 333 GLU B O 1
ATOM 5805 N N . PHE B 1 334 ? -17 16.078 -0.437 1 98.44 334 PHE B N 1
ATOM 5806 C CA . PHE B 1 334 ? -16.875 15.719 0.97 1 98.44 334 PHE B CA 1
ATOM 5807 C C . PHE B 1 334 ? -18.203 15.219 1.518 1 98.44 334 PHE B C 1
ATOM 5809 O O . PHE B 1 334 ? -18.266 14.195 2.203 1 98.44 334 PHE B O 1
ATOM 5816 N N . CYS B 1 335 ? -19.281 15.984 1.224 1 98.81 335 CYS B N 1
ATOM 5817 C CA . CYS B 1 335 ? -20.625 15.609 1.667 1 98.81 335 CYS B CA 1
ATOM 5818 C C . CYS B 1 335 ? -21 14.227 1.146 1 98.81 335 CYS B C 1
ATOM 5820 O O . CYS B 1 335 ? -21.531 13.406 1.891 1 98.81 335 CYS B O 1
ATOM 5822 N N . GLU B 1 336 ? -20.703 13.992 -0.072 1 98.31 336 GLU B N 1
ATOM 5823 C CA . GLU B 1 336 ? -20.984 12.68 -0.661 1 98.31 336 GLU B CA 1
ATOM 5824 C C . GLU B 1 336 ? -20.188 11.586 0.043 1 98.31 336 GLU B C 1
ATOM 5826 O O . GLU B 1 336 ? -20.703 10.492 0.285 1 98.31 336 GLU B O 1
ATOM 5831 N N . TYR B 1 337 ? -19.016 11.859 0.372 1 97.69 337 TYR B N 1
ATOM 5832 C CA . TYR B 1 337 ? -18.141 10.883 1.009 1 97.69 337 TYR B CA 1
ATOM 5833 C C . TYR B 1 337 ? -18.688 10.453 2.363 1 97.69 337 TYR B C 1
ATOM 5835 O O . TYR B 1 337 ? -18.719 9.266 2.682 1 97.69 337 TYR B O 1
ATOM 5843 N N . ILE B 1 338 ? -19.188 11.391 3.154 1 97.94 338 ILE B N 1
ATOM 5844 C CA . ILE B 1 338 ? -19.641 11.016 4.492 1 97.94 338 ILE B CA 1
ATOM 5845 C C . ILE B 1 338 ? -21.156 10.93 4.516 1 97.94 338 ILE B C 1
ATOM 5847 O O . ILE B 1 338 ? -21.766 10.828 5.586 1 97.94 338 ILE B O 1
ATOM 5851 N N . ASP B 1 339 ? -21.828 11.055 3.432 1 97.62 339 ASP B N 1
ATOM 5852 C CA . ASP B 1 339 ? -23.25 10.805 3.221 1 97.62 339 ASP B CA 1
ATOM 5853 C C . ASP B 1 339 ? -24.109 11.812 3.988 1 97.62 339 ASP B C 1
ATOM 5855 O O . ASP B 1 339 ? -24.969 11.43 4.777 1 97.62 339 ASP B O 1
ATOM 5859 N N . ILE B 1 340 ? -23.844 13.047 3.715 1 98.62 340 ILE B N 1
ATOM 5860 C CA . ILE B 1 340 ? -24.672 14.109 4.273 1 98.62 340 ILE B CA 1
ATOM 5861 C C . ILE B 1 340 ? -25.031 15.117 3.182 1 98.62 340 ILE B C 1
ATOM 5863 O O . ILE B 1 340 ? -24.422 15.117 2.109 1 98.62 340 ILE B O 1
ATOM 5867 N N . SER B 1 341 ? -26 15.914 3.451 1 98.44 341 SER B N 1
ATOM 5868 C CA . SER B 1 341 ? -26.375 16.984 2.529 1 98.44 341 SER B CA 1
ATOM 5869 C C . SER B 1 341 ? -25.484 18.203 2.723 1 98.44 341 SER B C 1
ATOM 5871 O O . SER B 1 341 ? -24.828 18.344 3.76 1 98.44 341 SER B O 1
ATOM 5873 N N . GLU B 1 342 ? -25.422 19.062 1.724 1 98.06 342 GLU B N 1
ATOM 5874 C CA . GLU B 1 342 ? -24.688 20.297 1.857 1 98.06 342 GLU B CA 1
ATOM 5875 C C . GLU B 1 342 ? -25.281 21.188 2.938 1 98.06 342 GLU B C 1
ATOM 5877 O O . GLU B 1 342 ? -24.562 21.906 3.635 1 98.06 342 GLU B O 1
ATOM 5882 N N . GLU B 1 343 ? -26.609 21.172 3.045 1 97.81 343 GLU B N 1
ATOM 5883 C CA . GLU B 1 343 ? -27.281 21.922 4.098 1 97.81 343 GLU B CA 1
ATOM 5884 C C . GLU B 1 343 ? -26.797 21.484 5.48 1 97.81 343 GLU B C 1
ATOM 5886 O O . GLU B 1 343 ? -26.484 22.328 6.324 1 97.81 343 GLU B O 1
ATOM 5891 N N . GLU B 1 344 ? -26.734 20.234 5.684 1 98.5 344 GLU B N 1
ATOM 5892 C CA . GLU B 1 344 ? -26.234 19.688 6.949 1 98.5 344 GLU B CA 1
ATOM 5893 C C . GLU B 1 344 ? -24.781 20.078 7.184 1 98.5 344 GLU B C 1
ATOM 5895 O O . GLU B 1 344 ? -24.391 20.375 8.312 1 98.5 344 GLU B O 1
ATOM 5900 N N . PHE B 1 345 ? -24.078 20.078 6.141 1 98.62 345 PHE B N 1
ATOM 5901 C CA . PHE B 1 345 ? -22.672 20.484 6.211 1 98.62 345 PHE B CA 1
ATOM 5902 C C . PHE B 1 345 ? -22.547 21.891 6.777 1 98.62 345 PHE B C 1
ATOM 5904 O O . PHE B 1 345 ? -21.812 22.109 7.742 1 98.62 345 PHE B O 1
ATOM 5911 N N . TRP B 1 346 ? -23.219 22.812 6.246 1 97.69 346 TRP B N 1
ATOM 5912 C CA . TRP B 1 346 ? -23.109 24.203 6.672 1 97.69 346 TRP B CA 1
ATOM 5913 C C . TRP B 1 346 ? -23.703 24.391 8.062 1 97.69 346 TRP B C 1
ATOM 5915 O O . TRP B 1 346 ? -23.219 25.219 8.844 1 97.69 346 TRP B O 1
ATOM 5925 N N . ASN B 1 347 ? -24.734 23.594 8.398 1 97.94 347 ASN B N 1
ATOM 5926 C CA . ASN B 1 347 ? -25.266 23.641 9.758 1 97.94 347 ASN B CA 1
ATOM 5927 C C . ASN B 1 347 ? -24.203 23.266 10.789 1 97.94 347 ASN B C 1
ATOM 5929 O O . ASN B 1 347 ? -24.141 23.859 11.867 1 97.94 347 ASN B O 1
ATOM 5933 N N . VAL B 1 348 ? -23.422 22.328 10.406 1 98.62 348 VAL B N 1
ATOM 5934 C CA . VAL B 1 348 ? -22.359 21.891 11.312 1 98.62 348 VAL B CA 1
ATOM 5935 C C . VAL B 1 348 ? -21.25 22.953 11.344 1 98.62 348 VAL B C 1
ATOM 5937 O O . VAL B 1 348 ? -20.812 23.359 12.414 1 98.62 348 VAL B O 1
ATOM 5940 N N . VAL B 1 349 ? -20.812 23.422 10.18 1 98.31 349 VAL B N 1
ATOM 5941 C CA . VAL B 1 349 ? -19.719 24.391 10.094 1 98.31 349 VAL B CA 1
ATOM 5942 C C . VAL B 1 349 ? -20.109 25.656 10.859 1 98.31 349 VAL B C 1
ATOM 5944 O O . VAL B 1 349 ? -19.266 26.25 11.555 1 98.31 349 VAL B O 1
ATOM 5947 N N . ASP B 1 350 ? -21.344 26.078 10.789 1 97.75 350 ASP B N 1
ATOM 5948 C CA . ASP B 1 350 ? -21.844 27.281 11.445 1 97.75 350 ASP B CA 1
ATOM 5949 C C . ASP B 1 350 ? -21.609 27.234 12.953 1 97.75 350 ASP B C 1
ATOM 5951 O O . ASP B 1 350 ? -21.359 28.266 13.578 1 97.75 350 ASP B O 1
ATOM 5955 N N . LYS B 1 351 ? -21.656 26.047 13.477 1 97.75 351 LYS B N 1
ATOM 5956 C CA . LYS B 1 351 ? -21.453 25.875 14.914 1 97.75 351 LYS B CA 1
ATOM 5957 C C . LYS B 1 351 ? -20 26.156 15.305 1 97.75 351 LYS B C 1
ATOM 5959 O O . LYS B 1 351 ? -19.719 26.531 16.453 1 97.75 351 LYS B O 1
ATOM 5964 N N . TYR B 1 352 ? -19.141 26.031 14.359 1 97.94 352 TYR B N 1
ATOM 5965 C CA . TYR B 1 352 ? -17.719 26.109 14.688 1 97.94 352 TYR B CA 1
ATOM 5966 C C . TYR B 1 352 ? -17.141 27.453 14.258 1 97.94 352 TYR B C 1
ATOM 5968 O O . TYR B 1 352 ? -15.977 27.75 14.523 1 97.94 352 TYR B O 1
ATOM 5976 N N . VAL B 1 353 ? -17.891 28.297 13.578 1 98.25 353 VAL B N 1
ATOM 5977 C CA . VAL B 1 353 ? -17.422 29.625 13.156 1 98.25 353 VAL B CA 1
ATOM 5978 C C . VAL B 1 353 ? -17.141 30.484 14.391 1 98.25 353 VAL B C 1
ATOM 5980 O O . VAL B 1 353 ? -17.938 30.516 15.328 1 98.25 353 VAL B O 1
ATOM 5983 N N . ASN B 1 354 ? -15.984 31.078 14.453 1 98.06 354 ASN B N 1
ATOM 5984 C CA . ASN B 1 354 ? -15.664 32.031 15.508 1 98.06 354 ASN B CA 1
ATOM 5985 C C . ASN B 1 354 ? -16.438 33.344 15.336 1 98.06 354 ASN B C 1
ATOM 5987 O O . ASN B 1 354 ? -16 34.25 14.633 1 98.06 354 ASN B O 1
ATOM 5991 N N . LYS B 1 355 ? -17.422 33.5 16.078 1 96.81 355 LYS B N 1
ATOM 5992 C CA . LYS B 1 355 ? -18.344 34.625 15.922 1 96.81 355 LYS B CA 1
ATOM 5993 C C . LYS B 1 355 ? -17.734 35.938 16.438 1 96.81 355 LYS B C 1
ATOM 5995 O O . LYS B 1 355 ? -18.234 37 16.141 1 96.81 355 LYS B O 1
ATOM 6000 N N . ASP B 1 356 ? -16.672 35.781 17.125 1 97.19 356 ASP B N 1
ATOM 6001 C CA . ASP B 1 356 ? -15.977 36.969 17.578 1 97.19 356 ASP B CA 1
ATOM 6002 C C . ASP B 1 356 ? -15.281 37.688 16.406 1 97.19 356 ASP B C 1
ATOM 6004 O O . ASP B 1 356 ? -15.102 38.906 16.422 1 97.19 356 ASP B O 1
ATOM 6008 N N . ILE B 1 357 ? -14.938 36.844 15.383 1 97.62 357 ILE B N 1
ATOM 6009 C CA . ILE B 1 357 ? -14.133 37.469 14.336 1 97.62 357 ILE B CA 1
ATOM 6010 C C . ILE B 1 357 ? -14.844 37.344 12.992 1 97.62 357 ILE B C 1
ATOM 6012 O O . ILE B 1 357 ? -14.352 37.844 11.969 1 97.62 357 ILE B O 1
ATOM 6016 N N . PHE B 1 358 ? -15.945 36.719 13 1 97.81 358 PHE B N 1
ATOM 6017 C CA . PHE B 1 358 ? -16.766 36.656 11.789 1 97.81 358 PHE B CA 1
ATOM 6018 C C . PHE B 1 358 ? -18.188 37.094 12.086 1 97.81 358 PHE B C 1
ATOM 6020 O O . PHE B 1 358 ? -18.672 36.969 13.203 1 97.81 358 PHE B O 1
ATOM 6027 N N . SER B 1 359 ? -18.828 37.688 11.102 1 97.19 359 SER B N 1
ATOM 6028 C CA . SER B 1 359 ? -20.234 38 11.156 1 97.19 359 SER B CA 1
ATOM 6029 C C . SER B 1 359 ? -20.984 37.438 9.945 1 97.19 359 SER B C 1
ATOM 6031 O O . SER B 1 359 ? -20.438 37.375 8.844 1 97.19 359 SER B O 1
ATOM 6033 N N . LYS B 1 360 ? -22.141 36.969 10.211 1 95.31 360 LYS B N 1
ATOM 6034 C CA . LYS B 1 360 ? -22.938 36.406 9.133 1 95.31 360 LYS B CA 1
ATOM 6035 C C . LYS B 1 360 ? -23.719 37.469 8.391 1 95.31 360 LYS B C 1
ATOM 6037 O O . LYS B 1 360 ? -24.469 38.25 9.008 1 95.31 360 LYS B O 1
ATOM 6042 N N . ASP B 1 361 ? -23.484 37.531 7.098 1 93.44 361 ASP B N 1
ATOM 6043 C CA . ASP B 1 361 ? -24.25 38.438 6.27 1 93.44 361 ASP B CA 1
ATOM 6044 C C . ASP B 1 361 ? -25.703 38 6.152 1 93.44 361 ASP B C 1
ATOM 6046 O O . ASP B 1 361 ? -25.984 36.938 5.602 1 93.44 361 ASP B O 1
ATOM 6050 N N . PRO B 1 362 ? -26.641 38.75 6.547 1 91.5 362 PRO B N 1
ATOM 6051 C CA . PRO B 1 362 ? -28.047 38.344 6.551 1 91.5 362 PRO B CA 1
ATOM 6052 C C . PRO B 1 362 ? -28.609 38.156 5.145 1 91.5 362 PRO B C 1
ATOM 6054 O O . PRO B 1 362 ? -29.531 37.344 4.957 1 91.5 362 PRO B O 1
ATOM 6057 N N . SER B 1 363 ? -28.156 38.781 4.145 1 93.06 363 SER B N 1
ATOM 6058 C CA . SER B 1 363 ? -28.656 38.719 2.779 1 93.06 363 SER B CA 1
ATOM 6059 C C . SER B 1 363 ? -28.156 37.469 2.07 1 93.06 363 SER B C 1
ATOM 6061 O O . SER B 1 363 ? -28.922 36.812 1.336 1 93.06 363 SER B O 1
ATOM 6063 N N . THR B 1 364 ? -26.891 37.094 2.363 1 89.69 364 THR B N 1
ATOM 6064 C CA . THR B 1 364 ? -26.297 35.969 1.615 1 89.69 364 THR B CA 1
ATOM 6065 C C . THR B 1 364 ? -26.078 34.75 2.516 1 89.69 364 THR B C 1
ATOM 6067 O O . THR B 1 364 ? -25.812 33.656 2.029 1 89.69 364 THR B O 1
ATOM 6070 N N . SER B 1 365 ? -26.203 34.969 3.758 1 89.88 365 SER B N 1
ATOM 6071 C CA . SER B 1 365 ? -25.969 33.938 4.766 1 89.88 365 SER B CA 1
ATOM 6072 C C . SER B 1 365 ? -24.516 33.469 4.75 1 89.88 365 SER B C 1
ATOM 6074 O O . SER B 1 365 ? -24.219 32.375 5.18 1 89.88 365 SER B O 1
ATOM 6076 N N . LYS B 1 366 ? -23.656 34.281 4.199 1 91.69 366 LYS B N 1
ATOM 6077 C CA . LYS B 1 366 ? -22.234 33.969 4.184 1 91.69 366 LYS B CA 1
ATOM 6078 C C . LYS B 1 366 ? -21.516 34.594 5.363 1 91.69 366 LYS B C 1
ATOM 6080 O O . LYS B 1 366 ? -21.938 35.656 5.859 1 91.69 366 LYS B O 1
ATOM 6085 N N . TRP B 1 367 ? -20.562 33.906 5.797 1 95.69 367 TRP B N 1
ATOM 6086 C CA . TRP B 1 367 ? -19.719 34.438 6.863 1 95.69 367 TRP B CA 1
ATOM 6087 C C . TRP B 1 367 ? -18.688 35.406 6.309 1 95.69 367 TRP B C 1
ATOM 6089 O O . TRP B 1 367 ? -17.969 35.094 5.355 1 95.69 367 TRP B O 1
ATOM 6099 N N . ILE B 1 368 ? -18.625 36.594 6.918 1 95.75 368 ILE B N 1
ATOM 6100 C CA . ILE B 1 368 ? -17.703 37.656 6.504 1 95.75 368 ILE B CA 1
ATOM 6101 C C . ILE B 1 368 ? -16.766 38 7.656 1 95.75 368 ILE B C 1
ATOM 6103 O O . ILE B 1 368 ? -17.203 38.156 8.797 1 95.75 368 ILE B O 1
ATOM 6107 N N . PRO B 1 369 ? -15.477 38.125 7.371 1 97.06 369 PRO B N 1
ATOM 6108 C CA . PRO B 1 369 ? -14.547 38.469 8.445 1 97.06 369 PRO B CA 1
ATOM 6109 C C . PRO B 1 369 ? -14.766 39.875 8.992 1 97.06 369 PRO B C 1
ATOM 6111 O O . PRO B 1 369 ? -15.062 40.812 8.234 1 97.06 369 PRO B O 1
ATOM 6114 N N . LYS B 1 370 ? -14.664 40 10.297 1 97 370 LYS B N 1
ATOM 6115 C CA . LYS B 1 370 ? -14.711 41.281 10.953 1 97 370 LYS B CA 1
ATOM 6116 C C . LYS B 1 370 ? -13.336 41.938 10.992 1 97 370 LYS B C 1
ATOM 6118 O O . LYS B 1 370 ? -13.203 43.125 11.352 1 97 370 LYS B O 1
ATOM 6123 N N . PHE B 1 371 ? -12.352 41.156 10.656 1 97.25 371 PHE B N 1
ATOM 6124 C CA . PHE B 1 371 ? -10.961 41.594 10.781 1 97.25 371 PHE B CA 1
ATOM 6125 C C . PHE B 1 371 ? -10.367 41.906 9.414 1 97.25 371 PHE B C 1
ATOM 6127 O O . PHE B 1 371 ? -10.938 41.562 8.383 1 97.25 371 PHE B O 1
ATOM 6134 N N . THR B 1 372 ? -9.266 42.719 9.445 1 96.5 372 THR B N 1
ATOM 6135 C CA . THR B 1 372 ? -8.422 42.969 8.281 1 96.5 372 THR B CA 1
ATOM 6136 C C . THR B 1 372 ? -7.09 42.25 8.398 1 96.5 372 THR B C 1
ATOM 6138 O O . THR B 1 372 ? -6.41 42.344 9.422 1 96.5 372 THR B O 1
ATOM 6141 N N . VAL B 1 373 ? -6.746 41.531 7.379 1 97.06 373 VAL B N 1
ATOM 6142 C CA . VAL B 1 373 ? -5.531 40.719 7.398 1 97.06 373 VAL B CA 1
ATOM 6143 C C . VAL B 1 373 ? -4.332 41.594 7.754 1 97.06 373 VAL B C 1
ATOM 6145 O O . VAL B 1 373 ? -4.102 42.625 7.117 1 97.06 373 VAL B O 1
ATOM 6148 N N . GLY B 1 374 ? -3.6 41.188 8.75 1 96.25 374 GLY B N 1
ATOM 6149 C CA . GLY B 1 374 ? -2.363 41.875 9.117 1 96.25 374 GLY B CA 1
ATOM 6150 C C . GLY B 1 374 ? -2.564 42.969 10.141 1 96.25 374 GLY B C 1
ATOM 6151 O O . GLY B 1 374 ? -1.597 43.531 10.633 1 96.25 374 GLY B O 1
ATOM 6152 N N . GLU B 1 375 ? -3.826 43.281 10.422 1 96.5 375 GLU B N 1
ATOM 6153 C CA . GLU B 1 375 ? -4.141 44.312 11.422 1 96.5 375 GLU B CA 1
ATOM 6154 C C . GLU B 1 375 ? -4.777 43.688 12.664 1 96.5 375 GLU B C 1
ATOM 6156 O O . GLU B 1 375 ? -5.656 42.812 12.555 1 96.5 375 GLU B O 1
ATOM 6161 N N . ASP B 1 376 ? -4.23 44.125 13.812 1 96.06 376 ASP B N 1
ATOM 6162 C CA . ASP B 1 376 ? -4.809 43.594 15.047 1 96.06 376 ASP B CA 1
ATOM 6163 C C . ASP B 1 376 ? -6.293 43.938 15.148 1 96.06 376 ASP B C 1
ATOM 6165 O O . ASP B 1 376 ? -6.711 45.031 14.742 1 96.06 376 ASP B O 1
ATOM 6169 N N . PHE B 1 377 ? -7 42.938 15.609 1 92.94 377 PHE B N 1
ATOM 6170 C CA . PHE B 1 377 ? -8.438 43.094 15.766 1 92.94 377 PHE B CA 1
ATOM 6171 C C . PHE B 1 377 ? -8.836 43.031 17.234 1 92.94 377 PHE B C 1
ATOM 6173 O O . PHE B 1 377 ? -8.547 42.031 17.906 1 92.94 377 PHE B O 1
ATOM 6180 N N . GLU B 1 378 ? -9.484 44.062 17.891 1 86.31 378 GLU B N 1
ATOM 6181 C CA . GLU B 1 378 ? -9.898 44.188 19.297 1 86.31 378 GLU B CA 1
ATOM 6182 C C . GLU B 1 378 ? -11.367 43.812 19.469 1 86.31 378 GLU B C 1
ATOM 6184 O O . GLU B 1 378 ? -12.203 44.125 18.609 1 86.31 378 GLU B O 1
#

Nearest PDB structures (foldseek):
  8wex-assembly1_A  TM=8.365E-01  e=9.823E-25  Legionella pneumophila
  8wex-assembly1_B  TM=8.422E-01  e=6.076E-24  Legionella pneumophila
  2dpl-assembly1_A  TM=5.660E-01  e=1.755E-02  Pyrococcus horikoshii OT3
  6jp9-assembly2_D  TM=5.688E-01  e=1.755E-02  Methanocaldococcus jannaschii DSM 2661
  2dpl-assembly1_B  TM=5.745E-01  e=5.125E-02  Pyrococcus horikoshii OT3

Secondary structure (DSSP, 8-state):
--B-SSSS-BTTSTTB-B-TTS-BHHHHHHHHGGG--HHHHHHHHHHHHHHHHHHHHHHTS-SEEEE--SSHHHHHHHHIIIIIT---EEEEEEPPTT--HHHHHHHHHHHHTT-EEEEEE--HHHHHHHHHHHHHHHS-TTHHHHHHHHHHHHHHHHHHT-SEEEES--HHHHT-B-TTT-SSSB-TTGGGSTTTTT--GGGT--SSS-GGG-GGG-PPPHHHHHHTT-EEEEHHHH-TT--HHHHHHHHHTTT-----SS-HHHHT-S-SSSS-S-THHHHHHHHHHHHHS--HHHHHHHHHHHTTSS-HHHHHHHHHHHTT---HHHHHHHHHHHT--HHHHHHHHHHHS-TTTEEE-TTT--EEESS-TTS---/--B-SSSS-BTTSTTB-B-TTS-BHHHHHHHHGGG--HHHHHHHHHHHHHHHHHHHHHHTS-SEEEE--SSHHHHHHHHIIIIIT---EEEEEEPPTT--HHHHHHHHHHHHTT-EEEEEE--HHHHHHHHHHHHHHHS-TTHHHHHHHHHHHHHHHHHHT-SEEEES--HHHHT-B-TTT-SSSB-TTGGGSTTTTT--GGGT--SSS-GGG-GGG-PPPHHHHHHTT-EEEEHHHH-TT--HHHHHHHHHTTT-----SS-HHHHT-S-SSSS-S-THHHHHHHHHHHHHS--HHHHHHHHHHHTTSS-HHHHHHHHHHHTT---HHHHHHHHHHHT--HHHHHHHHHHHS-TTTEEE-TTT--EEESS-TTS---

Solvent-accessible surface area (backbone atoms only — not comparable to full-atom values): 38657 Å² total; per-residue (Å²): 85,44,40,21,72,70,45,58,52,48,66,52,45,84,60,52,43,61,50,96,83,36,37,32,40,24,56,52,41,55,61,46,57,76,71,55,62,56,69,60,34,41,52,52,50,51,52,54,50,52,53,18,44,54,50,8,62,75,65,73,43,41,21,26,30,30,53,38,65,38,41,21,61,36,43,38,50,54,49,44,40,35,72,74,68,63,42,50,57,34,38,25,26,49,59,59,79,77,51,31,72,51,17,51,51,15,38,53,51,55,32,56,74,56,26,35,35,40,33,40,31,69,25,47,57,56,50,42,49,44,24,45,51,30,33,73,74,64,61,35,44,59,50,58,58,50,21,27,45,62,15,44,33,49,40,49,24,61,44,60,61,21,27,24,36,48,42,60,69,48,49,22,45,72,64,9,33,55,58,59,37,56,90,62,45,54,40,76,36,56,40,45,22,82,82,37,62,52,20,51,37,74,80,66,48,48,98,87,36,56,64,86,78,30,61,62,29,32,46,64,58,63,67,58,36,54,73,67,60,40,45,34,29,21,47,45,67,43,38,86,74,64,42,76,66,52,22,36,53,58,20,42,77,68,67,44,64,51,56,79,86,59,60,45,55,41,51,9,26,89,69,48,64,62,77,56,32,39,65,62,57,34,51,45,31,23,44,40,13,46,46,46,76,48,23,53,17,37,56,54,37,33,52,32,30,66,72,65,75,34,51,57,70,62,33,41,56,52,29,69,67,14,36,42,28,54,36,66,66,55,49,51,52,51,23,59,69,59,69,49,50,69,68,57,49,51,58,53,51,60,73,50,41,32,66,90,49,31,43,69,37,86,90,76,69,42,78,38,71,72,57,53,84,76,46,69,39,134,84,44,42,21,73,69,45,58,54,47,67,51,46,84,60,54,45,60,49,97,81,36,37,32,39,24,56,53,40,54,60,48,56,77,71,54,61,56,68,58,33,41,52,53,50,51,51,52,51,53,51,17,44,55,51,8,62,75,66,74,43,41,22,27,29,31,54,37,65,38,40,22,61,35,42,38,51,53,49,44,40,35,72,75,67,65,42,50,57,35,36,24,26,50,58,59,79,76,50,31,72,50,17,52,50,17,38,52,49,56,34,57,74,57,27,34,34,40,33,41,32,70,25,47,56,58,49,41,51,44,24,45,48,29,32,72,73,65,62,37,43,56,49,58,59,48,20,26,45,62,16,43,33,51,42,49,26,61,46,58,60,22,26,25,37,48,43,62,67,49,50,25,45,72,63,8,33,55,58,60,36,57,90,64,45,56,40,76,35,57,40,45,23,81,82,38,62,52,20,52,37,73,79,65,47,49,99,87,37,56,64,86,78,31,61,62,28,30,44,62,58,62,67,57,36,52,74,66,58,39,46,34,28,21,49,45,68,43,38,86,73,64,42,77,63,51,24,36,53,58,22,41,77,67,68,44,65,52,56,80,84,58,60,46,56,41,51,8,27,89,70,47,65,62,77,57,31,39,64,63,56,34,50,45,30,24,45,39,14,45,47,46,75,47,23,52,17,38,56,53,36,34,52,32,30,65,72,64,74,34,51,57,71,62,32,39,54,52,29,69,69,14,35,42,28,54,36,65,65,53,49,50,52,50,22,59,69,58,70,50,51,69,69,56,49,52,58,53,51,60,73,49,41,32,65,90,48,33,44,70,37,85,90,75,69,42,78,39,72,72,59,53,86,78,47,70,39,134

pLDDT: mean 95.1, std 5.12, range [63.88, 98.88]

=== Feature glossary ===
The record interleaves many kinds of information about one protein. Here is each kind framed as the question it answers.

Q: What does the local fold look like, residue by residue?
A: A 3Di character summarizes, for each residue, the relative orientation of the Cα frame of its nearest spatial neighbor. Because it encodes fold topology rather than chemistry, 3Di alignments detect remote structural similarity that sequence alignment misses.

Q: Which residues are in helices, strands, or loops?
A: Secondary structure is the local, repeating backbone conformation. DSSP classifies it into eight states by reading the hydrogen-bond network: three helix types (H, G, I), two β types (E, B), two non-regular types (T, S), and unstructured coil (-).

Q: How big and how compact is the whole molecule?
A: Three whole-structure scalars: the radius of gyration (RMS distance of Cα from centroid, in Å), the count of Cα–Cα contacts (pairs closer than 8 Å and separated by more than four residues in sequence — i.e. tertiary, not local, contacts), and the bounding-box dimensions. Together they distinguish compact globular folds from extended fibres or disordered chains.

Q: How confident is the AlphaFold model at each residue?
A: For AlphaFold models, the B-factor field carries pLDDT — the model's own estimate of local accuracy on a 0–100 scale. Regions with pLDDT<50 should be treated as essentially unmodeled; they often correspond to intrinsically disordered segments.

Q: What family and function is it annotated with?
A: Functional annotations link the protein to curated databases. InterPro entries identify conserved domains and families by matching the sequence against member-database signatures (Pfam, PROSITE, CDD, …). Gene Ontology (GO) terms describe molecular function, biological process, and cellular component in a controlled vocabulary. CATH places the structure in a hierarchical fold classification (Class/Architecture/Topology/Homologous-superfamily). The organism is the source species.

Q: What known structures does this most resemble?
A: Nearest PDB neighbors are the top structural matches found by Foldseek when searching this structure against the entire Protein Data Bank. Each hit reports a TM-score (0 to 1; >0.5 almost always implies the same fold) and an E-value. These are *structural* homologs — they may share no detectable sequence similarity.

Q: Which residues are buried vs exposed?
A: Solvent-accessible surface area (SASA) is the area in Å² traced out by the centre of a 1.4 Å probe sphere (a water molecule) rolled over the protein's van der Waals surface (Shrake–Rupley / Lee–Richards construction). Buried residues have near-zero SASA; fully exposed residues can exceed 200 Å². The total SASA scales roughly with the number of surface residues.

Q: What are the backbone torsion angles?
A: φ (phi) and ψ (psi) are the two rotatable backbone dihedrals per residue: φ is the C(i-1)–N–Cα–C torsion, ψ is the N–Cα–C–N(i+1) torsion, both in degrees on (−180°, 180°]. α-helical residues cluster near (−60°, −45°); β-strand residues near (−120°, +130°). A Ramachandran plot is simply a scatter of (φ, ψ) for every residue.

Q: Are the domains correctly placed relative to each other?
A: Predicted aligned error is AlphaFold's pairwise confidence. Unlike pLDDT (per-residue), PAE is per-residue-pair and captures whether two parts of the structure are correctly placed relative to each other. Units are ångströms of expected positional error.

Q: What if only a Cα trace is available?
A: P-SEA three-state annotation labels each residue as helix, strand, or coil based purely on the geometry of the Cα trace. It serves as a fallback when the full backbone (and thus DSSP) is unavailable.

Q: What is the amino-acid chain?
A: This is the polypeptide sequence — one letter per residue, N-terminus first. Length ranges from a few dozen residues for small domains to over a thousand for large multi-domain proteins.

Q: What do the rendered images show?
A: The six renders are orthographic views along the three Cartesian axes in both directions. Representation (cartoon, sticks, or surface) and color scheme (sequence-rainbow or by-chain) vary across proteins so the training set covers all the common visualization conventions.

Q: What do the diagnostic plots show?
A: Plot images: a contact map (which residues are close in 3D, as an N×N binary image), a Ramachandran scatter (backbone torsion angles, revealing secondary-structure composition at a glance), and — for AlphaFold structures — a PAE heatmap (pairwise prediction confidence).

Q: How mobile is each atom in the crystal?
A: B-factor (Debye–Waller factor) reflects atomic displacement in the crystal lattice. It is an experimental observable (units Å²), not a prediction; low values mean the atom is pinned down, high values mean it moves or is heterogeneous across the crystal.

Q: Where is each backbone atom in 3D?
A: The mmCIF table is the protein's shape written out atom by atom. For each backbone N, Cα, C, and carbonyl O, it records an (x, y, z) coordinate triple in Å plus the residue type, chain letter, and residue number.